Protein AF-A0A7J7DD28-F1 (afdb_monomer)

InterPro domains:
  IPR008928 Six-hairpin glycosidase superfamily [SSF48208] (3-275)
  IPR024705 Spermatogenesis-associated protein 20 [PTHR42899] (2-276)

Foldseek 3Di:
DLVLLVLLVVLLVVCLVPVPCVSVQSSQVSLLCQVPPQADPLLWGFPDFAQWFALAVPRPDTDGNSLQKDALVRLCVQLPPCSVLQCVQQVHDNQEDFDQPCVRCVPSRRGRIYGRHGDDDQVVSCVVVVHDSVVSLLSNQVSLASSVVVSVNGGGGPRPLQTHFLLSLLSNLLSLLSQLPSVVSHDPPPDDSHPSGDDRSVVSLVSSVSNLVCQCVFAADPVVRWGAGGDRVGTDPHTHDLSSLVSNLNSLVSSCVRVVDCVSVVNSVSSVVVSCVCVVVCVVCVVVVVVVVLVVVVVPDPKAKEKEKAADCPDPQSVLLVCLVVVDDDSRYDYHYDYPVPPVRLVVCVVQPVVSSVCNVVPYDHVFMWIWIDIPNDIDDIDGDSVVSNVVVPDDDDPPDDDDDDDDDDDSPDDPDD

Nearest PDB structures (foldseek):
  7tkv-assembly1_A  TM=5.537E-01  e=2.437E-12  Brucella abortus 2308
  4d4d-assembly2_B  TM=6.273E-01  e=6.305E-02  Niallia circulans
  4v1r-assembly1_A  TM=3.993E-01  e=1.984E-01  Bacteroides thetaiotaomicron VPI-5482
  5h29-assembly1_A  TM=4.882E-01  e=5.066E+00  Enterococcus faecalis V583
  6il7-assembly1_A  TM=5.327E-01  e=7.549E+00  Enterococcus faecalis V583

Sequence (418 aa):
MADQGQLADVFLDAFSITKDVSYSFVARDILDYLRRDMIGPEGEIFSAEDVDSAESPGAKRKKEGAFYVWTSKEIDDILGEHANIFKEHYYIKPTGNCDLSKMSDPHNEFRGKNVLIERNDSPALASKLGMPIEKYLEILGECRQKLFDVRLRRPRTHLDDKGVIVSWNGLVISSFARASKILKGEVEGTKFYFPVTGCDPKEYMGVAEKAASFIRRKLYHERLCRLQHSFRNGPSKAPGFLDDYAFLISGLLDLYEFGGRIFWLVWAIELQNTQAVFGTRLKDMAMAVPLMCCAADLLSVPHRKQVVSVGHKPSVEFENMLAAAHSTYDPNRTVIHIDPNDTEEMEFWEETNSNIAFMAKNNYSPDSVVALVCQNFTCSPPVVDPKSLETLLSQKPSSSAEAVLAQNITPICTTKTA

pLDDT: mean 82.26, std 14.32, range [29.94, 96.12]

Mean predicted aligned error: 14.18 Å

Structure (mmCIF, N/CA/C/O backbone):
data_AF-A0A7J7DD28-F1
#
_entry.id   AF-A0A7J7DD28-F1
#
loop_
_atom_site.group_PDB
_atom_site.id
_atom_site.type_symbol
_atom_site.label_atom_id
_atom_site.label_alt_id
_atom_site.label_comp_id
_atom_site.label_asym_id
_atom_site.label_entity_id
_atom_site.label_seq_id
_atom_site.pdbx_PDB_ins_code
_atom_site.Cartn_x
_atom_site.Cartn_y
_atom_site.Cartn_z
_atom_site.occupancy
_atom_site.B_iso_or_equiv
_atom_site.auth_seq_id
_atom_site.auth_comp_id
_atom_site.auth_asym_id
_atom_site.auth_atom_id
_atom_site.pdbx_PDB_model_num
ATOM 1 N N . MET A 1 1 ? -6.222 -0.689 -3.924 1.00 78.19 1 MET A N 1
ATOM 2 C CA . MET A 1 1 ? -5.411 -1.911 -3.703 1.00 78.19 1 MET A CA 1
ATOM 3 C C . MET A 1 1 ? -3.907 -1.653 -3.832 1.00 78.19 1 MET A C 1
ATOM 5 O O . MET A 1 1 ? -3.191 -2.010 -2.909 1.00 78.19 1 MET A O 1
ATOM 9 N N . ALA A 1 2 ? -3.411 -1.055 -4.926 1.00 78.19 2 ALA A N 1
ATOM 10 C CA . ALA A 1 2 ? -1.967 -0.856 -5.142 1.00 78.19 2 ALA A CA 1
ATOM 11 C C . ALA A 1 2 ? -1.273 -0.046 -4.031 1.00 78.19 2 ALA A C 1
ATOM 13 O O . ALA A 1 2 ? -0.187 -0.418 -3.591 1.00 78.19 2 ALA A O 1
ATOM 14 N N . ASP A 1 3 ? -1.921 1.011 -3.534 1.00 84.81 3 ASP A N 1
ATOM 15 C CA . ASP A 1 3 ? -1.391 1.809 -2.419 1.00 84.81 3 ASP A CA 1
ATOM 16 C C . ASP A 1 3 ? -1.289 0.988 -1.131 1.00 84.81 3 ASP A C 1
ATOM 18 O O . ASP A 1 3 ? -0.323 1.116 -0.393 1.00 84.81 3 ASP A O 1
ATOM 22 N N . GLN A 1 4 ? -2.250 0.087 -0.897 1.00 86.38 4 GLN A N 1
ATOM 23 C CA . GLN A 1 4 ? -2.266 -0.781 0.281 1.00 86.38 4 GLN A CA 1
ATOM 24 C C . GLN A 1 4 ? -1.086 -1.762 0.267 1.00 86.38 4 GLN A C 1
ATOM 26 O O . GLN A 1 4 ? -0.422 -1.923 1.284 1.00 86.38 4 GLN A O 1
ATOM 31 N N . GLY A 1 5 ? -0.776 -2.371 -0.885 1.00 86.62 5 GLY A N 1
ATOM 32 C CA . GLY A 1 5 ? 0.410 -3.229 -1.016 1.00 86.62 5 GLY A CA 1
ATOM 33 C C . GLY A 1 5 ? 1.711 -2.461 -0.761 1.00 86.62 5 GLY A C 1
ATOM 34 O O . GLY A 1 5 ? 2.509 -2.838 0.089 1.00 86.62 5 GLY A O 1
ATOM 35 N N . GLN A 1 6 ? 1.887 -1.316 -1.423 1.00 89.38 6 GLN A N 1
ATOM 36 C CA . GLN A 1 6 ? 3.102 -0.510 -1.264 1.00 89.38 6 GLN A CA 1
ATOM 37 C C . GLN A 1 6 ? 3.281 0.019 0.165 1.00 89.38 6 GLN A C 1
ATOM 39 O O . GLN A 1 6 ? 4.382 -0.041 0.708 1.00 89.38 6 GLN A O 1
ATOM 44 N N . LEU A 1 7 ? 2.209 0.505 0.800 1.00 92.88 7 LEU A N 1
ATOM 45 C CA . LEU A 1 7 ? 2.255 0.949 2.193 1.00 92.88 7 LEU A CA 1
ATOM 46 C C . LEU A 1 7 ? 2.592 -0.206 3.136 1.00 92.88 7 LEU A C 1
ATOM 48 O O . LEU A 1 7 ? 3.424 -0.029 4.024 1.00 92.88 7 LEU A O 1
ATOM 52 N N . ALA A 1 8 ? 1.991 -1.384 2.934 1.00 93.38 8 ALA A N 1
ATOM 53 C CA . ALA A 1 8 ? 2.307 -2.562 3.734 1.00 93.38 8 ALA A CA 1
ATOM 54 C C . ALA A 1 8 ? 3.804 -2.903 3.656 1.00 93.38 8 ALA A C 1
ATOM 56 O O . ALA A 1 8 ? 4.414 -3.116 4.700 1.00 93.38 8 ALA A O 1
ATOM 57 N N . ASP A 1 9 ? 4.416 -2.872 2.469 1.00 92.25 9 ASP A N 1
ATOM 58 C CA . ASP A 1 9 ? 5.856 -3.124 2.307 1.00 92.25 9 ASP A CA 1
ATOM 59 C C . ASP A 1 9 ? 6.717 -2.094 3.047 1.00 92.25 9 ASP A C 1
ATOM 61 O O . ASP A 1 9 ? 7.628 -2.475 3.783 1.00 92.25 9 ASP A O 1
ATOM 65 N N . VAL A 1 10 ? 6.385 -0.802 2.949 1.00 93.88 10 VAL A N 1
ATOM 66 C CA . VAL A 1 10 ? 7.102 0.260 3.679 1.00 93.88 10 VAL A CA 1
ATOM 67 C C . VAL A 1 10 ? 7.030 0.039 5.193 1.00 93.88 10 VAL A C 1
ATOM 69 O O . VAL A 1 10 ? 8.039 0.176 5.889 1.00 93.88 10 VAL A O 1
ATOM 72 N N . PHE A 1 11 ? 5.865 -0.341 5.720 1.00 93.62 11 PHE A N 1
ATOM 73 C CA . PHE A 1 11 ? 5.709 -0.641 7.144 1.00 93.62 11 PHE A CA 1
ATOM 74 C C . PHE A 1 11 ? 6.438 -1.923 7.564 1.00 93.62 11 PHE A C 1
ATOM 76 O O . PHE A 1 11 ? 7.018 -1.966 8.650 1.00 93.62 11 PHE A O 1
ATOM 83 N N . LEU A 1 12 ? 6.473 -2.950 6.712 1.00 92.31 12 LEU A N 1
ATOM 84 C CA . LEU A 1 12 ? 7.250 -4.169 6.954 1.00 92.31 12 LEU A CA 1
ATOM 85 C C . LEU A 1 12 ? 8.758 -3.889 6.986 1.00 92.31 12 LEU A C 1
ATOM 87 O O . LEU A 1 12 ? 9.467 -4.456 7.825 1.00 92.31 12 LEU A O 1
ATOM 91 N N . ASP A 1 13 ? 9.249 -3.004 6.122 1.00 92.06 13 ASP A N 1
ATOM 92 C CA . ASP A 1 13 ? 10.652 -2.589 6.094 1.00 92.06 13 ASP A CA 1
ATOM 93 C C . ASP A 1 13 ? 10.998 -1.748 7.327 1.00 92.06 13 ASP A C 1
ATOM 95 O O . ASP A 1 13 ? 11.979 -2.031 8.023 1.00 92.06 13 ASP A O 1
ATOM 99 N N . ALA A 1 14 ? 10.147 -0.777 7.670 1.00 91.75 14 ALA A N 1
ATOM 100 C CA . ALA A 1 14 ? 10.291 0.025 8.882 1.00 91.75 14 ALA A CA 1
ATOM 101 C C . ALA A 1 14 ? 10.307 -0.857 10.138 1.00 91.75 14 ALA A C 1
ATOM 103 O O . ALA A 1 14 ? 11.185 -0.697 10.989 1.00 91.75 14 ALA A O 1
ATOM 104 N N . PHE A 1 15 ? 9.408 -1.840 10.235 1.00 91.88 15 PHE A N 1
ATOM 105 C CA . PHE A 1 15 ? 9.419 -2.828 11.312 1.00 91.88 15 PHE A CA 1
ATOM 106 C C . PHE A 1 15 ? 10.695 -3.676 11.297 1.00 91.88 15 PHE A C 1
ATOM 108 O O . PHE A 1 15 ? 11.301 -3.908 12.341 1.00 91.88 15 PHE A O 1
ATOM 115 N N . SER A 1 16 ? 11.152 -4.119 10.127 1.00 89.94 16 SER A N 1
ATOM 116 C CA . SER A 1 16 ? 12.370 -4.924 10.009 1.00 89.94 16 SER A CA 1
ATOM 117 C C . SER A 1 16 ? 13.606 -4.194 10.536 1.00 89.94 16 SER A C 1
ATOM 119 O O . SER A 1 16 ? 14.428 -4.836 11.196 1.00 89.94 16 SER A O 1
ATOM 121 N N . ILE A 1 17 ? 13.694 -2.882 10.301 1.00 91.94 17 ILE A N 1
ATOM 122 C CA . ILE A 1 17 ? 14.796 -2.010 10.730 1.00 91.94 17 ILE A CA 1
ATOM 123 C C . ILE A 1 17 ? 14.673 -1.634 12.210 1.00 91.94 17 ILE A C 1
ATOM 125 O O . ILE A 1 17 ? 15.630 -1.771 12.967 1.00 91.94 17 ILE A O 1
ATOM 129 N N . THR A 1 18 ? 13.506 -1.138 12.622 1.00 90.81 18 THR A N 1
ATOM 130 C CA . THR A 1 18 ? 13.318 -0.512 13.944 1.00 90.81 18 THR A CA 1
ATOM 131 C C . THR A 1 18 ? 12.890 -1.493 15.027 1.00 90.81 18 THR A C 1
ATOM 133 O O . THR A 1 18 ? 13.114 -1.233 16.206 1.00 90.81 18 THR A O 1
ATOM 136 N N . LYS A 1 19 ? 12.264 -2.609 14.635 1.00 88.31 19 LYS A N 1
ATOM 137 C CA . LYS A 1 19 ? 11.552 -3.550 15.514 1.00 88.31 19 LYS A CA 1
ATOM 138 C C . LYS A 1 19 ? 10.418 -2.918 16.325 1.00 88.31 19 LYS A C 1
ATOM 140 O O . LYS A 1 19 ? 9.936 -3.536 17.272 1.00 88.31 19 LYS A O 1
ATOM 145 N N . ASP A 1 20 ? 9.954 -1.731 15.939 1.00 88.12 20 ASP A N 1
ATOM 146 C CA . ASP A 1 20 ? 8.796 -1.104 16.564 1.00 88.12 20 ASP A CA 1
ATOM 147 C C . ASP A 1 20 ? 7.503 -1.801 16.117 1.00 88.12 20 ASP A C 1
ATOM 149 O O . ASP A 1 20 ? 7.126 -1.790 14.942 1.00 88.12 20 ASP A O 1
ATOM 153 N N . VAL A 1 21 ? 6.815 -2.405 17.085 1.00 87.00 21 VAL A N 1
ATOM 154 C CA . VAL A 1 21 ? 5.562 -3.136 16.882 1.00 87.00 21 VAL A CA 1
ATOM 155 C C . VAL A 1 21 ? 4.451 -2.264 16.295 1.00 87.00 21 VAL A C 1
ATOM 157 O O . VAL A 1 21 ? 3.570 -2.806 15.629 1.00 87.00 21 VAL A O 1
ATOM 160 N N . SER A 1 22 ? 4.509 -0.937 16.452 1.00 86.00 22 SER A N 1
ATOM 161 C CA . SER A 1 22 ? 3.555 -0.006 15.835 1.00 86.00 22 SER A CA 1
ATOM 162 C C . SER A 1 22 ? 3.460 -0.204 14.317 1.00 86.00 22 SER A C 1
ATOM 164 O O . SER A 1 22 ? 2.363 -0.350 13.778 1.00 86.00 22 SER A O 1
ATOM 166 N N . TYR A 1 23 ? 4.597 -0.343 13.633 1.00 90.06 23 TYR A N 1
ATOM 167 C CA . TYR A 1 23 ? 4.643 -0.577 12.190 1.00 90.06 23 TYR A CA 1
ATOM 168 C C . TYR A 1 23 ? 4.113 -1.958 11.803 1.00 90.06 23 TYR A C 1
ATOM 170 O O . TYR A 1 23 ? 3.399 -2.093 10.809 1.00 90.06 23 TYR A O 1
ATOM 178 N N . SER A 1 24 ? 4.403 -2.979 12.614 1.00 90.31 24 SER A N 1
ATOM 179 C CA . SER A 1 24 ? 3.867 -4.327 12.392 1.00 90.31 24 SER A CA 1
ATOM 180 C C . SER A 1 24 ? 2.337 -4.362 12.499 1.00 90.31 24 SER A C 1
ATOM 182 O O . SER A 1 24 ? 1.677 -5.019 11.692 1.00 90.31 24 SER A O 1
ATOM 184 N N . PHE A 1 25 ? 1.759 -3.580 13.422 1.00 88.19 25 PHE A N 1
ATOM 185 C CA . PHE A 1 25 ? 0.310 -3.449 13.565 1.00 88.19 25 PHE A CA 1
ATOM 186 C C . PHE A 1 25 ? -0.324 -2.829 12.326 1.00 88.19 25 PHE A C 1
ATOM 188 O O . PHE A 1 25 ? -1.307 -3.371 11.825 1.00 88.19 25 PHE A O 1
ATOM 195 N N . VAL A 1 26 ? 0.252 -1.745 11.800 1.00 90.19 26 VAL A N 1
ATOM 196 C CA . VAL A 1 26 ? -0.280 -1.086 10.600 1.00 90.19 26 VAL A CA 1
ATOM 197 C C . VAL A 1 26 ? -0.182 -2.005 9.381 1.00 90.19 26 VAL A C 1
ATOM 199 O O . VAL A 1 26 ? -1.159 -2.155 8.648 1.00 90.19 26 VAL A O 1
ATOM 202 N N . ALA A 1 27 ? 0.950 -2.692 9.191 1.00 92.25 27 ALA A N 1
ATOM 203 C CA . ALA A 1 27 ? 1.105 -3.659 8.103 1.00 92.25 27 ALA A CA 1
ATOM 204 C C . ALA A 1 27 ? 0.059 -4.784 8.183 1.00 92.25 27 ALA A C 1
ATOM 206 O O . ALA A 1 27 ? -0.562 -5.131 7.177 1.00 92.25 27 ALA A O 1
ATOM 207 N N . ARG A 1 28 ? -0.177 -5.335 9.381 1.00 91.38 28 ARG A N 1
ATOM 208 C CA . ARG A 1 28 ? -1.213 -6.354 9.598 1.00 91.38 28 ARG A CA 1
ATOM 209 C C . ARG A 1 28 ? -2.604 -5.826 9.311 1.00 91.38 28 ARG A C 1
ATOM 211 O O . ARG A 1 28 ? -3.347 -6.496 8.610 1.00 91.38 28 ARG A O 1
ATOM 218 N N . ASP A 1 29 ? -2.941 -4.642 9.807 1.00 89.75 29 ASP A N 1
ATOM 219 C CA . ASP A 1 29 ? -4.273 -4.070 9.619 1.00 89.75 29 ASP A CA 1
ATOM 220 C C . ASP A 1 29 ? -4.607 -3.885 8.131 1.00 89.75 29 ASP A C 1
ATOM 222 O O . ASP A 1 29 ? -5.686 -4.269 7.674 1.00 89.75 29 ASP A O 1
ATOM 226 N N . ILE A 1 30 ? -3.632 -3.419 7.344 1.00 91.69 30 ILE A N 1
ATOM 227 C CA . ILE A 1 30 ? -3.750 -3.306 5.886 1.00 91.69 30 ILE A CA 1
ATOM 228 C C . ILE A 1 30 ? -3.973 -4.680 5.233 1.00 91.69 30 ILE A C 1
ATOM 230 O O . ILE A 1 30 ? -4.897 -4.855 4.432 1.00 91.69 30 ILE A O 1
ATOM 234 N N . LEU A 1 31 ? -3.138 -5.670 5.555 1.00 92.44 31 LEU A N 1
ATOM 235 C CA . LEU A 1 31 ? -3.193 -6.999 4.934 1.00 92.44 31 LEU A CA 1
ATOM 236 C C . LEU A 1 31 ? -4.436 -7.794 5.353 1.00 92.44 31 LEU A C 1
ATOM 238 O O . LEU A 1 31 ? -5.018 -8.511 4.534 1.00 92.44 31 LEU A O 1
ATOM 242 N N . ASP A 1 32 ? -4.878 -7.648 6.599 1.00 90.69 32 ASP A N 1
ATOM 243 C CA . ASP A 1 32 ? -6.106 -8.241 7.119 1.00 90.69 32 ASP A CA 1
ATOM 244 C C . ASP A 1 32 ? -7.349 -7.580 6.498 1.00 90.69 32 ASP A C 1
ATOM 246 O O . ASP A 1 32 ? -8.299 -8.287 6.149 1.00 90.69 32 ASP A O 1
ATOM 250 N N . TYR A 1 33 ? -7.337 -6.258 6.268 1.00 89.06 33 TYR A N 1
ATOM 251 C CA . TYR A 1 33 ? -8.362 -5.580 5.463 1.00 89.06 33 TYR A CA 1
ATOM 252 C C . TYR A 1 33 ? -8.425 -6.155 4.046 1.00 89.06 33 TYR A C 1
ATOM 254 O O . TYR A 1 33 ? -9.502 -6.570 3.607 1.00 89.06 33 TYR A O 1
ATOM 262 N N . LEU A 1 34 ? -7.281 -6.258 3.359 1.00 90.12 34 LEU A N 1
ATOM 263 C CA . LEU A 1 34 ? -7.230 -6.839 2.018 1.00 90.12 34 LEU A CA 1
ATOM 264 C C . LEU A 1 34 ? -7.785 -8.266 2.025 1.00 90.12 34 LEU A C 1
ATOM 266 O O . LEU A 1 34 ? -8.671 -8.568 1.229 1.00 90.12 34 LEU A O 1
ATOM 270 N N . ARG A 1 35 ? -7.340 -9.122 2.956 1.00 89.25 35 ARG A N 1
ATOM 271 C CA . ARG A 1 35 ? -7.802 -10.517 3.055 1.00 89.25 35 ARG A CA 1
ATOM 272 C C . ARG A 1 35 ? -9.308 -10.625 3.275 1.00 89.25 35 ARG A C 1
ATOM 274 O O . ARG A 1 35 ? -9.937 -11.521 2.719 1.00 89.25 35 ARG A O 1
ATOM 281 N N . ARG A 1 36 ? -9.868 -9.759 4.115 1.00 86.88 36 ARG A N 1
ATOM 282 C CA . ARG A 1 36 ? -11.270 -9.822 4.535 1.00 86.88 36 ARG A CA 1
ATOM 283 C C . ARG A 1 36 ? -12.228 -9.269 3.488 1.00 86.88 36 ARG A C 1
ATOM 285 O O . ARG A 1 36 ? -13.293 -9.846 3.286 1.00 86.88 36 ARG A O 1
ATOM 292 N N . ASP A 1 37 ? -11.877 -8.134 2.893 1.00 83.81 37 ASP A N 1
ATOM 293 C CA . ASP A 1 37 ? -12.818 -7.336 2.107 1.00 83.81 37 ASP A CA 1
ATOM 294 C C . ASP A 1 37 ? -12.513 -7.366 0.604 1.00 83.81 37 ASP A C 1
ATOM 296 O O . ASP A 1 37 ? -13.437 -7.254 -0.193 1.00 83.81 37 ASP A O 1
ATOM 300 N N . MET A 1 38 ? -11.255 -7.585 0.203 1.00 86.25 38 MET A N 1
ATOM 301 C CA . MET A 1 38 ? -10.811 -7.433 -1.191 1.00 86.25 38 MET A CA 1
ATOM 302 C C . MET A 1 38 ? -10.486 -8.751 -1.903 1.00 86.25 38 MET A C 1
ATOM 304 O O . MET A 1 38 ? -10.129 -8.719 -3.081 1.00 86.25 38 MET A O 1
ATOM 308 N N . ILE A 1 39 ? -10.593 -9.900 -1.228 1.00 87.81 39 ILE A N 1
ATOM 309 C CA . ILE A 1 39 ? -10.284 -11.213 -1.813 1.00 87.81 39 ILE A CA 1
ATOM 310 C C . ILE A 1 39 ? -11.557 -11.991 -2.137 1.00 87.81 39 ILE A C 1
ATOM 312 O O . ILE A 1 39 ? -12.407 -12.219 -1.277 1.00 87.81 39 ILE A O 1
ATOM 316 N N . GLY A 1 40 ? -11.667 -12.427 -3.390 1.00 85.44 40 GLY A N 1
ATOM 317 C CA . GLY A 1 40 ? -12.730 -13.295 -3.873 1.00 85.44 40 GLY A CA 1
ATOM 318 C C . GLY A 1 40 ? -12.484 -14.788 -3.602 1.00 85.44 40 GLY A C 1
ATOM 319 O O . GLY A 1 40 ? -11.404 -15.204 -3.172 1.00 85.44 40 GLY A O 1
ATOM 320 N N . PRO A 1 41 ? -13.500 -15.633 -3.840 1.00 83.56 41 PRO A N 1
ATOM 321 C CA . PRO A 1 41 ? -13.477 -17.048 -3.473 1.00 83.56 41 PRO A CA 1
ATOM 322 C C . PRO A 1 41 ? -12.444 -17.896 -4.235 1.00 83.56 41 PRO A C 1
ATOM 324 O O . PRO A 1 41 ? -12.003 -18.916 -3.699 1.00 83.56 41 PRO A O 1
ATOM 327 N N . GLU A 1 42 ? -12.036 -17.518 -5.453 1.00 83.81 42 GLU A N 1
ATOM 328 C CA . GLU A 1 42 ? -10.995 -18.228 -6.217 1.00 83.81 42 GLU A CA 1
ATOM 329 C C . GLU A 1 42 ? -9.567 -17.738 -5.891 1.00 83.81 42 GLU A C 1
ATOM 331 O O . GLU A 1 42 ? -8.598 -18.303 -6.418 1.00 83.81 42 GLU A O 1
ATOM 336 N N . GLY A 1 43 ? -9.424 -16.748 -5.000 1.00 84.06 43 GLY A N 1
ATOM 337 C CA . GLY A 1 43 ? -8.158 -16.107 -4.634 1.00 84.06 43 GLY A CA 1
ATOM 338 C C . GLY A 1 43 ? -7.849 -14.834 -5.424 1.00 84.06 43 GLY A C 1
ATOM 339 O O . GLY A 1 43 ? -6.736 -14.326 -5.340 1.00 84.06 43 GLY A O 1
ATOM 340 N N . GLU A 1 44 ? -8.801 -14.329 -6.202 1.00 87.25 44 GLU A N 1
ATOM 341 C CA . GLU A 1 44 ? -8.703 -13.051 -6.895 1.00 87.25 44 GLU A CA 1
ATOM 342 C C . GLU A 1 44 ? -8.643 -11.878 -5.914 1.00 87.25 44 GLU A C 1
ATOM 344 O O . GLU A 1 44 ? -9.437 -11.821 -4.980 1.00 87.25 44 GLU A O 1
ATOM 349 N N . ILE A 1 45 ? -7.735 -10.921 -6.130 1.00 88.81 45 ILE A N 1
ATOM 350 C CA . ILE A 1 45 ? -7.701 -9.682 -5.344 1.00 88.81 45 ILE A CA 1
ATOM 351 C C . ILE A 1 45 ? -8.244 -8.542 -6.205 1.00 88.81 45 ILE A C 1
ATOM 353 O O . ILE A 1 45 ? -7.705 -8.235 -7.278 1.00 88.81 45 ILE A O 1
ATOM 357 N N . PHE A 1 46 ? -9.341 -7.941 -5.745 1.00 87.38 46 PHE A N 1
ATOM 358 C CA . PHE A 1 46 ? -10.029 -6.858 -6.440 1.00 87.38 46 PHE A CA 1
ATOM 359 C C . PHE A 1 46 ? -9.210 -5.568 -6.413 1.00 87.38 46 PHE A C 1
ATOM 361 O O . PHE A 1 46 ? -8.501 -5.270 -5.453 1.00 87.38 46 PHE A O 1
ATOM 368 N N . SER A 1 47 ? -9.300 -4.786 -7.487 1.00 82.38 47 SER A N 1
ATOM 369 C CA . SER A 1 47 ? -8.423 -3.629 -7.684 1.00 82.38 47 SER A CA 1
ATOM 370 C C . SER A 1 47 ? -8.832 -2.405 -6.847 1.00 82.38 47 SER A C 1
ATOM 372 O O . SER A 1 47 ? -7.971 -1.641 -6.386 1.00 82.38 47 SER A O 1
ATOM 374 N N . ALA A 1 48 ? -10.132 -2.245 -6.590 1.00 77.88 48 ALA A N 1
ATOM 375 C CA . ALA A 1 48 ? -10.687 -1.146 -5.815 1.00 77.88 48 ALA A CA 1
ATOM 376 C C . ALA A 1 48 ? -11.981 -1.545 -5.089 1.00 7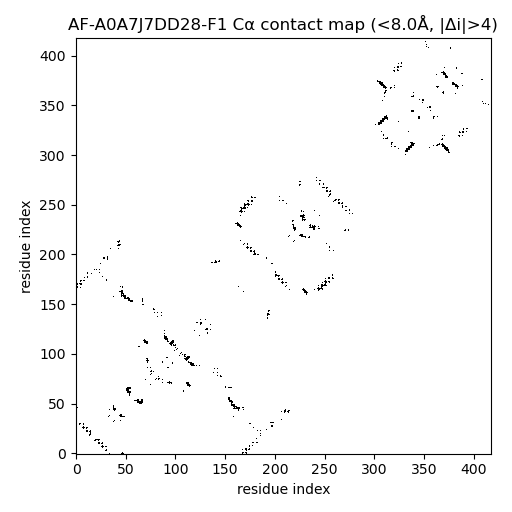7.88 48 ALA A C 1
ATOM 378 O O . ALA A 1 48 ? -12.696 -2.461 -5.492 1.00 77.88 48 ALA A O 1
ATOM 379 N N . GLU A 1 49 ? -12.272 -0.818 -4.017 1.00 68.31 49 GLU A N 1
ATOM 380 C CA . GLU A 1 49 ? -13.565 -0.802 -3.344 1.00 68.31 49 GLU A CA 1
ATOM 381 C C . GLU A 1 49 ? -14.156 0.594 -3.560 1.00 68.31 49 GLU A C 1
ATOM 383 O O . GLU A 1 49 ? -13.448 1.589 -3.390 1.00 68.31 49 GLU A O 1
ATOM 388 N N . ASP A 1 50 ? -15.414 0.673 -3.994 1.00 67.06 50 ASP A N 1
ATOM 389 C CA . ASP A 1 50 ? -16.112 1.949 -4.157 1.00 67.06 50 ASP A CA 1
ATOM 390 C C . ASP A 1 50 ? -16.310 2.603 -2.781 1.00 67.06 50 ASP A C 1
ATOM 392 O O . ASP A 1 50 ? -16.728 1.941 -1.832 1.00 67.06 50 ASP A O 1
ATOM 396 N N . VAL A 1 51 ? -16.021 3.898 -2.662 1.00 56.91 51 VAL A N 1
ATOM 397 C CA . VAL A 1 51 ? -16.261 4.657 -1.423 1.00 56.91 51 VAL A CA 1
ATOM 398 C C . VAL A 1 51 ? -17.760 4.947 -1.260 1.00 56.91 51 VAL A C 1
ATOM 400 O O . VAL A 1 51 ? -18.256 5.085 -0.134 1.00 56.91 51 VAL A O 1
ATOM 403 N N . ASP A 1 52 ? -18.512 4.964 -2.362 1.00 59.84 52 ASP A N 1
ATOM 404 C CA . ASP A 1 52 ? -19.944 5.221 -2.366 1.00 59.84 52 ASP A CA 1
ATOM 405 C C . ASP A 1 52 ? -20.744 3.998 -1.910 1.00 59.84 52 ASP A C 1
ATOM 407 O O . ASP A 1 52 ? -20.668 2.890 -2.454 1.00 59.84 52 ASP A O 1
ATOM 411 N N . SER A 1 53 ? -21.617 4.216 -0.931 1.00 63.41 53 SER A N 1
ATOM 412 C CA . SER A 1 53 ? -22.501 3.177 -0.395 1.00 63.41 53 SER A CA 1
ATOM 413 C C . SER A 1 53 ? -23.910 3.705 -0.166 1.00 63.41 53 SER A C 1
ATOM 415 O O . SER A 1 53 ? -24.149 4.901 0.005 1.00 63.41 53 SER A O 1
ATOM 417 N N . ALA A 1 54 ? -24.887 2.802 -0.221 1.00 59.03 54 ALA A N 1
ATOM 418 C CA . ALA A 1 54 ? -26.265 3.153 0.087 1.00 59.03 54 ALA A CA 1
ATOM 419 C C . ALA A 1 54 ? -26.403 3.403 1.597 1.00 59.03 54 ALA A C 1
ATOM 421 O O . ALA A 1 54 ? -26.014 2.569 2.409 1.00 59.03 54 ALA A O 1
ATOM 422 N N . GLU A 1 55 ? -27.004 4.530 1.976 1.00 61.06 55 GLU A N 1
ATOM 423 C CA . GLU A 1 55 ? -27.204 4.894 3.388 1.00 61.06 55 GLU A CA 1
ATOM 424 C C . GLU A 1 55 ? -28.144 3.918 4.125 1.00 61.06 55 GLU A C 1
ATOM 426 O O . GLU A 1 55 ? -28.057 3.750 5.338 1.00 61.06 55 GLU A O 1
ATOM 431 N N . SER A 1 56 ? -29.040 3.247 3.394 1.00 59.03 56 SER A N 1
ATOM 432 C CA . SER A 1 56 ? -29.932 2.210 3.920 1.00 59.03 56 SER A CA 1
ATOM 433 C C . SER A 1 56 ? -30.275 1.170 2.843 1.00 59.03 56 SER A C 1
ATOM 435 O O . SER A 1 56 ? -30.194 1.478 1.646 1.00 59.03 56 SER A O 1
ATOM 437 N N . PRO A 1 57 ? -30.646 -0.069 3.227 1.00 55.06 57 PRO A N 1
ATOM 438 C CA . PRO A 1 57 ? -31.067 -1.091 2.273 1.00 55.06 57 PRO A CA 1
ATOM 439 C C . PRO A 1 57 ? -32.228 -0.591 1.398 1.00 55.06 57 PRO A C 1
ATOM 441 O O . PRO A 1 57 ? -33.294 -0.253 1.906 1.00 55.06 57 PRO A O 1
ATOM 444 N N . GLY A 1 58 ? -32.016 -0.525 0.080 1.00 55.31 58 GLY A N 1
ATOM 445 C CA . GLY A 1 58 ? -33.014 -0.047 -0.888 1.00 55.31 58 GLY A CA 1
ATOM 446 C C . GLY A 1 58 ? -32.978 1.456 -1.201 1.00 55.31 58 GLY A C 1
ATOM 447 O O . GLY A 1 58 ? -33.809 1.927 -1.982 1.00 55.31 58 GLY A O 1
ATOM 448 N N . ALA A 1 59 ? -32.028 2.223 -0.653 1.00 60.69 59 ALA A N 1
ATOM 449 C CA . ALA A 1 59 ? -31.852 3.625 -1.029 1.00 60.69 59 ALA A CA 1
ATOM 450 C C . ALA A 1 59 ? -31.452 3.758 -2.513 1.00 60.69 59 ALA A C 1
ATOM 452 O O . ALA A 1 59 ? -30.501 3.134 -2.975 1.00 60.69 59 ALA A O 1
ATOM 453 N N . LYS A 1 60 ? -32.168 4.611 -3.262 1.00 56.00 60 LYS A N 1
ATOM 454 C CA . LYS A 1 60 ? -31.918 4.850 -4.700 1.00 56.00 60 LYS A CA 1
ATOM 455 C C . LYS A 1 60 ? -30.640 5.647 -4.984 1.00 56.00 60 LYS A C 1
ATOM 457 O O . LYS A 1 60 ? -30.186 5.664 -6.123 1.00 56.00 60 LYS A O 1
ATOM 462 N N . ARG A 1 61 ? -30.098 6.340 -3.980 1.00 60.84 61 ARG A N 1
ATOM 463 C CA . ARG A 1 61 ? -28.923 7.206 -4.104 1.00 60.84 61 ARG A CA 1
ATOM 464 C C . ARG A 1 61 ? -27.834 6.702 -3.163 1.00 60.84 61 ARG A C 1
ATOM 466 O O . ARG A 1 61 ? -28.095 6.525 -1.972 1.00 60.84 61 ARG A O 1
ATOM 473 N N . LYS A 1 62 ? -26.644 6.459 -3.711 1.00 68.12 62 LYS A N 1
ATOM 474 C CA . LYS A 1 62 ? -25.437 6.228 -2.919 1.00 68.12 62 LYS A CA 1
ATOM 475 C C . LYS A 1 62 ? -24.917 7.564 -2.385 1.00 68.12 62 LYS A C 1
ATOM 477 O O . LYS A 1 62 ? -25.158 8.595 -3.014 1.00 68.12 62 LYS A O 1
ATOM 482 N N . LYS A 1 63 ? -24.264 7.522 -1.230 1.00 64.94 63 LYS A N 1
ATOM 483 C CA . LYS A 1 63 ? -23.558 8.655 -0.635 1.00 64.94 63 LYS A CA 1
ATOM 484 C C . LYS A 1 63 ? -22.105 8.270 -0.389 1.00 64.94 63 LYS A C 1
ATOM 486 O O . LYS A 1 63 ? -21.828 7.115 -0.035 1.00 64.94 63 LYS A O 1
ATOM 491 N N . GLU A 1 64 ? -21.223 9.242 -0.521 1.00 65.19 64 GLU A N 1
ATOM 492 C CA . GLU A 1 64 ? -19.793 9.098 -0.311 1.00 65.19 64 GLU A CA 1
ATOM 493 C C . GLU A 1 64 ? -19.511 8.697 1.140 1.00 65.19 64 GLU A C 1
ATOM 495 O O . GLU A 1 64 ? -19.964 9.326 2.101 1.00 65.19 64 GLU A O 1
ATOM 500 N N . GLY A 1 65 ? -18.817 7.572 1.319 1.00 67.44 65 GLY A N 1
ATOM 501 C CA . GLY A 1 65 ? -18.347 7.116 2.623 1.00 67.44 65 GLY A CA 1
ATOM 502 C C . GLY A 1 65 ? -19.447 6.686 3.600 1.00 67.44 65 GLY A C 1
ATOM 503 O O . GLY A 1 65 ? -19.142 6.465 4.774 1.00 67.44 65 GLY A O 1
ATOM 504 N N . ALA A 1 66 ? -20.705 6.525 3.164 1.00 74.00 66 ALA A N 1
ATOM 505 C CA . ALA A 1 66 ? -21.844 6.216 4.043 1.00 74.00 66 ALA A CA 1
ATOM 506 C C . ALA A 1 66 ? -21.634 4.963 4.921 1.00 74.00 66 ALA A C 1
ATOM 508 O O . ALA A 1 66 ? -22.117 4.896 6.053 1.00 74.00 66 ALA A O 1
ATOM 509 N N . PHE A 1 67 ? -20.869 3.991 4.429 1.00 78.44 67 PHE A N 1
ATOM 510 C CA . PHE A 1 67 ? -20.473 2.786 5.149 1.00 78.44 67 PHE A CA 1
ATOM 511 C C . PHE A 1 67 ? -19.518 3.074 6.320 1.00 78.44 67 PHE A C 1
ATOM 513 O O . PHE A 1 67 ? -19.616 2.429 7.366 1.00 78.44 67 PHE A O 1
ATOM 520 N N . TYR A 1 68 ? -18.634 4.065 6.175 1.00 83.62 68 TYR A N 1
ATOM 521 C CA . TYR A 1 68 ? -17.522 4.352 7.087 1.00 83.62 68 TYR A CA 1
ATOM 522 C C . TYR A 1 68 ? -17.790 5.497 8.075 1.00 83.62 68 TYR A C 1
ATOM 524 O O . TYR A 1 68 ? -17.115 5.576 9.102 1.00 83.62 68 TYR A O 1
ATOM 532 N N . VAL A 1 69 ? -18.776 6.357 7.808 1.00 88.62 69 VAL A N 1
ATOM 533 C CA . VAL A 1 69 ? -19.084 7.516 8.659 1.00 88.62 69 VAL A CA 1
ATOM 534 C C . VAL A 1 69 ? -20.054 7.206 9.802 1.00 88.62 69 VAL A C 1
ATOM 536 O O . VAL A 1 69 ? -20.916 6.325 9.709 1.00 88.62 69 VAL A O 1
ATOM 539 N N . TRP A 1 70 ? -19.948 7.987 10.880 1.00 90.38 70 TRP A N 1
ATOM 540 C CA . TRP A 1 70 ? -20.763 7.839 12.091 1.00 90.38 70 TRP A CA 1
ATOM 541 C C . TRP A 1 70 ? -21.279 9.179 12.607 1.00 90.38 70 TRP A C 1
ATOM 543 O O . TRP A 1 70 ? -20.581 10.191 12.579 1.00 90.38 70 TRP A O 1
ATOM 553 N N . THR A 1 71 ? -22.495 9.212 13.136 1.00 91.75 71 THR A N 1
ATOM 554 C CA . THR A 1 71 ? -22.964 10.346 13.943 1.00 91.75 71 THR A CA 1
ATOM 555 C C . THR A 1 71 ? -22.520 10.179 15.395 1.00 91.75 71 THR A C 1
ATOM 557 O O . THR A 1 71 ? -22.388 9.062 15.890 1.00 91.75 71 THR A O 1
ATOM 560 N N . SER A 1 72 ? -22.331 11.288 16.120 1.00 92.12 72 SER A N 1
ATOM 561 C CA . SER A 1 72 ? -22.001 11.218 17.554 1.00 92.12 72 SER A CA 1
ATOM 562 C C . SER A 1 72 ? -23.048 10.433 18.350 1.00 92.12 72 SER A C 1
ATOM 564 O O . SER A 1 72 ? -22.685 9.749 19.299 1.00 92.12 72 SER A O 1
ATOM 566 N N . LYS A 1 73 ? -24.326 10.532 17.959 1.00 91.88 73 LYS A N 1
ATOM 567 C CA . LYS A 1 73 ? -25.432 9.844 18.626 1.00 91.88 73 LYS A CA 1
ATOM 568 C C . LYS A 1 73 ? -25.380 8.330 18.411 1.00 91.88 73 LYS A C 1
ATOM 570 O O . LYS A 1 73 ? -25.541 7.592 19.368 1.00 91.88 73 LYS A O 1
ATOM 575 N N . GLU A 1 74 ? -25.085 7.867 17.192 1.00 91.75 74 GLU A N 1
ATOM 576 C CA . GLU A 1 74 ? -24.886 6.430 16.938 1.00 91.75 74 GLU A CA 1
ATOM 577 C C . GLU A 1 74 ? -23.764 5.857 17.809 1.00 91.75 74 GLU A C 1
ATOM 579 O O . GLU A 1 74 ? -23.898 4.762 18.341 1.00 91.75 74 GLU A O 1
ATOM 584 N N . ILE A 1 75 ? -22.669 6.602 17.985 1.00 92.56 75 ILE A N 1
ATOM 585 C CA . ILE A 1 75 ? -21.561 6.173 18.844 1.00 92.56 75 ILE A CA 1
ATOM 586 C C . ILE A 1 75 ? -22.000 6.067 20.309 1.00 92.56 75 ILE A C 1
ATOM 588 O O . ILE A 1 75 ? -21.646 5.089 20.965 1.00 92.56 75 ILE A O 1
ATOM 592 N N . ASP A 1 76 ? -22.786 7.025 20.810 1.00 93.06 76 ASP A N 1
ATOM 593 C CA . ASP A 1 76 ? -23.349 6.962 22.167 1.00 93.06 76 ASP A CA 1
ATOM 594 C C . ASP A 1 76 ? -24.257 5.744 22.347 1.00 93.06 76 ASP A C 1
ATOM 596 O O . ASP A 1 76 ? -24.091 4.983 23.300 1.00 93.06 76 ASP A O 1
ATOM 600 N N . ASP A 1 77 ? -25.170 5.532 21.399 1.00 92.81 77 ASP A N 1
ATOM 601 C CA . ASP A 1 77 ? -26.157 4.454 21.449 1.00 92.81 77 ASP A CA 1
ATOM 602 C C . ASP A 1 77 ? -25.490 3.062 21.373 1.00 92.81 77 ASP A C 1
ATOM 604 O O . ASP A 1 77 ? -25.966 2.112 21.996 1.00 92.81 77 ASP A O 1
ATOM 608 N N . ILE A 1 78 ? -24.381 2.921 20.631 1.00 92.62 78 ILE A N 1
ATOM 609 C CA . ILE A 1 78 ? -23.679 1.637 20.437 1.00 92.62 78 ILE A CA 1
ATOM 610 C C . ILE A 1 78 ? -22.673 1.351 21.560 1.00 92.62 78 ILE A C 1
ATOM 612 O O . ILE A 1 78 ? -22.553 0.206 22.006 1.00 92.62 78 ILE A O 1
ATOM 616 N N . LEU A 1 79 ? -21.902 2.357 21.986 1.00 92.62 79 LEU A N 1
ATOM 617 C CA . LEU A 1 79 ? -20.776 2.161 22.906 1.00 92.62 79 LEU A CA 1
ATOM 618 C C . LEU A 1 79 ? -21.126 2.422 24.375 1.00 92.62 79 LEU A C 1
ATOM 620 O O . LEU A 1 79 ? -20.403 1.939 25.250 1.00 92.62 79 LEU A O 1
ATOM 624 N N . GLY A 1 80 ? -22.209 3.151 24.658 1.00 92.62 80 GLY A N 1
ATOM 625 C CA . GLY A 1 80 ? -22.652 3.456 26.018 1.00 92.62 80 GLY A CA 1
ATOM 626 C C . GLY A 1 80 ? -21.567 4.158 26.838 1.00 92.62 80 GLY A C 1
ATOM 627 O O . GLY A 1 80 ? -21.035 5.191 26.438 1.00 92.62 80 GLY A O 1
ATOM 628 N N . GLU A 1 81 ? -21.199 3.579 27.981 1.00 90.00 81 GLU A N 1
ATOM 629 C CA . GLU A 1 81 ? -20.226 4.156 28.923 1.00 90.00 81 GLU A CA 1
ATOM 630 C C . GLU A 1 81 ? -18.829 4.379 28.315 1.00 90.00 81 GLU A C 1
ATOM 632 O O . GLU A 1 81 ? -18.104 5.284 28.732 1.00 90.00 81 GLU A O 1
ATOM 637 N N . HIS A 1 82 ? -18.455 3.612 27.284 1.00 92.00 82 HIS A N 1
ATOM 638 C CA . HIS A 1 82 ? -17.166 3.759 26.600 1.00 92.00 82 HIS A CA 1
ATOM 639 C C . HIS A 1 82 ? -17.178 4.806 25.476 1.00 92.00 82 HIS A C 1
ATOM 641 O O . HIS A 1 82 ? -16.121 5.123 24.924 1.00 92.00 82 HIS A O 1
ATOM 647 N N . ALA A 1 83 ? -18.340 5.388 25.150 1.00 91.44 83 ALA A N 1
ATOM 648 C CA . ALA A 1 83 ? -18.472 6.352 24.060 1.00 91.44 83 ALA A CA 1
ATOM 649 C C . ALA A 1 83 ? -17.573 7.579 24.255 1.00 91.44 83 ALA A C 1
ATOM 651 O O . ALA A 1 83 ? -16.930 8.017 23.306 1.00 91.44 83 ALA A O 1
ATOM 652 N N . ASN A 1 84 ? -17.462 8.108 25.478 1.00 91.00 84 ASN A N 1
ATOM 653 C CA . ASN A 1 84 ? -16.630 9.287 25.749 1.00 91.00 84 ASN A CA 1
ATOM 654 C C . ASN A 1 84 ? -15.146 9.033 25.456 1.00 91.00 84 ASN A C 1
ATOM 656 O O . ASN A 1 84 ? -14.512 9.842 24.781 1.00 91.00 84 ASN A O 1
ATOM 660 N N . ILE A 1 85 ? -14.622 7.885 25.898 1.00 91.12 85 ILE A N 1
ATOM 661 C CA . ILE A 1 85 ? -13.234 7.474 25.647 1.00 91.12 85 ILE A CA 1
ATOM 662 C C . ILE A 1 85 ? -12.991 7.357 24.137 1.00 91.12 85 ILE A C 1
ATOM 664 O O . ILE A 1 85 ? -12.015 7.892 23.612 1.00 91.12 85 ILE A O 1
ATOM 668 N N . PHE A 1 86 ? -13.913 6.700 23.430 1.00 91.81 86 PHE A N 1
ATOM 669 C CA . PHE A 1 86 ? -13.818 6.492 21.988 1.00 91.81 86 PHE A CA 1
ATOM 670 C C . PHE A 1 86 ? -13.892 7.809 21.199 1.00 91.81 86 PHE A C 1
ATOM 672 O O . PHE A 1 86 ? -13.122 8.025 20.264 1.00 91.81 86 PHE A O 1
ATOM 679 N N . LYS A 1 87 ? -14.790 8.722 21.586 1.00 92.38 87 LYS A N 1
ATOM 680 C CA . LYS A 1 87 ? -14.942 10.030 20.937 1.00 92.38 87 LYS A CA 1
ATOM 681 C C . LYS A 1 87 ? -13.713 10.914 21.105 1.00 92.38 87 LYS A C 1
ATOM 683 O O . LYS A 1 87 ? -13.340 11.598 20.154 1.00 92.38 87 LYS A O 1
ATOM 688 N N . GLU A 1 88 ? -13.103 10.907 22.289 1.00 91.00 88 GLU A N 1
ATOM 689 C CA . GLU A 1 88 ? -11.873 11.659 22.545 1.00 91.00 88 GLU A CA 1
ATOM 690 C C . GLU A 1 88 ? -10.698 11.097 21.736 1.00 91.00 88 GLU A C 1
ATOM 692 O O . GLU A 1 88 ? -9.928 11.868 21.161 1.00 91.00 88 GLU A O 1
ATOM 697 N N . HIS A 1 89 ? -10.611 9.769 21.626 1.00 91.44 89 HIS A N 1
ATOM 698 C CA . HIS A 1 89 ? -9.575 9.096 20.848 1.00 91.44 89 HIS A CA 1
ATOM 699 C C . HIS A 1 89 ? -9.665 9.403 19.343 1.00 91.44 89 HIS A C 1
ATOM 701 O O . HIS A 1 89 ? -8.690 9.852 18.744 1.00 91.44 89 HIS A O 1
ATOM 707 N N . TYR A 1 90 ? -10.849 9.229 18.742 1.00 91.88 90 TYR A N 1
ATOM 708 C CA . TYR A 1 90 ? -11.062 9.360 17.291 1.00 91.88 90 TYR A CA 1
ATOM 709 C C . TYR A 1 90 ? -11.549 10.745 16.835 1.00 91.88 90 TYR A C 1
ATOM 711 O O . TYR A 1 90 ? -12.057 10.894 15.719 1.00 91.88 90 TYR A O 1
ATOM 719 N N . TYR A 1 91 ? -11.433 11.760 17.695 1.00 92.62 91 TYR A N 1
ATOM 720 C CA . TYR A 1 91 ? -11.810 13.144 17.394 1.00 92.62 91 TYR A CA 1
ATOM 721 C C . TYR A 1 91 ? -13.256 13.298 16.877 1.00 92.62 91 TYR A C 1
ATOM 723 O O . TYR A 1 91 ? -13.529 13.951 15.864 1.00 92.62 91 TYR A O 1
ATOM 731 N N . ILE A 1 92 ? -14.213 12.690 17.573 1.00 91.94 92 ILE A N 1
ATOM 732 C CA . ILE A 1 92 ? -15.629 12.718 17.189 1.00 91.94 92 ILE A CA 1
ATOM 733 C C . ILE A 1 92 ? -16.301 13.960 17.777 1.00 91.94 92 ILE A C 1
ATOM 735 O O . ILE A 1 92 ? -16.232 14.216 18.980 1.00 91.94 92 ILE A O 1
ATOM 739 N N . LYS A 1 93 ? -17.005 14.720 16.935 1.00 91.38 93 LYS A N 1
ATOM 740 C CA . LYS A 1 93 ? -17.740 15.927 17.322 1.00 91.38 93 LYS A CA 1
ATOM 741 C C . LYS A 1 93 ? -19.254 15.731 17.215 1.00 91.38 93 LYS A C 1
ATOM 743 O O . LYS A 1 93 ? -19.725 15.103 16.260 1.00 91.38 93 LYS A O 1
ATOM 748 N N . PRO A 1 94 ? -20.048 16.366 18.100 1.00 89.94 94 PRO A N 1
ATOM 749 C CA . PRO A 1 94 ? -21.507 16.386 17.979 1.00 89.94 94 PRO A CA 1
ATOM 750 C C . PRO A 1 94 ? -22.001 16.928 16.631 1.00 89.94 94 PRO A C 1
ATOM 752 O O . PRO A 1 94 ? -22.984 16.436 16.087 1.00 89.94 94 PRO A O 1
ATOM 755 N N . THR A 1 95 ? -21.298 17.913 16.066 1.00 89.38 95 THR A N 1
ATOM 756 C CA . THR A 1 95 ? -21.635 18.556 14.785 1.00 89.38 95 THR A CA 1
ATOM 757 C C . THR A 1 95 ? -21.033 17.865 13.558 1.00 89.38 95 THR A C 1
ATOM 759 O O . THR A 1 95 ? -21.286 18.308 12.439 1.00 89.38 95 THR A O 1
ATOM 762 N N . GLY A 1 96 ? -20.243 16.805 13.744 1.00 89.12 96 GLY A N 1
ATOM 763 C CA . GLY A 1 96 ? -19.387 16.230 12.706 1.00 89.12 96 GLY A CA 1
ATOM 764 C C . GLY A 1 96 ? -17.983 16.841 12.675 1.00 89.12 96 GLY A C 1
ATOM 765 O O . GLY A 1 96 ? -17.766 17.955 13.166 1.00 89.12 96 GLY A O 1
ATOM 766 N N . ASN A 1 97 ? -17.021 16.092 12.134 1.00 90.38 97 ASN A N 1
ATOM 767 C CA . ASN A 1 97 ? -15.601 16.465 12.098 1.00 90.38 97 ASN A CA 1
ATOM 768 C C . ASN A 1 97 ? -15.020 16.618 10.680 1.00 90.38 97 ASN A C 1
ATOM 770 O O . ASN A 1 97 ? -13.829 16.898 10.549 1.00 90.38 97 ASN A O 1
ATOM 774 N N . CYS A 1 98 ? -15.855 16.462 9.653 1.00 86.31 98 CYS A N 1
ATOM 775 C CA . CYS A 1 98 ? -15.493 16.634 8.249 1.00 86.31 98 CYS A CA 1
ATOM 776 C C . CYS A 1 98 ? -15.498 18.118 7.847 1.00 86.31 98 CYS A C 1
ATOM 778 O O . CYS A 1 98 ? -16.259 18.914 8.405 1.00 86.31 98 CYS A O 1
ATOM 780 N N . ASP A 1 99 ? -14.662 18.485 6.874 1.00 85.12 99 ASP A N 1
ATOM 781 C CA . ASP A 1 99 ? -14.708 19.808 6.248 1.00 85.12 99 ASP A CA 1
ATOM 782 C C . ASP A 1 99 ? -15.923 19.901 5.313 1.00 85.12 99 ASP A C 1
ATOM 784 O O . ASP A 1 99 ? -16.103 19.059 4.441 1.00 85.12 99 ASP A O 1
ATOM 788 N N . LEU A 1 100 ? -16.751 20.928 5.512 1.00 87.12 100 LEU A N 1
ATOM 789 C CA . LEU A 1 100 ? -17.983 21.169 4.750 1.00 87.12 100 LEU A CA 1
ATOM 790 C C . LEU A 1 100 ? -17.790 22.225 3.649 1.00 87.12 100 LEU A C 1
ATOM 792 O O . LEU A 1 100 ? -18.764 22.756 3.108 1.00 87.12 100 LEU A O 1
ATOM 796 N N . SER A 1 101 ? -16.543 22.607 3.358 1.00 86.25 101 SER A N 1
ATOM 797 C CA . SER A 1 101 ? -16.234 23.477 2.228 1.00 86.25 101 SER A CA 1
ATOM 798 C C . SER A 1 101 ? -16.657 22.815 0.913 1.00 86.25 101 SER A C 1
ATOM 800 O O . SER A 1 101 ? -16.606 21.598 0.768 1.00 86.25 101 SER A O 1
ATOM 802 N N . LYS A 1 102 ? -17.027 23.614 -0.096 1.00 84.44 102 LYS A N 1
ATOM 803 C CA . LYS A 1 102 ? -17.393 23.082 -1.425 1.00 84.44 102 LYS A CA 1
ATOM 804 C C . LYS A 1 102 ? -16.269 22.289 -2.103 1.00 84.44 102 LYS A C 1
ATOM 806 O O . LYS A 1 102 ? -16.549 21.571 -3.053 1.00 84.44 102 LYS A O 1
ATOM 811 N N . MET A 1 103 ? -15.023 22.476 -1.662 1.00 84.12 103 MET A N 1
ATOM 812 C CA . MET A 1 103 ? -13.874 21.730 -2.167 1.00 84.12 103 MET A CA 1
ATOM 813 C C . MET A 1 103 ? -13.854 20.300 -1.613 1.00 84.12 103 MET A C 1
ATOM 815 O O . MET A 1 103 ? -13.575 19.372 -2.362 1.00 84.12 103 MET A O 1
ATOM 819 N N . SER A 1 104 ? -14.170 20.133 -0.326 1.00 79.25 104 SER A N 1
ATOM 820 C CA . SER A 1 104 ? -14.078 18.851 0.385 1.00 79.25 104 SER A CA 1
ATOM 821 C C . SER A 1 104 ? -15.407 18.087 0.447 1.00 79.25 104 SER A C 1
ATOM 823 O O . SER A 1 104 ? -15.399 16.865 0.486 1.00 79.25 104 SER A O 1
ATOM 825 N N . ASP A 1 105 ? -16.546 18.787 0.440 1.00 83.81 105 ASP A N 1
ATOM 826 C CA . ASP A 1 105 ? -17.897 18.206 0.445 1.00 83.81 105 ASP A CA 1
ATOM 827 C C . ASP A 1 105 ? -18.763 18.836 -0.668 1.00 83.81 105 ASP A C 1
ATOM 829 O O . ASP A 1 105 ? -19.709 19.589 -0.401 1.00 83.81 105 ASP A O 1
ATOM 833 N N . PRO A 1 106 ? -18.450 18.575 -1.954 1.00 81.12 106 PRO A N 1
ATOM 834 C CA . PRO A 1 106 ? -19.186 19.153 -3.081 1.00 81.12 106 PRO A CA 1
ATOM 835 C C . PRO A 1 106 ? -20.661 18.716 -3.115 1.00 81.12 106 PRO A C 1
ATOM 837 O O . PRO A 1 106 ? -21.503 19.404 -3.705 1.00 81.12 106 PRO A O 1
ATOM 840 N N . HIS A 1 107 ? -20.992 17.591 -2.474 1.00 80.75 107 HIS A N 1
ATOM 841 C CA . HIS A 1 107 ? -22.323 16.986 -2.486 1.00 80.75 107 HIS A CA 1
ATOM 842 C C . HIS A 1 107 ? -23.137 17.215 -1.198 1.00 80.75 107 HIS A C 1
ATOM 844 O O . HIS A 1 107 ? -24.334 16.913 -1.189 1.00 80.75 107 HIS A O 1
ATOM 850 N N . ASN A 1 108 ? -22.560 17.862 -0.179 1.00 81.75 108 ASN A N 1
ATOM 851 C CA . ASN A 1 108 ? -23.158 18.133 1.138 1.00 81.75 108 ASN A CA 1
ATOM 852 C C . ASN A 1 108 ? -23.573 16.859 1.898 1.00 81.75 108 ASN A C 1
ATOM 854 O O . ASN A 1 108 ? -24.653 16.802 2.500 1.00 81.75 108 ASN A O 1
ATOM 858 N N . GLU A 1 109 ? -22.745 15.820 1.847 1.00 82.44 109 GLU A N 1
ATOM 859 C CA . GLU A 1 109 ? -23.053 14.486 2.373 1.00 82.44 109 GLU A CA 1
ATOM 860 C C . GLU A 1 109 ? -22.475 14.243 3.778 1.00 82.44 109 GLU A C 1
ATOM 862 O O . GLU A 1 109 ? -22.965 13.366 4.499 1.00 82.44 109 GLU A O 1
ATOM 867 N N . PHE A 1 110 ? -21.536 15.080 4.235 1.00 82.81 110 PHE A N 1
ATOM 868 C CA . PHE A 1 110 ? -20.813 14.884 5.499 1.00 82.81 110 PHE A CA 1
ATOM 869 C C . PHE A 1 110 ? -21.352 15.693 6.691 1.00 82.81 110 PHE A C 1
ATOM 871 O O . PHE A 1 110 ? -20.808 15.643 7.801 1.00 82.81 110 PHE A O 1
ATOM 878 N N . ARG A 1 111 ? -22.460 16.423 6.528 1.00 85.44 111 ARG A N 1
ATOM 879 C CA . ARG A 1 111 ? -23.040 17.233 7.613 1.00 85.44 111 ARG A CA 1
ATOM 880 C C . ARG A 1 111 ? -23.467 16.366 8.808 1.00 85.44 111 ARG A C 1
ATOM 882 O O . ARG A 1 111 ? -24.319 15.490 8.681 1.00 85.44 111 ARG A O 1
ATOM 889 N N . GLY A 1 112 ? -22.921 16.648 9.996 1.00 85.06 112 GLY A N 1
ATOM 890 C CA . GLY A 1 112 ? -23.212 15.879 11.217 1.00 85.06 112 GLY A CA 1
ATOM 891 C C . GLY A 1 112 ? -22.543 14.501 11.272 1.00 85.06 112 GLY A C 1
ATOM 892 O O . GLY A 1 112 ? -22.816 13.724 12.190 1.00 85.06 112 GLY A O 1
ATOM 893 N N . LYS A 1 113 ? -21.688 14.186 10.295 1.00 89.06 113 LYS A N 1
ATOM 894 C CA . LYS A 1 113 ? -20.973 12.917 10.184 1.00 89.06 113 LYS A CA 1
ATOM 895 C C . LYS A 1 113 ? -19.540 13.063 10.686 1.00 89.06 113 LYS A C 1
ATOM 897 O O . LYS A 1 113 ? -18.932 14.131 10.619 1.00 89.06 113 LYS A O 1
ATOM 902 N N . ASN A 1 114 ? -19.018 11.974 11.228 1.00 90.75 114 ASN A N 1
ATOM 903 C CA . ASN A 1 114 ? -17.662 11.872 11.728 1.00 90.75 114 ASN A CA 1
ATOM 904 C C . ASN A 1 114 ? -16.936 10.737 11.014 1.00 90.75 114 ASN A C 1
ATOM 906 O O . ASN A 1 114 ? -17.465 9.627 10.911 1.00 90.75 114 ASN A O 1
ATOM 910 N N . VAL A 1 115 ? -15.718 11.031 10.574 1.00 90.12 115 VAL A N 1
ATOM 911 C CA . VAL A 1 115 ? -14.709 10.049 10.171 1.00 90.12 115 VAL A CA 1
ATOM 912 C C . VAL A 1 115 ? -13.815 9.794 11.379 1.00 90.12 115 VAL A C 1
ATOM 914 O O . VAL A 1 115 ? -13.512 10.721 12.127 1.00 90.12 115 VAL A O 1
ATOM 917 N N . LEU A 1 116 ? -13.423 8.546 11.617 1.00 90.75 116 LEU A N 1
ATOM 918 C CA . LEU A 1 116 ? -12.558 8.215 12.747 1.00 90.75 116 LEU A CA 1
ATOM 919 C C . LEU A 1 116 ? -11.138 8.719 12.459 1.00 90.75 116 LEU A C 1
ATOM 921 O O . LEU 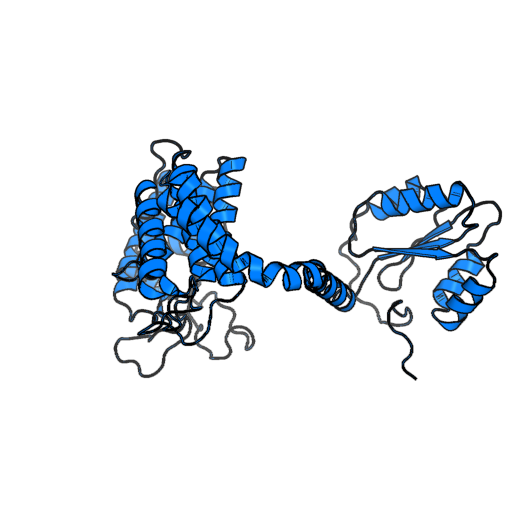A 1 116 ? -10.532 8.292 11.481 1.00 90.75 116 LEU A O 1
ATOM 925 N N . ILE A 1 117 ? -10.633 9.652 13.272 1.00 89.50 117 ILE A N 1
ATOM 926 C CA . ILE A 1 117 ? -9.311 10.268 13.082 1.00 89.50 117 ILE A CA 1
ATOM 927 C C . ILE A 1 117 ? -8.530 10.179 14.388 1.00 89.50 117 ILE A C 1
ATOM 929 O O . ILE A 1 117 ? -8.901 10.810 15.378 1.00 89.50 117 ILE A O 1
ATOM 933 N N . GLU A 1 118 ? -7.411 9.466 14.374 1.00 88.25 118 GLU A N 1
ATOM 934 C CA . GLU A 1 118 ? -6.468 9.456 15.491 1.00 88.25 118 GLU A CA 1
ATOM 935 C C . GLU A 1 118 ? -5.598 10.720 15.427 1.00 88.25 118 GLU A C 1
ATOM 937 O O . GLU A 1 118 ? -4.821 10.917 14.495 1.00 88.25 118 GLU A O 1
ATOM 942 N N . ARG A 1 119 ? -5.780 11.632 16.391 1.00 82.56 119 ARG A N 1
ATOM 943 C CA . ARG A 1 119 ? -5.012 12.896 16.476 1.00 82.56 119 ARG A CA 1
ATOM 944 C C . ARG A 1 119 ? -4.043 12.955 17.646 1.00 82.56 119 ARG A C 1
ATOM 946 O O . ARG A 1 119 ? -3.183 13.828 17.680 1.00 82.56 119 ARG A O 1
ATOM 953 N N . ASN A 1 120 ? -4.244 12.086 18.625 1.00 81.00 120 ASN A N 1
ATOM 954 C CA . ASN A 1 120 ? -3.544 12.114 19.894 1.00 81.00 120 ASN A CA 1
ATOM 955 C C . ASN A 1 120 ? -2.865 10.772 20.124 1.00 81.00 120 ASN A C 1
ATOM 957 O O . ASN A 1 120 ? -3.363 9.733 19.698 1.00 81.00 120 ASN A O 1
ATOM 961 N N . ASP A 1 121 ? -1.762 10.814 20.857 1.00 83.94 121 ASP A N 1
ATOM 962 C CA . ASP A 1 121 ? -1.028 9.620 21.233 1.00 83.94 121 ASP A CA 1
ATOM 963 C C . ASP A 1 121 ? -1.806 8.771 22.258 1.00 83.94 121 ASP A C 1
ATOM 965 O O . ASP A 1 121 ? -2.368 9.288 23.232 1.00 83.94 121 ASP A O 1
ATOM 969 N N . SER A 1 122 ? -1.834 7.454 22.036 1.00 84.44 122 SER A N 1
ATOM 970 C CA . SER A 1 122 ? -2.588 6.501 22.863 1.00 84.44 122 SER A CA 1
ATOM 971 C C . SER A 1 122 ? -2.095 6.471 24.323 1.00 84.44 122 SER A C 1
ATOM 973 O O . SER A 1 122 ? -2.925 6.636 25.224 1.00 84.44 122 SER A O 1
ATOM 975 N N . PRO A 1 123 ? -0.779 6.331 24.600 1.00 85.25 123 PRO A N 1
ATOM 976 C CA . PRO A 1 123 ? -0.206 6.496 25.938 1.00 85.25 123 PRO A CA 1
ATOM 977 C C . PRO A 1 123 ? -0.591 7.802 26.639 1.00 85.25 123 PRO A C 1
ATOM 979 O O . PRO A 1 123 ? -0.957 7.782 27.818 1.00 85.25 123 PRO A O 1
ATOM 982 N N . ALA A 1 124 ? -0.548 8.935 25.932 1.00 86.38 124 ALA A N 1
ATOM 983 C CA . ALA A 1 124 ? -0.882 10.233 26.516 1.00 86.38 124 ALA A CA 1
ATOM 984 C C . ALA A 1 124 ? -2.352 10.306 26.969 1.00 86.38 124 ALA A C 1
ATOM 986 O O . ALA A 1 124 ? -2.641 10.792 28.068 1.00 86.38 124 ALA A O 1
ATOM 987 N N . LEU A 1 125 ? -3.281 9.785 26.161 1.00 86.25 125 LEU A N 1
ATOM 988 C CA . LEU A 1 125 ? -4.703 9.729 26.512 1.00 86.25 125 LEU A CA 1
ATOM 989 C C . LEU A 1 125 ? -4.991 8.744 27.652 1.00 86.25 125 LEU A C 1
ATOM 991 O O . LEU A 1 125 ? -5.757 9.076 28.558 1.00 86.25 125 LEU A O 1
ATOM 995 N N . ALA A 1 126 ? -4.354 7.571 27.655 1.00 88.06 126 ALA A N 1
ATOM 996 C CA . ALA A 1 126 ? -4.490 6.604 28.744 1.00 88.06 126 ALA A CA 1
ATOM 997 C C . ALA A 1 126 ? -4.032 7.203 30.088 1.00 88.06 126 ALA A C 1
ATOM 999 O O . ALA A 1 126 ? -4.746 7.113 31.090 1.00 88.06 126 ALA A O 1
ATOM 1000 N N . SER A 1 127 ? -2.893 7.905 30.083 1.00 88.81 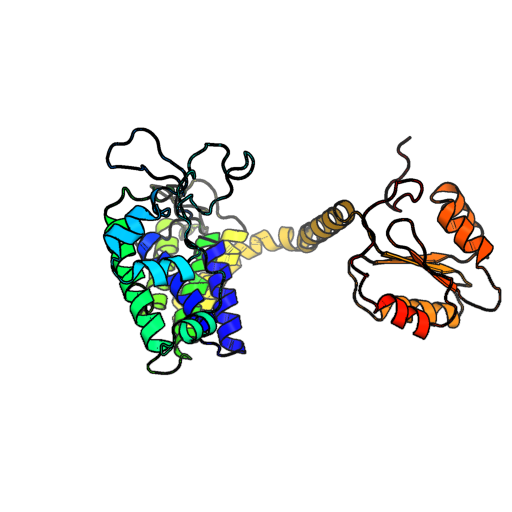127 SER A N 1
ATOM 1001 C CA . SER A 1 127 ? -2.360 8.613 31.254 1.00 88.81 127 SER A CA 1
ATOM 1002 C C . SER A 1 127 ? -3.297 9.726 31.736 1.00 88.81 127 SER A C 1
ATOM 1004 O O . SER A 1 127 ? -3.602 9.808 32.927 1.00 88.81 127 SER A O 1
ATOM 1006 N N . LYS A 1 128 ? -3.849 10.529 30.814 1.00 88.31 128 LYS A N 1
ATOM 1007 C CA . LYS A 1 128 ? -4.835 11.580 31.127 1.00 88.31 128 LYS A CA 1
ATOM 1008 C C . LYS A 1 128 ? -6.083 11.028 31.824 1.00 88.31 128 LYS A C 1
ATOM 1010 O O . LYS A 1 128 ? -6.646 11.693 32.689 1.00 88.31 128 LYS A O 1
ATOM 1015 N N . LEU A 1 129 ? -6.507 9.821 31.454 1.00 85.38 129 LEU A N 1
ATOM 1016 C CA . LEU A 1 129 ? -7.661 9.134 32.035 1.00 85.38 129 LEU A CA 1
ATOM 1017 C C . LEU A 1 129 ? -7.308 8.293 33.278 1.00 85.38 129 LEU A C 1
ATOM 1019 O O . LEU A 1 129 ? -8.187 7.633 33.832 1.00 85.38 129 LEU A O 1
ATOM 1023 N N . GLY A 1 130 ? -6.046 8.307 33.724 1.00 88.44 130 GLY A N 1
ATOM 1024 C CA . GLY A 1 130 ? -5.588 7.589 34.915 1.00 88.44 130 GLY A CA 1
ATOM 1025 C C . GLY A 1 130 ? -5.664 6.066 34.790 1.00 88.44 130 GLY A C 1
ATOM 1026 O O . GLY A 1 130 ? -5.875 5.384 35.794 1.00 88.44 130 GLY A O 1
ATOM 1027 N N . MET A 1 131 ? -5.535 5.522 33.577 1.00 90.12 131 MET A N 1
ATOM 1028 C CA . MET A 1 131 ? -5.670 4.088 33.313 1.00 90.12 131 MET A CA 1
ATOM 1029 C C . MET A 1 131 ? -4.415 3.479 32.674 1.00 90.12 131 MET A C 1
ATOM 1031 O O . MET A 1 131 ? -3.718 4.161 31.922 1.00 90.12 131 MET A O 1
ATOM 1035 N N . PRO A 1 132 ? -4.127 2.187 32.936 1.00 91.56 132 PRO A N 1
ATOM 1036 C CA . PRO A 1 132 ? -3.077 1.462 32.228 1.00 91.56 132 PRO A CA 1
ATOM 1037 C C . PRO A 1 132 ? -3.339 1.433 30.720 1.00 91.56 132 PRO A C 1
ATOM 1039 O O . PRO A 1 132 ? -4.490 1.292 30.290 1.00 91.56 132 PRO A O 1
ATOM 1042 N N . ILE A 1 133 ? -2.274 1.527 29.923 1.00 88.00 133 ILE A N 1
ATOM 1043 C CA . ILE A 1 133 ? -2.364 1.560 28.459 1.00 88.00 133 ILE A CA 1
ATOM 1044 C C . ILE A 1 133 ? -2.981 0.276 27.899 1.00 88.00 133 ILE A C 1
ATOM 1046 O O . ILE A 1 133 ? -3.792 0.336 26.981 1.00 88.00 133 ILE A O 1
ATOM 1050 N N . GLU A 1 134 ? -2.691 -0.877 28.495 1.00 87.94 134 GLU A N 1
ATOM 1051 C CA . GLU A 1 134 ? -3.239 -2.165 28.071 1.00 87.94 134 GLU A CA 1
ATOM 1052 C C . GLU A 1 134 ? -4.761 -2.172 28.212 1.00 87.94 134 GLU A C 1
ATOM 1054 O O . GLU A 1 134 ? -5.474 -2.480 27.263 1.00 87.94 134 GLU A O 1
ATOM 1059 N N . LYS A 1 135 ? -5.270 -1.729 29.368 1.00 89.56 135 LYS A N 1
ATOM 1060 C CA . LYS A 1 135 ? -6.713 -1.642 29.624 1.00 89.56 135 LYS A CA 1
ATOM 1061 C C . LYS A 1 135 ? -7.393 -0.630 28.699 1.00 89.56 135 LYS A C 1
ATOM 1063 O O . LYS A 1 135 ? -8.513 -0.860 28.250 1.00 89.56 135 LYS A O 1
ATOM 1068 N N . TYR A 1 136 ? -6.727 0.487 28.407 1.00 90.25 136 TYR A N 1
ATOM 1069 C CA . TYR A 1 136 ? -7.220 1.479 27.452 1.00 90.25 136 TYR A CA 1
ATOM 1070 C C . TYR A 1 136 ? -7.366 0.882 26.045 1.00 90.25 136 TYR A C 1
ATOM 1072 O O . TYR A 1 136 ? -8.416 1.026 25.415 1.00 90.25 136 TYR A O 1
ATOM 1080 N N . LEU A 1 137 ? -6.347 0.162 25.571 1.00 88.62 137 LEU A N 1
ATOM 1081 C CA . LEU A 1 137 ? -6.366 -0.491 24.265 1.00 88.62 137 LEU A CA 1
ATOM 1082 C C . LEU A 1 137 ? -7.394 -1.631 24.197 1.00 88.62 137 LEU A C 1
ATOM 1084 O O . LEU A 1 137 ? -8.055 -1.766 23.167 1.00 88.62 137 LEU A O 1
ATOM 1088 N N . GLU A 1 138 ? -7.593 -2.393 25.279 1.00 89.31 138 GLU A N 1
ATOM 1089 C CA . GLU A 1 138 ? -8.658 -3.407 25.389 1.00 89.31 138 GLU A CA 1
ATOM 1090 C C . GLU A 1 138 ? -10.045 -2.781 25.194 1.00 89.31 138 GLU A C 1
ATOM 1092 O O . GLU A 1 138 ? -10.802 -3.227 24.330 1.00 89.31 138 GLU A O 1
ATOM 1097 N N . ILE A 1 139 ? -10.341 -1.684 25.901 1.00 90.38 139 ILE A N 1
ATOM 1098 C CA . ILE A 1 139 ? -11.611 -0.952 25.759 1.00 90.38 139 ILE A CA 1
ATOM 1099 C C . ILE A 1 139 ? -11.797 -0.455 24.320 1.00 90.38 139 ILE A C 1
ATOM 1101 O O . ILE A 1 139 ? -12.877 -0.608 23.741 1.00 90.38 139 ILE A O 1
ATOM 1105 N N . LEU A 1 140 ? -10.756 0.125 23.712 1.00 90.31 140 LEU A N 1
ATOM 1106 C CA . LEU A 1 140 ? -10.821 0.568 22.317 1.00 90.31 140 LEU A CA 1
ATOM 1107 C C . LEU A 1 140 ? -11.072 -0.599 21.359 1.00 90.31 140 LEU A C 1
ATOM 1109 O O . LEU A 1 140 ? -11.814 -0.441 20.389 1.00 90.31 140 LEU A O 1
ATOM 1113 N N . GLY A 1 141 ? -10.494 -1.765 21.633 1.00 88.62 141 GLY A N 1
ATOM 1114 C CA . GLY A 1 141 ? -10.707 -2.974 20.853 1.00 88.62 141 GLY A CA 1
ATOM 1115 C C . GLY A 1 141 ? -12.134 -3.484 20.884 1.00 88.62 141 GLY A C 1
ATOM 1116 O O . GLY A 1 141 ? -12.718 -3.745 19.830 1.00 88.62 141 GLY A O 1
ATOM 1117 N N . GLU A 1 142 ? -12.726 -3.547 22.073 1.00 89.81 142 GLU A N 1
ATOM 1118 C CA . GLU A 1 142 ? -14.139 -3.887 22.237 1.00 89.81 142 GLU A CA 1
ATOM 1119 C C . GLU A 1 142 ? -15.048 -2.884 21.518 1.00 89.81 142 GLU A C 1
ATOM 1121 O O . GLU A 1 142 ? -16.009 -3.272 20.848 1.00 89.81 142 GLU A O 1
ATOM 1126 N N . CYS A 1 143 ? -14.729 -1.588 21.604 1.00 91.38 143 CYS A N 1
ATOM 1127 C CA . CYS A 1 143 ? -15.473 -0.549 20.898 1.00 91.38 143 CYS A CA 1
ATOM 1128 C C . CYS A 1 143 ? -15.384 -0.713 19.376 1.00 91.38 143 CYS A C 1
ATOM 1130 O O . CYS A 1 143 ? -16.410 -0.671 18.691 1.00 91.38 143 CYS A O 1
ATOM 1132 N N . ARG A 1 144 ? -14.176 -0.944 18.840 1.00 91.12 144 ARG A N 1
ATOM 1133 C CA . ARG A 1 144 ? -13.968 -1.206 17.409 1.00 91.12 144 ARG A CA 1
ATOM 1134 C C . ARG A 1 144 ? -14.745 -2.439 16.953 1.00 91.12 144 ARG A C 1
ATOM 1136 O O . ARG A 1 144 ? -15.368 -2.380 15.897 1.00 91.12 144 ARG A O 1
ATOM 1143 N N . GLN A 1 145 ? -14.774 -3.512 17.747 1.00 88.88 145 GLN A N 1
ATOM 1144 C CA . GLN A 1 145 ? -15.540 -4.718 17.421 1.00 88.88 145 GLN A CA 1
ATOM 1145 C C . GLN A 1 145 ? -17.047 -4.440 17.349 1.00 88.88 145 GLN A C 1
ATOM 1147 O O . GLN A 1 145 ? -17.682 -4.775 16.353 1.00 88.88 145 GLN A O 1
ATOM 1152 N N . LYS A 1 146 ? -17.620 -3.755 18.347 1.00 90.19 146 LYS A N 1
ATOM 1153 C CA . LYS A 1 146 ? -19.052 -3.400 18.345 1.00 90.19 146 LYS A CA 1
ATOM 1154 C C . LYS A 1 146 ? -19.432 -2.555 17.128 1.00 90.19 146 LYS A C 1
ATOM 1156 O O . LYS A 1 146 ? -20.443 -2.818 16.477 1.00 90.19 146 LYS A O 1
ATOM 1161 N N . LEU A 1 147 ? -18.616 -1.553 16.798 1.00 89.94 147 LEU A N 1
ATOM 1162 C CA . LEU A 1 147 ? -18.843 -0.720 15.614 1.00 89.94 147 LEU A CA 1
ATOM 1163 C C . LEU A 1 147 ? -18.674 -1.512 14.320 1.00 89.94 147 LEU A C 1
ATOM 1165 O O . LEU A 1 147 ? -19.445 -1.314 13.382 1.00 89.94 147 LEU A O 1
ATOM 1169 N N . PHE A 1 148 ? -17.713 -2.433 14.270 1.00 88.00 148 PHE A N 1
ATOM 1170 C CA . PHE A 1 148 ? -17.527 -3.333 13.141 1.00 88.00 148 PHE A CA 1
ATOM 1171 C C . PHE A 1 148 ? -18.767 -4.213 12.909 1.00 88.00 148 PHE A C 1
ATOM 1173 O O . PHE A 1 148 ? -19.267 -4.265 11.785 1.00 88.00 148 PHE A O 1
ATOM 1180 N N . ASP A 1 149 ? -19.330 -4.808 13.962 1.00 88.81 149 ASP A N 1
ATOM 1181 C CA . ASP A 1 149 ? -20.526 -5.660 13.885 1.00 88.81 149 ASP A CA 1
ATOM 1182 C C . ASP A 1 149 ? -21.768 -4.893 13.412 1.00 88.81 149 ASP A C 1
ATOM 1184 O O . ASP A 1 149 ? -22.575 -5.406 12.630 1.00 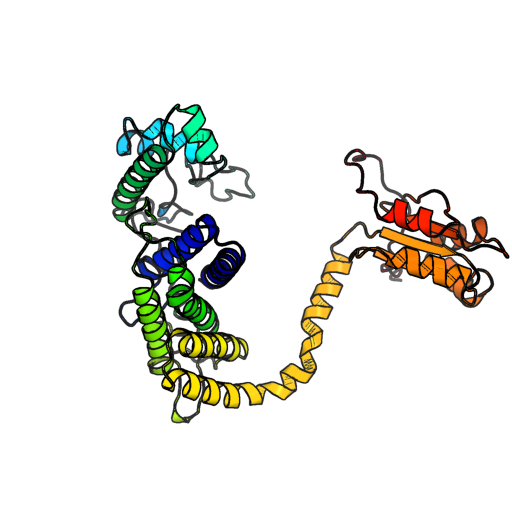88.81 149 ASP A O 1
ATOM 1188 N N . VAL A 1 150 ? -21.927 -3.643 13.858 1.00 89.06 150 VAL A N 1
ATOM 1189 C CA . VAL A 1 150 ? -22.994 -2.757 13.371 1.00 89.06 150 VAL A CA 1
ATOM 1190 C C . VAL A 1 150 ? -22.754 -2.382 11.911 1.00 89.06 150 VAL A C 1
ATOM 1192 O O . VAL A 1 150 ? -23.685 -2.413 11.103 1.00 89.06 150 VAL A O 1
ATOM 1195 N N . ARG A 1 151 ? -21.507 -2.072 11.548 1.00 87.50 151 ARG A N 1
ATOM 1196 C CA . ARG A 1 151 ? -21.128 -1.701 10.182 1.00 87.50 151 ARG A CA 1
ATOM 1197 C C . ARG A 1 151 ? -21.380 -2.834 9.190 1.00 87.50 151 ARG A C 1
ATOM 1199 O O . ARG A 1 151 ? -21.866 -2.561 8.099 1.00 87.50 151 ARG A O 1
ATOM 1206 N N . LEU A 1 152 ? -21.156 -4.092 9.571 1.00 84.69 152 LEU A N 1
ATOM 1207 C CA . LEU A 1 152 ? -21.454 -5.258 8.727 1.00 84.69 152 LEU A CA 1
ATOM 1208 C C . LEU A 1 152 ? -22.936 -5.386 8.336 1.00 84.69 152 LEU A C 1
ATOM 1210 O O . LEU A 1 152 ? -23.247 -6.044 7.346 1.00 84.69 152 LEU A O 1
ATOM 1214 N N . ARG A 1 153 ? -23.856 -4.762 9.083 1.00 84.81 153 ARG A N 1
ATOM 1215 C CA . ARG A 1 153 ? -25.294 -4.742 8.760 1.00 84.81 153 ARG A CA 1
ATOM 1216 C C . ARG A 1 153 ? -25.672 -3.637 7.772 1.00 84.81 153 ARG A C 1
ATOM 1218 O O . ARG A 1 153 ? -26.800 -3.627 7.280 1.00 84.81 153 ARG A O 1
ATOM 1225 N N . ARG A 1 154 ? -24.769 -2.688 7.502 1.00 82.38 154 ARG A N 1
ATOM 1226 C CA . ARG A 1 154 ? -24.988 -1.619 6.521 1.00 82.38 154 ARG A CA 1
ATOM 1227 C C . ARG A 1 154 ? -24.849 -2.182 5.102 1.00 82.38 154 ARG A C 1
ATOM 1229 O O . ARG A 1 154 ? -24.103 -3.143 4.904 1.00 82.38 154 ARG A O 1
ATOM 1236 N N . PRO A 1 155 ? -25.533 -1.598 4.101 1.00 73.88 155 PRO A N 1
ATOM 1237 C CA . PRO A 1 155 ? -25.282 -1.940 2.708 1.00 73.88 155 PRO A CA 1
ATOM 1238 C C . PRO A 1 155 ? -23.794 -1.780 2.397 1.00 73.88 155 PRO A C 1
ATOM 1240 O O . PRO A 1 155 ? -23.243 -0.687 2.539 1.00 73.88 155 PRO A O 1
ATOM 1243 N N . ARG A 1 156 ? -23.148 -2.884 2.012 1.00 67.44 156 ARG A N 1
ATOM 1244 C CA . ARG A 1 156 ? -21.735 -2.885 1.637 1.00 67.44 156 ARG A CA 1
ATOM 1245 C C . ARG A 1 156 ? -21.511 -1.919 0.474 1.00 67.44 156 ARG A C 1
ATOM 1247 O O . ARG A 1 156 ? -22.325 -1.825 -0.450 1.00 67.44 156 ARG A O 1
ATOM 1254 N N . THR A 1 157 ? -20.384 -1.234 0.541 1.00 62.44 157 THR A N 1
ATOM 1255 C CA . THR A 1 157 ? -19.700 -0.637 -0.603 1.00 62.44 157 THR A CA 1
ATOM 1256 C C . THR A 1 157 ? -19.612 -1.660 -1.733 1.00 62.44 157 THR A C 1
ATOM 1258 O O . THR A 1 157 ? -19.399 -2.855 -1.509 1.00 62.44 157 THR A O 1
ATOM 1261 N N . HIS A 1 158 ? -19.872 -1.216 -2.959 1.00 64.31 158 HIS A N 1
ATOM 1262 C CA . HIS A 1 158 ? -19.747 -2.100 -4.110 1.00 64.31 158 HIS A CA 1
ATOM 1263 C C . HIS A 1 158 ? -18.251 -2.363 -4.315 1.00 64.31 158 HIS A C 1
ATOM 1265 O O . HIS A 1 158 ? -17.492 -1.420 -4.522 1.00 64.31 158 HIS A O 1
ATOM 1271 N N . LEU A 1 159 ? -17.811 -3.623 -4.259 1.00 61.91 159 LEU A N 1
ATOM 1272 C CA . LEU A 1 159 ? -16.466 -3.972 -4.721 1.00 61.91 159 LEU A CA 1
ATOM 1273 C C . LEU A 1 159 ? -16.390 -3.585 -6.189 1.00 61.91 159 LEU A C 1
ATOM 1275 O O . LEU A 1 159 ? -17.196 -4.067 -6.986 1.00 61.91 159 LEU A O 1
ATOM 1279 N N . ASP A 1 160 ? -15.521 -2.636 -6.520 1.00 57.59 160 ASP A N 1
ATOM 1280 C CA . ASP A 1 160 ? -15.455 -2.088 -7.864 1.00 57.59 160 ASP A CA 1
ATOM 1281 C C . ASP A 1 160 ? -15.228 -3.252 -8.831 1.00 57.59 160 ASP A C 1
ATOM 1283 O O . ASP A 1 160 ? -14.319 -4.069 -8.675 1.00 57.59 160 ASP A O 1
ATOM 1287 N N . ASP A 1 161 ? -16.095 -3.359 -9.828 1.00 51.47 161 ASP A N 1
ATOM 1288 C CA . ASP A 1 161 ? -15.987 -4.385 -10.850 1.00 51.47 161 ASP A CA 1
ATOM 1289 C C . ASP A 1 161 ? -14.875 -4.051 -11.856 1.00 51.47 161 ASP A C 1
ATOM 1291 O O . ASP A 1 161 ? -14.696 -4.752 -12.854 1.00 51.47 161 ASP A O 1
ATOM 1295 N N . LYS A 1 162 ? -14.062 -3.018 -11.607 1.00 52.91 162 LYS A N 1
ATOM 1296 C CA . LYS A 1 162 ? -12.657 -3.001 -12.030 1.00 52.91 162 LYS A CA 1
ATOM 1297 C C . LYS A 1 162 ? -11.979 -4.247 -11.455 1.00 52.91 162 LYS A C 1
ATOM 1299 O O . LYS A 1 162 ? -11.458 -4.245 -10.345 1.00 52.91 162 LYS A O 1
ATOM 1304 N N . GLY A 1 163 ? -12.071 -5.344 -12.198 1.00 68.75 163 GLY A N 1
ATOM 1305 C CA . GLY A 1 163 ? -11.638 -6.656 -11.748 1.00 68.75 163 GLY A CA 1
ATOM 1306 C C . GLY A 1 163 ? -10.129 -6.761 -11.496 1.00 68.75 163 GLY A C 1
ATOM 1307 O O . GLY A 1 163 ? -9.434 -5.774 -11.283 1.00 68.75 163 GLY A O 1
ATOM 1308 N N . VAL A 1 164 ? -9.594 -7.974 -11.479 1.00 84.94 164 VAL A N 1
ATOM 1309 C CA . VAL A 1 164 ? -8.184 -8.226 -11.137 1.00 84.94 164 VAL A CA 1
ATOM 1310 C C . VAL A 1 164 ? -7.269 -7.518 -12.131 1.00 84.94 164 VAL A C 1
ATOM 1312 O O . VAL A 1 164 ? -7.422 -7.725 -13.330 1.00 84.94 164 VAL A O 1
ATOM 1315 N N . ILE A 1 165 ? -6.311 -6.723 -11.652 1.00 90.06 165 ILE A N 1
ATOM 1316 C CA . ILE A 1 165 ? -5.243 -6.114 -12.464 1.00 90.06 165 ILE A CA 1
ATOM 1317 C C . ILE A 1 165 ? -3.922 -6.777 -12.082 1.00 90.06 165 ILE A C 1
ATOM 1319 O O . ILE A 1 165 ? -3.586 -6.833 -10.894 1.00 90.06 165 ILE A O 1
ATOM 1323 N N . VAL A 1 166 ? -3.184 -7.288 -13.072 1.00 92.25 166 VAL A N 1
ATOM 1324 C CA . VAL A 1 166 ? -1.996 -8.122 -12.830 1.00 92.25 166 VAL A CA 1
ATOM 1325 C C . VAL A 1 166 ? -0.898 -7.362 -12.097 1.00 92.25 166 VAL A C 1
ATOM 1327 O O . VAL A 1 166 ? -0.428 -7.847 -11.070 1.00 92.25 166 VAL A O 1
ATOM 1330 N N . SER A 1 167 ? -0.528 -6.170 -12.568 1.00 91.88 167 SER A N 1
ATOM 1331 C CA . SER A 1 167 ? 0.507 -5.338 -11.937 1.00 91.88 167 SER A CA 1
ATOM 1332 C C . SER A 1 167 ? 0.237 -5.086 -10.448 1.00 91.88 167 SER A C 1
ATOM 1334 O O . SER A 1 167 ? 1.092 -5.343 -9.603 1.00 91.88 167 SER A O 1
ATOM 1336 N N . TRP A 1 168 ? -0.976 -4.655 -10.096 1.00 92.81 168 TRP A N 1
ATOM 1337 C CA . TRP A 1 168 ? -1.339 -4.357 -8.705 1.00 92.81 168 TRP A CA 1
ATOM 1338 C C . TRP A 1 168 ? -1.396 -5.611 -7.837 1.00 92.81 168 TRP A C 1
ATOM 1340 O O . TRP A 1 168 ? -0.991 -5.573 -6.676 1.00 92.81 168 TRP A O 1
ATOM 1350 N N . ASN A 1 169 ? -1.858 -6.730 -8.399 1.00 93.75 169 ASN A N 1
ATOM 1351 C CA . ASN A 1 169 ? -1.804 -8.014 -7.709 1.00 93.75 169 ASN A CA 1
ATOM 1352 C C . ASN A 1 169 ? -0.364 -8.460 -7.459 1.00 93.75 169 ASN A C 1
ATOM 1354 O O . ASN A 1 169 ? -0.104 -8.981 -6.383 1.00 93.75 169 ASN A O 1
ATOM 1358 N N . GLY A 1 170 ? 0.567 -8.212 -8.383 1.00 94.44 170 GLY A N 1
ATOM 1359 C CA . GLY A 1 170 ? 1.992 -8.468 -8.169 1.00 94.44 170 GLY A CA 1
ATOM 1360 C C . GLY A 1 170 ? 2.533 -7.782 -6.910 1.00 94.44 170 GLY A C 1
ATOM 1361 O O . GLY A 1 170 ? 3.144 -8.445 -6.073 1.00 94.44 170 GLY A O 1
ATOM 1362 N N . LEU A 1 171 ? 2.211 -6.495 -6.726 1.00 93.88 171 LEU A N 1
ATOM 1363 C CA . LEU A 1 171 ? 2.593 -5.725 -5.532 1.00 93.88 171 LEU A CA 1
ATOM 1364 C C . LEU A 1 171 ? 2.006 -6.326 -4.248 1.00 93.88 171 LEU A C 1
ATOM 1366 O O . LEU A 1 171 ? 2.720 -6.566 -3.286 1.00 93.88 171 LEU A O 1
ATOM 1370 N N . VAL A 1 172 ? 0.709 -6.630 -4.236 1.00 94.69 172 VAL A N 1
ATOM 1371 C CA . VAL A 1 172 ? 0.058 -7.183 -3.036 1.00 94.69 172 VAL A CA 1
ATOM 1372 C C . VAL A 1 172 ? 0.510 -8.619 -2.733 1.00 94.69 172 VAL A C 1
ATOM 1374 O O . VAL A 1 172 ? 0.621 -8.995 -1.567 1.00 94.69 172 VAL A O 1
ATOM 1377 N N . ILE A 1 173 ? 0.799 -9.425 -3.760 1.00 96.00 173 ILE A N 1
ATOM 1378 C CA . ILE A 1 173 ? 1.380 -10.767 -3.608 1.00 96.00 173 ILE A CA 1
ATOM 1379 C C . ILE A 1 173 ? 2.746 -10.677 -2.920 1.00 96.00 173 ILE A C 1
ATOM 1381 O O . ILE A 1 173 ? 2.980 -11.448 -1.987 1.00 96.00 173 ILE A O 1
ATOM 1385 N N . SER A 1 174 ? 3.599 -9.729 -3.334 1.00 95.44 174 SER A N 1
ATOM 1386 C CA . SER A 1 174 ? 4.861 -9.420 -2.644 1.00 95.44 174 SER A CA 1
ATOM 1387 C C . SER A 1 174 ? 4.607 -9.146 -1.161 1.00 95.44 174 SER A C 1
ATOM 1389 O O . SER A 1 174 ? 5.140 -9.857 -0.306 1.00 95.44 174 SER A O 1
ATOM 1391 N N . SER A 1 175 ? 3.705 -8.215 -0.839 1.00 95.56 175 SER A N 1
ATOM 1392 C CA . SER A 1 175 ? 3.446 -7.822 0.551 1.00 95.56 175 SER A CA 1
ATOM 1393 C C . SER A 1 175 ? 2.960 -8.968 1.426 1.00 95.56 175 SER A C 1
ATOM 1395 O O . SER A 1 175 ? 3.455 -9.155 2.540 1.00 95.56 175 SER A O 1
ATOM 1397 N N . PHE A 1 176 ? 2.043 -9.801 0.926 1.00 95.75 176 PHE A N 1
ATOM 1398 C CA . PHE A 1 176 ? 1.604 -10.992 1.653 1.00 95.75 176 PHE A CA 1
ATOM 1399 C C . PHE A 1 176 ? 2.739 -12.015 1.841 1.00 95.75 176 PHE A C 1
ATOM 1401 O O . PHE A 1 176 ? 2.870 -12.601 2.923 1.00 95.75 176 PHE A O 1
ATOM 1408 N N . ALA A 1 177 ? 3.578 -12.230 0.822 1.00 95.62 177 ALA A N 1
ATOM 1409 C CA . ALA A 1 177 ? 4.716 -13.142 0.911 1.00 95.62 177 ALA A CA 1
ATOM 1410 C C . ALA A 1 177 ? 5.736 -12.663 1.958 1.00 95.62 177 ALA A C 1
ATOM 1412 O O . ALA A 1 177 ? 6.085 -13.430 2.864 1.00 95.62 177 ALA A O 1
ATOM 1413 N N . ARG A 1 178 ? 6.132 -11.386 1.899 1.00 94.75 178 ARG A N 1
ATOM 1414 C CA . ARG A 1 178 ? 7.050 -10.725 2.844 1.00 94.75 178 ARG A CA 1
ATOM 1415 C C . ARG A 1 178 ? 6.520 -10.774 4.277 1.00 94.75 178 ARG A C 1
ATOM 1417 O O . ARG A 1 178 ? 7.207 -11.251 5.188 1.00 94.75 178 ARG A O 1
ATOM 1424 N N . ALA A 1 179 ? 5.264 -10.372 4.478 1.00 94.19 179 ALA A N 1
ATOM 1425 C CA . ALA A 1 179 ? 4.605 -10.359 5.785 1.00 94.19 179 ALA A CA 1
ATOM 1426 C C . ALA A 1 179 ? 4.615 -11.732 6.469 1.00 94.19 179 ALA A C 1
ATOM 1428 O O . ALA A 1 179 ? 4.797 -11.821 7.684 1.00 94.19 179 ALA A O 1
ATOM 1429 N N . SER A 1 180 ? 4.497 -12.817 5.695 1.00 94.06 180 SER A N 1
ATOM 1430 C CA . SER A 1 180 ? 4.461 -14.183 6.230 1.00 94.06 180 SER A CA 1
ATOM 1431 C C . SER A 1 180 ? 5.717 -14.602 7.006 1.00 94.06 180 SER A C 1
ATOM 1433 O O . SER A 1 180 ? 5.680 -15.551 7.803 1.00 94.06 180 SER A O 1
ATOM 1435 N N . LYS A 1 181 ? 6.842 -13.916 6.776 1.00 92.19 181 LYS A N 1
ATOM 1436 C CA . LYS A 1 181 ? 8.121 -14.172 7.445 1.00 92.19 181 LYS A CA 1
ATOM 1437 C C . LYS A 1 181 ? 8.561 -13.008 8.311 1.00 92.19 181 LYS A C 1
ATOM 1439 O O . LYS A 1 181 ? 8.977 -13.260 9.437 1.00 92.19 181 LYS A O 1
ATOM 1444 N N . ILE A 1 182 ? 8.433 -11.772 7.832 1.00 91.44 182 ILE A N 1
ATOM 1445 C CA . ILE A 1 182 ? 8.859 -10.578 8.573 1.00 91.44 182 ILE A CA 1
ATOM 1446 C C . ILE A 1 182 ? 8.092 -10.458 9.896 1.00 91.44 182 ILE A C 1
ATOM 1448 O O . ILE A 1 182 ? 8.708 -10.279 10.946 1.00 91.44 182 ILE A O 1
ATOM 1452 N N . LEU A 1 183 ? 6.771 -10.668 9.878 1.00 90.25 183 LEU A N 1
ATOM 1453 C CA . LEU A 1 183 ? 5.931 -10.557 11.077 1.00 90.25 183 LEU A CA 1
ATOM 1454 C C . LEU A 1 183 ? 6.168 -11.683 12.095 1.00 90.25 183 LEU A C 1
ATOM 1456 O O . LEU A 1 183 ? 5.724 -11.585 13.231 1.00 90.25 183 LEU A O 1
ATOM 1460 N N . LYS A 1 184 ? 6.917 -12.740 11.750 1.00 86.62 184 LYS A N 1
ATOM 1461 C CA . LYS A 1 184 ? 7.370 -13.722 12.754 1.00 86.62 184 LYS A CA 1
ATOM 1462 C C . LYS A 1 184 ? 8.433 -13.163 13.697 1.00 86.62 184 LYS A C 1
ATOM 1464 O O . LYS A 1 184 ? 8.724 -13.799 14.701 1.00 86.62 184 LYS A O 1
ATOM 1469 N N . GLY A 1 185 ? 9.036 -12.025 13.353 1.00 83.38 185 GLY A N 1
ATOM 1470 C CA . GLY A 1 185 ? 9.959 -11.304 14.223 1.00 83.38 185 GLY A CA 1
ATOM 1471 C C . GLY A 1 185 ? 9.270 -10.505 15.332 1.00 83.38 185 GLY A C 1
ATOM 1472 O O . GLY A 1 185 ? 9.965 -9.854 16.106 1.00 83.38 185 GLY A O 1
ATOM 1473 N N . GLU A 1 186 ? 7.937 -10.511 15.398 1.00 85.56 186 GLU A N 1
ATOM 1474 C CA . GLU A 1 186 ? 7.189 -9.927 16.511 1.00 85.56 186 GLU A CA 1
ATOM 1475 C C . GLU A 1 186 ? 7.468 -10.669 17.823 1.00 85.56 186 GLU A C 1
ATOM 1477 O O . GLU A 1 186 ? 7.763 -11.865 17.839 1.00 85.56 186 GLU A O 1
ATOM 1482 N N . VAL A 1 187 ? 7.363 -9.948 18.940 1.00 81.38 187 VAL A N 1
ATOM 1483 C CA . VAL A 1 187 ? 7.543 -10.528 20.273 1.00 81.38 187 VAL A CA 1
ATOM 1484 C C . VAL A 1 187 ? 6.429 -11.543 20.537 1.00 81.38 187 VAL A C 1
ATOM 1486 O O . VAL A 1 187 ? 5.248 -11.271 20.319 1.00 81.38 187 VAL A O 1
ATOM 1489 N N . GLU A 1 188 ? 6.798 -12.735 21.008 1.00 75.88 188 GLU A N 1
ATOM 1490 C CA . GLU A 1 188 ? 5.827 -13.777 21.334 1.00 75.88 188 GLU A CA 1
ATOM 1491 C C . GLU A 1 188 ? 4.859 -13.278 22.419 1.00 75.88 188 GLU A C 1
ATOM 1493 O O . GLU A 1 188 ? 5.275 -12.797 23.473 1.00 75.88 188 GLU A O 1
ATOM 1498 N N . GLY A 1 189 ? 3.555 -13.357 22.141 1.00 72.44 189 GLY A N 1
ATOM 1499 C CA . GLY A 1 189 ? 2.515 -12.821 23.021 1.00 72.44 189 GLY A CA 1
ATOM 1500 C C . GLY A 1 189 ? 2.097 -11.374 22.737 1.00 72.44 189 GLY A C 1
ATOM 1501 O O . GLY A 1 189 ? 1.320 -10.829 23.524 1.00 72.44 189 GLY A O 1
ATOM 1502 N N . THR A 1 190 ? 2.543 -10.755 21.632 1.00 76.38 190 THR A N 1
ATOM 1503 C CA . THR A 1 190 ? 1.983 -9.474 21.166 1.00 76.38 190 THR A CA 1
ATOM 1504 C C . THR A 1 190 ? 0.458 -9.577 21.075 1.00 76.38 190 THR A C 1
ATOM 1506 O O . THR A 1 190 ? -0.092 -10.374 20.313 1.00 76.38 190 THR A O 1
ATOM 1509 N N . LYS A 1 191 ? -0.234 -8.772 21.887 1.00 75.94 191 LYS A N 1
ATOM 1510 C CA . LYS A 1 191 ? -1.695 -8.700 21.902 1.00 75.94 191 LYS A CA 1
ATOM 1511 C C . LYS A 1 191 ? -2.181 -7.744 20.823 1.00 75.94 191 LYS A C 1
ATOM 1513 O O . LYS A 1 191 ? -1.819 -6.570 20.815 1.00 75.94 191 LYS A O 1
ATOM 1518 N N . PHE A 1 192 ? -3.072 -8.238 19.974 1.00 76.44 192 PHE A N 1
ATOM 1519 C CA . PHE A 1 192 ? -3.812 -7.419 19.025 1.00 76.44 192 PHE A CA 1
ATOM 1520 C C . PHE A 1 192 ? -5.161 -7.061 19.638 1.00 76.44 192 PHE A C 1
ATOM 1522 O O . PHE A 1 192 ? -5.990 -7.924 19.917 1.00 76.44 192 PHE A O 1
ATOM 1529 N N . TYR A 1 193 ? -5.385 -5.769 19.856 1.00 75.69 193 TYR A N 1
ATOM 1530 C CA . TYR A 1 193 ? -6.614 -5.258 20.457 1.00 75.69 193 TYR A CA 1
ATOM 1531 C C . TYR A 1 193 ? -7.706 -5.008 19.407 1.00 75.69 193 TYR A C 1
ATOM 1533 O O . TYR A 1 193 ? -8.489 -4.075 19.541 1.00 75.69 193 TYR A O 1
ATOM 1541 N N . PHE A 1 194 ? -7.746 -5.767 18.313 1.00 73.88 194 PHE A N 1
ATOM 1542 C CA . PHE A 1 194 ? -8.858 -5.739 17.363 1.00 73.88 194 PHE A CA 1
ATOM 1543 C C . PHE A 1 194 ? -9.030 -7.138 16.754 1.00 73.88 194 PHE A C 1
ATOM 1545 O O . PHE A 1 194 ? -8.093 -7.619 16.127 1.00 73.88 194 PHE A O 1
ATOM 1552 N N . PRO A 1 195 ? -10.179 -7.821 16.931 1.00 59.72 195 PRO A N 1
ATOM 1553 C CA . PRO A 1 195 ? -10.297 -9.258 16.637 1.00 59.72 195 PRO A CA 1
ATOM 1554 C C . PRO A 1 195 ? -10.139 -9.637 15.165 1.00 59.72 195 PRO A C 1
ATOM 1556 O O . PRO A 1 195 ? -9.848 -10.786 14.848 1.00 59.72 195 PRO A O 1
ATOM 1559 N N . VAL A 1 196 ? -10.371 -8.684 14.261 1.00 61.59 196 VAL A N 1
ATOM 1560 C CA . VAL A 1 196 ? -10.220 -8.886 12.814 1.00 61.59 196 VAL A CA 1
ATOM 1561 C C . VAL A 1 196 ? -8.794 -8.623 12.323 1.00 61.59 196 VAL A C 1
ATOM 1563 O O . VAL A 1 196 ? -8.559 -8.755 11.124 1.00 61.59 196 VAL A O 1
ATOM 1566 N N . THR A 1 197 ? -7.874 -8.283 13.230 1.00 67.19 197 THR A N 1
ATOM 1567 C CA . THR A 1 197 ? -6.462 -8.008 12.954 1.00 67.19 197 THR A CA 1
ATOM 1568 C C . THR A 1 197 ? -5.588 -8.986 13.743 1.00 67.19 197 THR A C 1
ATOM 1570 O O . THR A 1 197 ? -5.820 -9.220 14.929 1.00 67.19 197 THR A O 1
ATOM 1573 N N . GLY A 1 198 ? -4.564 -9.552 13.107 1.00 70.31 198 GLY A N 1
ATOM 1574 C CA . GLY A 1 198 ? -3.604 -10.447 13.759 1.00 70.31 198 GLY A CA 1
ATOM 1575 C C . GLY A 1 198 ? -3.757 -11.928 13.408 1.00 70.31 198 GLY A C 1
ATOM 1576 O O . GLY A 1 198 ? -3.564 -12.776 14.278 1.00 70.31 198 GLY A O 1
ATOM 1577 N N . CYS A 1 199 ? -4.072 -12.271 12.152 1.00 80.50 199 CYS A N 1
ATOM 1578 C CA . CYS A 1 199 ? -4.016 -13.675 11.717 1.00 80.50 199 CYS A CA 1
ATOM 1579 C C . CYS A 1 199 ? -2.603 -14.272 11.867 1.00 80.50 199 CYS A C 1
ATOM 1581 O O . CYS A 1 199 ? -1.609 -13.537 11.960 1.00 80.50 199 CYS A O 1
ATOM 1583 N N . ASP A 1 200 ? -2.482 -15.606 11.839 1.00 84.31 200 ASP A N 1
ATOM 1584 C CA . ASP A 1 200 ? -1.155 -16.235 11.798 1.00 84.31 200 ASP A CA 1
ATOM 1585 C C . ASP A 1 200 ? -0.437 -15.756 10.519 1.00 84.31 200 ASP A C 1
ATOM 1587 O O . ASP A 1 200 ? -1.002 -15.887 9.428 1.00 84.31 200 ASP A O 1
ATOM 1591 N N . PRO A 1 201 ? 0.800 -15.220 10.599 1.00 84.56 201 PRO A N 1
ATOM 1592 C CA . PRO A 1 201 ? 1.578 -14.841 9.421 1.00 84.56 201 PRO A CA 1
ATOM 1593 C C . PRO A 1 201 ? 1.648 -15.924 8.336 1.00 84.56 201 PRO A C 1
ATOM 1595 O O . PRO A 1 201 ? 1.750 -15.616 7.150 1.00 84.56 201 PRO A O 1
ATOM 1598 N N . LYS A 1 202 ? 1.562 -17.209 8.699 1.00 87.44 202 LYS A N 1
ATOM 1599 C CA . LYS A 1 202 ? 1.512 -18.314 7.727 1.00 87.44 202 LYS A CA 1
ATOM 1600 C C . LYS A 1 202 ? 0.302 -18.236 6.793 1.00 87.44 202 LYS A C 1
ATOM 1602 O O . LYS A 1 202 ? 0.407 -18.687 5.653 1.00 87.44 202 LYS A O 1
ATOM 1607 N N . GLU A 1 203 ? -0.821 -17.679 7.239 1.00 90.50 203 GLU A N 1
ATOM 1608 C CA . GLU A 1 203 ? -2.016 -17.514 6.407 1.00 90.50 203 GLU A CA 1
ATOM 1609 C C . GLU A 1 203 ? -1.765 -16.548 5.245 1.00 90.50 203 GLU A C 1
ATOM 1611 O O . GLU A 1 203 ? -2.248 -16.799 4.140 1.00 90.50 203 GLU A O 1
ATOM 1616 N N . TYR A 1 204 ? -0.945 -15.508 5.447 1.00 93.56 204 TYR A N 1
ATOM 1617 C CA . TYR A 1 204 ? -0.586 -14.560 4.389 1.00 93.56 204 TYR A CA 1
ATOM 1618 C C . TYR A 1 204 ? 0.127 -15.234 3.217 1.00 93.56 204 TYR A C 1
ATOM 1620 O O . TYR A 1 204 ? -0.190 -14.952 2.063 1.00 93.56 204 TYR A O 1
ATOM 1628 N N . MET A 1 205 ? 1.001 -16.208 3.485 1.00 94.62 205 MET A N 1
ATOM 1629 C CA . MET A 1 205 ? 1.620 -16.998 2.415 1.00 94.62 205 MET A CA 1
ATOM 1630 C C . MET A 1 205 ? 0.563 -17.761 1.603 1.00 94.62 205 MET A C 1
ATOM 1632 O O . MET A 1 205 ? 0.589 -17.751 0.375 1.00 94.62 205 MET A O 1
ATOM 1636 N N . GLY A 1 206 ? -0.412 -18.382 2.273 1.00 93.44 206 GLY A N 1
ATOM 1637 C CA . GLY A 1 206 ? -1.500 -19.091 1.593 1.00 93.44 206 GLY A CA 1
ATOM 1638 C C . GLY A 1 206 ? -2.362 -18.172 0.722 1.00 93.44 206 GLY A C 1
ATOM 1639 O O . GLY A 1 206 ? -2.824 -18.588 -0.341 1.00 93.44 206 GLY A O 1
ATOM 1640 N N . VAL A 1 207 ? -2.556 -16.921 1.143 1.00 94.00 207 VAL A N 1
ATOM 1641 C CA . VAL A 1 207 ? -3.242 -15.892 0.351 1.00 94.00 207 VAL A CA 1
ATOM 1642 C C . VAL A 1 207 ? -2.433 -15.526 -0.897 1.00 94.00 207 VAL A C 1
ATOM 1644 O O . VAL A 1 207 ? -2.974 -15.580 -2.003 1.00 94.00 207 VAL A O 1
ATOM 1647 N N . ALA A 1 208 ? -1.140 -15.234 -0.739 1.00 95.31 208 ALA A N 1
ATOM 1648 C CA . ALA A 1 208 ? -0.247 -14.885 -1.844 1.00 95.31 208 ALA A CA 1
ATOM 1649 C C . ALA A 1 208 ? -0.186 -15.996 -2.909 1.00 95.31 208 ALA A C 1
ATOM 1651 O O . ALA A 1 208 ? -0.324 -15.737 -4.106 1.00 95.31 208 ALA A O 1
ATOM 1652 N N . GLU A 1 209 ? -0.057 -17.255 -2.479 1.00 95.44 209 GLU A N 1
ATOM 1653 C CA . GLU A 1 209 ? -0.015 -18.413 -3.378 1.00 95.44 209 GLU A CA 1
ATOM 1654 C C . GLU A 1 209 ? -1.321 -18.609 -4.155 1.00 95.44 209 GLU A C 1
ATOM 1656 O O . GLU A 1 209 ? -1.293 -18.959 -5.341 1.00 95.44 209 GLU A O 1
ATOM 1661 N N . LYS A 1 210 ? -2.473 -18.390 -3.510 1.00 95.25 210 LYS A N 1
ATOM 1662 C CA . LYS A 1 210 ? -3.784 -18.475 -4.170 1.00 95.25 210 LYS A CA 1
ATOM 1663 C C . LYS A 1 210 ? -3.943 -17.382 -5.222 1.00 95.25 210 LYS A C 1
ATOM 1665 O O . LYS A 1 210 ? -4.344 -17.699 -6.341 1.00 95.25 210 LYS A O 1
ATOM 1670 N N . ALA A 1 211 ? -3.563 -16.146 -4.903 1.00 95.00 211 ALA A N 1
ATOM 1671 C CA . ALA A 1 211 ? -3.621 -15.025 -5.837 1.00 95.00 211 ALA A CA 1
ATOM 1672 C C . ALA A 1 211 ? -2.707 -15.237 -7.055 1.00 95.00 211 ALA A C 1
ATOM 1674 O O . ALA A 1 211 ? -3.158 -15.134 -8.199 1.00 95.00 211 ALA A O 1
ATOM 1675 N N . ALA A 1 212 ? -1.458 -15.661 -6.843 1.00 95.81 212 ALA A N 1
ATOM 1676 C CA . ALA A 1 212 ? -0.548 -15.999 -7.939 1.00 95.81 212 ALA A CA 1
ATOM 1677 C C . ALA A 1 212 ? -1.079 -17.168 -8.794 1.00 95.81 212 ALA A C 1
ATOM 1679 O O . ALA A 1 212 ? -1.034 -17.124 -10.028 1.00 95.81 212 ALA A O 1
ATOM 1680 N N . SER A 1 213 ? -1.658 -18.193 -8.158 1.00 95.25 213 SER A N 1
ATOM 1681 C CA . SER A 1 213 ? -2.291 -19.323 -8.855 1.00 95.25 213 SER A CA 1
ATOM 1682 C C . SER A 1 213 ? -3.513 -18.898 -9.672 1.00 95.25 213 SER A C 1
ATOM 1684 O O . SER A 1 213 ? -3.767 -19.451 -10.744 1.00 95.25 213 SER A O 1
ATOM 1686 N N . PHE A 1 214 ? -4.294 -17.932 -9.190 1.00 94.69 214 PHE A N 1
ATOM 1687 C CA . PHE A 1 214 ? -5.417 -17.370 -9.932 1.00 94.69 214 PHE A CA 1
ATOM 1688 C C . PHE A 1 214 ? -4.936 -16.691 -11.219 1.00 94.69 214 PHE A C 1
ATOM 1690 O O . PHE A 1 214 ? -5.416 -17.038 -12.303 1.00 94.69 214 PHE A O 1
ATOM 1697 N N . ILE A 1 215 ? -3.932 -15.811 -11.123 1.00 94.56 215 ILE A N 1
ATOM 1698 C CA . ILE A 1 215 ? -3.352 -15.113 -12.282 1.00 94.56 215 ILE A CA 1
ATOM 1699 C C . ILE A 1 215 ? -2.812 -16.120 -13.294 1.00 94.56 215 ILE A C 1
ATOM 1701 O O . ILE A 1 215 ? -3.147 -16.043 -14.476 1.00 94.56 215 ILE A O 1
ATOM 1705 N N . ARG A 1 216 ? -2.052 -17.123 -12.841 1.00 94.44 216 ARG A N 1
ATOM 1706 C CA . ARG A 1 216 ? -1.517 -18.157 -13.735 1.00 94.44 216 ARG A CA 1
ATOM 1707 C C . ARG A 1 216 ? -2.614 -18.922 -14.475 1.00 94.44 216 ARG A C 1
ATOM 1709 O O . ARG A 1 216 ? -2.467 -19.220 -15.651 1.00 94.44 216 ARG A O 1
ATOM 1716 N N . ARG A 1 217 ? -3.718 -19.257 -13.805 1.00 94.00 217 ARG A N 1
ATOM 1717 C CA . ARG A 1 217 ? -4.798 -20.048 -14.418 1.00 94.00 217 ARG A CA 1
ATOM 1718 C C . ARG A 1 217 ? -5.683 -19.239 -15.360 1.00 94.00 217 ARG A C 1
ATOM 1720 O O . ARG A 1 217 ? -6.196 -19.801 -16.322 1.00 94.00 217 ARG A O 1
ATOM 1727 N N . LYS A 1 218 ? -5.942 -17.966 -15.048 1.00 92.56 218 LYS A N 1
ATOM 1728 C CA . LYS A 1 218 ? -6.980 -17.168 -15.728 1.00 92.56 218 LYS A CA 1
ATOM 1729 C C . LYS A 1 218 ? -6.429 -16.087 -16.654 1.00 92.56 218 LYS A C 1
ATOM 1731 O O . LYS A 1 218 ? -7.148 -15.672 -17.556 1.00 92.56 218 LYS A O 1
ATOM 1736 N N . LEU A 1 219 ? -5.205 -15.615 -16.413 1.00 92.12 219 LEU A N 1
ATOM 1737 C CA . LEU A 1 219 ? -4.612 -14.445 -17.077 1.00 92.12 219 LEU A CA 1
ATOM 1738 C C . LEU A 1 219 ? -3.297 -14.746 -17.801 1.00 92.12 219 LEU A C 1
ATOM 1740 O O . LEU A 1 219 ? -2.761 -13.865 -18.473 1.00 92.12 219 LEU A O 1
ATOM 1744 N N . TYR A 1 220 ? -2.784 -15.972 -17.700 1.00 93.50 220 TYR A N 1
ATOM 1745 C CA . TYR A 1 220 ? -1.580 -16.402 -18.398 1.00 93.50 220 TYR A CA 1
ATOM 1746 C C . TYR A 1 220 ? -1.904 -17.379 -19.530 1.00 93.50 220 TYR A C 1
ATOM 1748 O O . TYR A 1 220 ? -2.538 -18.414 -19.332 1.00 93.50 220 TYR A O 1
ATOM 1756 N N . HIS A 1 221 ? -1.438 -17.059 -20.735 1.00 90.81 221 HIS A N 1
ATOM 1757 C CA . HIS A 1 221 ? -1.549 -17.922 -21.903 1.00 90.81 221 HIS A CA 1
ATOM 1758 C C . HIS A 1 221 ? -0.299 -18.789 -22.053 1.00 90.81 221 HIS A C 1
ATOM 1760 O O . HIS A 1 221 ? 0.682 -18.344 -22.646 1.00 90.81 221 HIS A O 1
ATOM 1766 N N . GLU A 1 222 ? -0.361 -20.047 -21.607 1.00 87.62 222 GLU A N 1
ATOM 1767 C CA . GLU A 1 222 ? 0.790 -20.970 -21.613 1.00 87.62 222 GLU A CA 1
ATOM 1768 C C . GLU A 1 222 ? 1.406 -21.180 -23.006 1.00 87.62 222 GLU A C 1
ATOM 1770 O O . GLU A 1 222 ? 2.619 -21.215 -23.148 1.00 87.62 222 GLU A O 1
ATOM 1775 N N . ARG A 1 223 ? 0.591 -21.265 -24.067 1.00 86.00 223 ARG A N 1
ATOM 1776 C CA . ARG A 1 223 ? 1.106 -21.485 -25.436 1.00 86.00 223 ARG A CA 1
ATOM 1777 C C . ARG A 1 223 ? 1.854 -20.289 -26.015 1.00 86.00 223 ARG A C 1
ATOM 1779 O O . ARG A 1 223 ? 2.712 -20.467 -26.869 1.00 86.00 223 ARG A O 1
ATOM 1786 N N . LEU A 1 224 ? 1.450 -19.081 -25.630 1.00 85.75 224 LEU A N 1
ATOM 1787 C CA . LEU A 1 224 ? 2.019 -17.838 -26.153 1.00 85.75 224 LEU A CA 1
ATOM 1788 C C . LEU A 1 224 ? 3.027 -17.218 -25.183 1.00 85.75 224 LEU A C 1
ATOM 1790 O O . LEU A 1 224 ? 3.615 -16.197 -25.525 1.00 85.75 224 LEU A O 1
ATOM 1794 N N . CYS A 1 225 ? 3.171 -17.798 -23.989 1.00 87.56 225 CYS A N 1
ATOM 1795 C CA . CYS A 1 225 ? 3.897 -17.255 -22.849 1.00 87.56 225 CYS A CA 1
ATOM 1796 C C . CYS A 1 225 ? 3.566 -15.778 -22.572 1.00 87.56 225 CYS A C 1
ATOM 1798 O O . CYS A 1 225 ? 4.452 -14.953 -22.381 1.00 87.56 225 CYS A O 1
ATOM 1800 N N . ARG A 1 226 ? 2.279 -15.403 -22.609 1.00 89.38 226 ARG A N 1
ATOM 1801 C CA . ARG A 1 226 ? 1.840 -13.998 -22.487 1.00 89.38 226 ARG A CA 1
ATOM 1802 C C . ARG A 1 226 ? 0.815 -13.799 -21.386 1.00 89.38 226 ARG A C 1
ATOM 1804 O O . ARG A 1 226 ? -0.125 -14.582 -21.254 1.00 89.38 226 ARG A O 1
ATOM 1811 N N . LEU A 1 227 ? 0.965 -12.698 -20.656 1.00 92.62 227 LEU A N 1
ATOM 1812 C CA . LEU A 1 227 ? -0.025 -12.210 -19.702 1.00 92.62 227 LEU A CA 1
ATOM 1813 C C . LEU A 1 227 ? -1.099 -11.373 -20.398 1.00 92.62 227 LEU A C 1
ATOM 1815 O O . LEU A 1 227 ? -0.850 -10.721 -21.416 1.00 92.62 227 LEU A O 1
ATOM 1819 N N . GLN A 1 228 ? -2.285 -11.370 -19.807 1.00 92.44 228 GLN A N 1
ATOM 1820 C CA . GLN A 1 228 ? -3.331 -10.382 -20.042 1.00 92.44 228 GLN A CA 1
ATOM 1821 C C . GLN A 1 228 ? -3.369 -9.394 -18.889 1.00 92.44 228 GLN A C 1
ATOM 1823 O O . GLN A 1 228 ? -3.124 -9.767 -17.747 1.00 92.44 228 GLN A O 1
ATOM 1828 N N . HIS A 1 229 ? -3.702 -8.145 -19.194 1.00 90.75 229 HIS A N 1
ATOM 1829 C CA . HIS A 1 229 ? -3.619 -7.060 -18.222 1.00 90.75 229 HIS A CA 1
ATOM 1830 C C . HIS A 1 229 ? -4.599 -7.218 -17.046 1.00 90.75 229 HIS A C 1
ATOM 1832 O O . HIS A 1 229 ? -4.267 -6.914 -15.899 1.00 90.75 229 HIS A O 1
ATOM 1838 N N . SER A 1 230 ? -5.822 -7.685 -17.321 1.00 90.44 230 SER A N 1
ATOM 1839 C CA . SER A 1 230 ? -6.893 -7.669 -16.321 1.00 90.44 230 SER A CA 1
ATOM 1840 C C . SER A 1 230 ? -7.964 -8.742 -16.510 1.00 90.44 230 SER A C 1
ATOM 1842 O O . SER A 1 230 ? -8.151 -9.257 -17.611 1.00 90.44 230 SER A O 1
ATOM 1844 N N . PHE A 1 231 ? -8.689 -9.075 -15.439 1.00 87.06 231 PHE A N 1
ATOM 1845 C CA . PHE A 1 231 ? -9.793 -10.040 -15.428 1.00 87.06 231 PHE A CA 1
ATOM 1846 C C . PHE A 1 231 ? -11.057 -9.413 -14.837 1.00 87.06 231 PHE A C 1
ATOM 1848 O O . PHE A 1 231 ? -11.084 -9.101 -13.652 1.00 87.06 231 PHE A O 1
ATOM 1855 N N . ARG A 1 232 ? -12.130 -9.299 -15.624 1.00 84.81 232 ARG A N 1
ATOM 1856 C CA . ARG A 1 232 ? -13.473 -8.891 -15.173 1.00 84.81 232 ARG A CA 1
ATOM 1857 C C . ARG A 1 232 ? -14.500 -9.746 -15.901 1.00 84.81 232 ARG A C 1
ATOM 1859 O O . ARG A 1 232 ? -14.679 -9.585 -17.105 1.00 84.81 232 ARG A O 1
ATOM 1866 N N . ASN A 1 233 ? -15.167 -10.653 -15.186 1.00 80.44 233 ASN A N 1
ATOM 1867 C CA . ASN A 1 233 ? -16.086 -11.642 -15.776 1.00 80.44 233 ASN A CA 1
ATOM 1868 C C . ASN A 1 233 ? -15.450 -12.455 -16.928 1.00 80.44 233 ASN A C 1
ATOM 1870 O O . ASN A 1 233 ? -16.139 -12.902 -17.842 1.00 80.44 233 ASN A O 1
ATOM 1874 N N . GLY A 1 234 ? -14.124 -12.614 -16.896 1.00 84.19 234 GLY A N 1
ATOM 1875 C CA . GLY A 1 234 ? -13.315 -13.160 -17.980 1.00 84.19 234 GLY A CA 1
ATOM 1876 C C . GLY A 1 234 ? -12.031 -12.351 -18.206 1.00 84.19 234 GLY A C 1
ATOM 1877 O O . GLY A 1 234 ? -11.933 -11.201 -17.766 1.00 84.19 234 GLY A O 1
ATOM 1878 N N . PRO A 1 235 ? -11.025 -12.940 -18.869 1.00 85.81 235 PRO A N 1
ATOM 1879 C CA . PRO A 1 235 ? -9.792 -12.235 -19.179 1.00 85.81 235 PRO A CA 1
ATOM 1880 C C . PRO A 1 235 ? -10.008 -11.120 -20.210 1.00 85.81 235 PRO A C 1
ATOM 1882 O O . PRO A 1 235 ? -10.767 -11.274 -21.172 1.00 85.81 235 PRO A O 1
ATOM 1885 N N . SER A 1 236 ? -9.311 -9.999 -20.042 1.00 86.75 236 SER A N 1
ATOM 1886 C CA . SER A 1 236 ? -9.419 -8.856 -20.943 1.00 86.75 236 SER A CA 1
ATOM 1887 C C . SER A 1 236 ? -8.716 -9.097 -22.283 1.00 86.75 236 SER A C 1
ATOM 1889 O O . SER A 1 236 ? -7.795 -9.901 -22.416 1.00 86.75 236 SER A O 1
ATOM 1891 N N . LYS A 1 237 ? -9.150 -8.371 -23.320 1.00 85.50 237 LYS A N 1
ATOM 1892 C CA . LYS A 1 237 ? -8.503 -8.408 -24.646 1.00 85.50 237 LYS A CA 1
ATOM 1893 C C . LYS A 1 237 ? -7.159 -7.669 -24.672 1.00 85.50 237 LYS A C 1
ATOM 1895 O O . LYS A 1 237 ? -6.425 -7.799 -25.648 1.00 85.50 237 LYS A O 1
ATOM 1900 N N . ALA A 1 238 ? -6.859 -6.878 -23.641 1.00 85.94 238 ALA A N 1
ATOM 1901 C CA . ALA A 1 238 ? -5.625 -6.115 -23.558 1.00 85.94 238 ALA A CA 1
ATOM 1902 C C . ALA A 1 238 ? -4.450 -7.048 -23.204 1.00 85.94 238 ALA A C 1
ATOM 1904 O O . ALA A 1 238 ? -4.537 -7.787 -22.214 1.00 85.94 238 ALA A O 1
ATOM 1905 N N . PRO A 1 239 ? -3.355 -7.037 -23.987 1.00 88.19 239 PRO A N 1
ATOM 1906 C CA . PRO A 1 239 ? -2.142 -7.746 -23.603 1.00 88.19 239 PRO A CA 1
ATOM 1907 C C . PRO A 1 239 ? -1.559 -7.130 -22.326 1.00 88.19 239 PRO A C 1
ATOM 1909 O O . PRO A 1 239 ? -1.784 -5.954 -22.049 1.00 88.19 239 PRO A O 1
ATOM 1912 N N . GLY A 1 240 ? -0.804 -7.920 -21.564 1.00 87.81 240 GLY A N 1
ATOM 1913 C CA . GLY A 1 240 ? -0.076 -7.427 -20.398 1.00 87.81 240 GLY A CA 1
ATOM 1914 C C . GLY A 1 240 ? 0.925 -6.341 -20.789 1.00 87.81 240 GLY A C 1
ATOM 1915 O O . GLY A 1 240 ? 1.644 -6.474 -21.788 1.00 87.81 240 GLY A O 1
ATOM 1916 N N . PHE A 1 241 ? 0.957 -5.275 -20.002 1.00 88.56 241 PHE A N 1
ATOM 1917 C CA . PHE A 1 241 ? 1.919 -4.189 -20.130 1.00 88.56 241 PHE A CA 1
ATOM 1918 C C . PHE A 1 241 ? 3.208 -4.523 -19.387 1.00 88.56 241 PHE A C 1
ATOM 1920 O O . PHE A 1 241 ? 3.260 -5.470 -18.606 1.00 88.56 241 PHE A O 1
ATOM 1927 N N . LEU A 1 242 ? 4.256 -3.733 -19.618 1.00 87.38 242 LEU A N 1
ATOM 1928 C CA . LEU A 1 242 ? 5.548 -3.932 -18.967 1.00 87.38 242 LEU A CA 1
ATOM 1929 C C . LEU A 1 242 ? 5.421 -4.017 -17.437 1.00 87.38 242 LEU A C 1
ATOM 1931 O O . LEU A 1 242 ? 6.048 -4.876 -16.818 1.00 87.38 242 LEU A O 1
ATOM 1935 N N . ASP A 1 243 ? 4.584 -3.162 -16.865 1.00 87.62 243 ASP A N 1
ATOM 1936 C CA . ASP A 1 243 ? 4.338 -3.032 -15.431 1.00 87.62 243 ASP A CA 1
ATOM 1937 C C . ASP A 1 243 ? 3.690 -4.305 -14.862 1.00 87.62 243 ASP A C 1
ATOM 1939 O O . ASP A 1 243 ? 4.024 -4.738 -13.760 1.00 87.62 243 ASP A O 1
ATOM 1943 N N . ASP A 1 244 ? 2.814 -4.957 -15.643 1.00 92.19 244 ASP A N 1
ATOM 1944 C CA . ASP A 1 244 ? 2.197 -6.236 -15.274 1.00 92.19 244 ASP A CA 1
ATOM 1945 C C . ASP A 1 244 ? 3.255 -7.329 -15.130 1.00 92.19 244 ASP A C 1
ATOM 1947 O O . ASP A 1 244 ? 3.214 -8.099 -14.174 1.00 92.19 244 ASP A O 1
ATOM 1951 N N . TYR A 1 245 ? 4.231 -7.373 -16.043 1.00 92.19 245 TYR A N 1
ATOM 1952 C CA . TYR A 1 245 ? 5.357 -8.297 -15.919 1.00 92.19 245 TYR A CA 1
ATOM 1953 C C . TYR A 1 245 ? 6.266 -7.900 -14.756 1.00 92.19 245 TYR A C 1
ATOM 1955 O O . TYR A 1 245 ? 6.590 -8.755 -13.943 1.00 92.19 245 TYR A O 1
ATOM 1963 N N . ALA A 1 246 ? 6.659 -6.629 -14.646 1.00 90.88 246 ALA A N 1
ATOM 1964 C CA . ALA A 1 246 ? 7.625 -6.174 -13.646 1.00 90.88 246 ALA A CA 1
ATOM 1965 C C . ALA A 1 246 ? 7.160 -6.472 -12.215 1.00 90.88 246 ALA A C 1
ATOM 1967 O O . ALA A 1 246 ? 7.878 -7.109 -11.445 1.00 90.88 246 ALA A O 1
ATOM 1968 N N . PHE A 1 247 ? 5.941 -6.055 -11.873 1.00 93.94 247 PHE A N 1
ATOM 1969 C CA . PHE A 1 247 ? 5.432 -6.203 -10.512 1.00 93.94 247 PH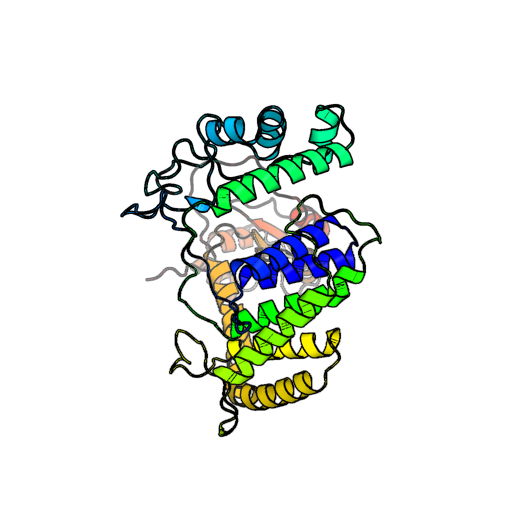E A CA 1
ATOM 1970 C C . PHE A 1 247 ? 5.034 -7.643 -10.199 1.00 93.94 247 PHE A C 1
ATOM 1972 O O . PHE A 1 247 ? 5.248 -8.097 -9.077 1.00 93.94 247 PHE A O 1
ATOM 1979 N N . LEU A 1 248 ? 4.514 -8.396 -11.177 1.00 95.88 248 LEU A N 1
ATOM 1980 C CA . LEU A 1 248 ? 4.246 -9.818 -10.967 1.00 95.88 248 LEU A CA 1
ATOM 1981 C C . LEU A 1 248 ? 5.544 -10.610 -10.786 1.00 95.88 248 LEU A C 1
ATOM 1983 O O . LEU A 1 248 ? 5.609 -11.431 -9.880 1.00 95.88 248 LEU A O 1
ATOM 1987 N N . ILE A 1 249 ? 6.576 -10.360 -11.600 1.00 94.50 249 ILE A N 1
ATOM 1988 C CA . ILE A 1 249 ? 7.890 -11.005 -11.447 1.00 94.50 249 ILE A CA 1
ATOM 1989 C C . ILE A 1 249 ? 8.446 -10.723 -10.051 1.00 94.50 249 ILE A C 1
ATOM 1991 O O . ILE A 1 249 ? 8.841 -11.673 -9.383 1.00 94.50 249 ILE A O 1
ATOM 1995 N N . SER A 1 250 ? 8.406 -9.469 -9.582 1.00 94.31 250 SER A N 1
ATOM 1996 C CA . SER A 1 250 ? 8.824 -9.128 -8.215 1.00 94.31 250 SER A CA 1
ATOM 1997 C C . SER A 1 250 ? 8.064 -9.953 -7.174 1.00 94.31 250 SER A C 1
ATOM 1999 O O . SER A 1 250 ? 8.684 -10.689 -6.414 1.00 94.31 250 SER A O 1
ATOM 2001 N N . GLY A 1 251 ? 6.726 -9.949 -7.214 1.00 95.19 251 GLY A N 1
ATOM 2002 C CA . GLY A 1 251 ? 5.918 -10.725 -6.269 1.00 95.19 251 GLY A CA 1
ATOM 2003 C C . GLY A 1 251 ? 6.158 -12.239 -6.333 1.00 95.19 251 GLY A C 1
ATOM 2004 O O . GLY A 1 251 ? 6.076 -12.922 -5.313 1.00 95.19 251 GLY A O 1
ATOM 2005 N N . LEU A 1 252 ? 6.491 -12.790 -7.505 1.00 96.00 252 LEU A N 1
ATOM 2006 C CA . LEU A 1 252 ? 6.867 -14.200 -7.656 1.00 96.00 252 LEU A CA 1
ATOM 2007 C C . LEU A 1 252 ? 8.249 -14.513 -7.073 1.00 96.00 252 LEU A C 1
ATOM 2009 O O . LEU A 1 252 ? 8.445 -15.608 -6.536 1.00 96.00 252 LEU A O 1
ATOM 2013 N N . LEU A 1 253 ? 9.195 -13.579 -7.174 1.00 94.06 253 LEU A N 1
ATOM 2014 C CA . LEU A 1 253 ? 10.503 -13.695 -6.534 1.00 94.06 253 LEU A CA 1
ATOM 2015 C C . LEU A 1 253 ? 10.358 -13.645 -5.012 1.00 94.06 253 LEU A C 1
ATOM 2017 O O . LEU A 1 253 ? 10.890 -14.534 -4.352 1.00 94.06 253 LEU A O 1
ATOM 2021 N N . ASP A 1 254 ? 9.557 -12.725 -4.467 1.00 94.50 254 ASP A N 1
ATOM 2022 C CA . ASP A 1 254 ? 9.243 -12.680 -3.031 1.00 94.50 254 ASP A CA 1
ATOM 2023 C C . ASP A 1 254 ? 8.523 -13.967 -2.571 1.00 94.50 254 ASP A C 1
ATOM 2025 O O . ASP A 1 254 ? 8.856 -14.555 -1.540 1.00 94.50 254 ASP A O 1
ATOM 2029 N N . LEU A 1 255 ? 7.580 -14.495 -3.362 1.00 95.12 255 LEU A N 1
ATOM 2030 C CA . LEU A 1 255 ? 6.952 -15.798 -3.094 1.00 95.12 255 LEU A CA 1
ATOM 2031 C C . LEU A 1 255 ? 7.968 -16.944 -3.027 1.00 95.12 255 LEU A C 1
ATOM 2033 O O . LEU A 1 255 ? 7.806 -17.870 -2.229 1.00 95.12 255 LEU A O 1
ATOM 2037 N N . TYR A 1 256 ? 9.003 -16.916 -3.863 1.00 96.12 256 TYR A N 1
ATOM 2038 C CA . TYR A 1 256 ? 10.085 -17.891 -3.796 1.00 96.12 256 TYR A CA 1
ATOM 2039 C C . TYR A 1 256 ? 10.996 -17.648 -2.587 1.00 96.12 256 TYR A C 1
ATOM 2041 O O . TYR A 1 256 ? 11.278 -18.593 -1.855 1.00 96.12 256 TYR A O 1
ATOM 2049 N N . GLU A 1 257 ? 11.417 -16.411 -2.344 1.00 93.06 257 GLU A N 1
ATOM 2050 C CA . GLU A 1 257 ? 12.329 -16.047 -1.259 1.00 93.06 257 GLU A CA 1
ATOM 2051 C C . GLU A 1 257 ? 11.735 -16.377 0.116 1.00 93.06 257 GLU A C 1
ATOM 2053 O O . GLU A 1 257 ? 12.374 -17.028 0.947 1.00 93.06 257 GLU A O 1
ATOM 2058 N N . PHE A 1 258 ? 10.468 -16.021 0.333 1.00 92.75 258 PHE A N 1
ATOM 2059 C CA . PHE A 1 258 ? 9.784 -16.245 1.603 1.00 92.75 258 PHE A CA 1
ATOM 2060 C C . PHE A 1 258 ? 9.023 -17.584 1.649 1.00 92.75 258 PHE A C 1
ATOM 2062 O O . PHE A 1 258 ? 8.802 -18.125 2.734 1.00 92.75 258 PHE A O 1
ATOM 2069 N N . GLY A 1 259 ? 8.628 -18.171 0.517 1.00 90.38 259 GLY A N 1
ATOM 2070 C CA . GLY A 1 259 ? 7.867 -19.432 0.468 1.00 90.38 259 GLY A CA 1
ATOM 2071 C C . GLY A 1 259 ? 8.695 -20.684 0.153 1.00 90.38 259 GLY A C 1
ATOM 2072 O O . GLY A 1 259 ? 8.329 -21.785 0.568 1.00 90.38 259 GLY A O 1
ATOM 2073 N N . GLY A 1 260 ? 9.814 -20.543 -0.560 1.00 89.62 260 GLY A N 1
ATOM 2074 C CA . GLY A 1 260 ? 10.751 -21.617 -0.916 1.00 89.62 260 GLY A CA 1
ATOM 2075 C C . GLY A 1 260 ? 10.311 -22.539 -2.062 1.00 89.62 260 GLY A C 1
ATOM 2076 O O . GLY A 1 260 ? 11.002 -23.511 -2.371 1.00 89.62 260 GLY A O 1
ATOM 2077 N N . ARG A 1 261 ? 9.166 -22.287 -2.713 1.00 91.38 261 ARG A N 1
ATOM 2078 C CA . ARG A 1 261 ? 8.669 -23.145 -3.805 1.00 91.38 261 ARG A CA 1
ATOM 2079 C C . ARG A 1 261 ? 9.283 -22.751 -5.148 1.00 91.38 261 ARG A C 1
ATOM 2081 O O . ARG A 1 261 ? 8.929 -21.725 -5.721 1.00 91.38 261 ARG A O 1
ATOM 2088 N N . ILE A 1 262 ? 10.123 -23.631 -5.700 1.00 93.81 262 ILE A N 1
ATOM 2089 C CA . ILE A 1 262 ? 10.829 -23.435 -6.986 1.00 93.81 262 ILE A CA 1
ATOM 2090 C C . ILE A 1 262 ? 9.869 -23.152 -8.153 1.00 93.81 262 ILE A C 1
ATOM 2092 O O . ILE A 1 262 ? 10.218 -22.435 -9.083 1.00 93.81 262 ILE A O 1
ATOM 2096 N N . PHE A 1 263 ? 8.641 -23.669 -8.093 1.00 94.06 263 PHE A N 1
ATOM 2097 C CA . PHE A 1 263 ? 7.601 -23.412 -9.091 1.00 94.06 263 PHE A CA 1
ATOM 2098 C C . PHE A 1 263 ? 7.392 -21.916 -9.389 1.00 94.06 263 PHE A C 1
ATOM 2100 O O . PHE A 1 263 ? 7.218 -21.551 -10.553 1.00 94.06 263 PHE A O 1
ATOM 2107 N N . TRP A 1 264 ? 7.445 -21.057 -8.365 1.00 93.75 264 TRP A N 1
ATOM 2108 C CA . TRP A 1 264 ? 7.288 -19.610 -8.530 1.00 93.75 264 TRP A CA 1
ATOM 2109 C C . TRP A 1 264 ? 8.499 -18.974 -9.206 1.00 93.75 264 TRP A C 1
ATOM 2111 O O . TRP A 1 264 ? 8.329 -18.171 -10.118 1.00 93.75 264 TRP A O 1
ATOM 2121 N N . LEU A 1 265 ? 9.706 -19.413 -8.843 1.00 92.38 265 LEU A N 1
ATOM 2122 C CA . LEU A 1 265 ? 10.945 -18.961 -9.471 1.00 92.38 265 LEU A CA 1
ATOM 2123 C C . LEU A 1 265 ? 11.004 -19.340 -10.957 1.00 92.38 265 LEU A C 1
ATOM 2125 O O . LEU A 1 265 ? 11.365 -18.516 -11.792 1.00 92.38 265 LEU A O 1
ATOM 2129 N N . VAL A 1 266 ? 10.608 -20.568 -11.304 1.00 94.44 266 VAL A N 1
ATOM 2130 C CA . VAL A 1 266 ? 10.548 -21.020 -12.705 1.00 94.44 266 VAL A CA 1
ATOM 2131 C C . VAL A 1 266 ? 9.593 -20.145 -13.513 1.00 94.44 266 VAL A C 1
ATOM 2133 O O . VAL A 1 266 ? 9.933 -19.723 -14.617 1.00 94.44 266 VAL A O 1
ATOM 2136 N N . TRP A 1 267 ? 8.422 -19.830 -12.955 1.00 94.88 267 TRP A N 1
ATOM 2137 C CA . TRP A 1 267 ? 7.462 -18.968 -13.638 1.00 94.88 267 TRP A CA 1
ATOM 2138 C C . TRP A 1 267 ? 7.955 -17.517 -13.747 1.00 94.88 267 TRP A C 1
ATOM 2140 O O . TRP A 1 267 ? 7.791 -16.899 -14.795 1.00 94.88 267 TRP A O 1
ATOM 2150 N N . ALA A 1 268 ? 8.637 -16.994 -12.723 1.00 93.75 268 ALA A N 1
ATOM 2151 C CA . ALA A 1 268 ? 9.276 -15.680 -12.780 1.00 93.75 268 ALA A CA 1
ATOM 2152 C C . ALA A 1 268 ? 10.311 -15.599 -13.916 1.00 93.75 268 ALA A C 1
ATOM 2154 O O . ALA A 1 268 ? 10.312 -14.628 -14.668 1.00 93.75 268 ALA A O 1
ATOM 2155 N N . ILE A 1 269 ? 11.134 -16.638 -14.105 1.00 91.50 269 ILE A N 1
ATOM 2156 C CA . ILE A 1 269 ? 12.108 -16.719 -15.209 1.00 91.50 269 ILE A CA 1
ATOM 2157 C C . ILE A 1 269 ? 11.402 -16.727 -16.576 1.00 91.50 269 ILE A C 1
ATOM 2159 O O . ILE A 1 269 ? 11.824 -16.033 -17.502 1.00 91.50 269 ILE A O 1
ATOM 2163 N N . GLU A 1 270 ? 10.314 -17.485 -16.715 1.00 92.31 270 GLU A N 1
ATOM 2164 C CA . GLU A 1 270 ? 9.521 -17.535 -17.950 1.00 92.31 270 GLU A CA 1
ATOM 2165 C C . GLU A 1 270 ? 8.936 -16.157 -18.309 1.00 92.31 270 GLU A C 1
ATOM 2167 O O . GLU A 1 270 ? 9.049 -15.689 -19.449 1.00 92.31 270 GLU A O 1
ATOM 2172 N N . LEU A 1 271 ? 8.380 -15.461 -17.316 1.00 92.31 271 LEU A N 1
ATOM 2173 C CA . LEU A 1 271 ? 7.874 -14.101 -17.481 1.00 92.31 271 LEU A CA 1
ATOM 2174 C C . LEU A 1 271 ? 9.000 -13.098 -17.757 1.00 92.31 271 LEU A C 1
ATOM 2176 O O . LEU A 1 271 ? 8.818 -12.212 -18.590 1.00 92.31 271 LEU A O 1
ATOM 2180 N N . GLN A 1 272 ? 10.172 -13.258 -17.138 1.00 90.62 272 GLN A N 1
ATOM 2181 C CA . GLN A 1 272 ? 11.343 -12.406 -17.361 1.00 90.62 272 GLN A CA 1
ATOM 2182 C C . GLN A 1 272 ? 11.847 -12.489 -18.806 1.00 90.62 272 GLN A C 1
ATOM 2184 O O . GLN A 1 272 ? 12.176 -11.460 -19.401 1.00 90.62 272 GLN A O 1
ATOM 2189 N N . ASN A 1 273 ? 11.858 -13.686 -19.399 1.00 89.38 273 ASN A N 1
ATOM 2190 C CA . ASN A 1 273 ? 12.205 -13.873 -20.812 1.00 89.38 273 ASN A CA 1
ATOM 2191 C C . ASN A 1 273 ? 11.231 -13.129 -21.734 1.00 89.38 273 ASN A C 1
ATOM 2193 O O . ASN A 1 273 ? 11.640 -12.524 -22.724 1.00 89.38 273 ASN A O 1
ATOM 2197 N N . THR A 1 274 ? 9.946 -13.124 -21.381 1.00 88.12 274 THR A N 1
ATOM 2198 C CA . THR A 1 274 ? 8.921 -12.371 -22.116 1.00 88.12 274 THR A CA 1
ATOM 2199 C C . THR A 1 274 ? 9.096 -10.865 -21.919 1.00 88.12 274 THR A C 1
ATOM 2201 O O . THR A 1 274 ? 9.037 -10.101 -22.883 1.00 88.12 274 THR A O 1
ATOM 2204 N N . GLN A 1 275 ? 9.385 -10.427 -20.692 1.00 85.44 275 GLN A N 1
ATOM 2205 C CA . GLN A 1 275 ? 9.644 -9.026 -20.368 1.00 85.44 275 GLN A CA 1
ATOM 2206 C C . GLN A 1 275 ? 10.865 -8.478 -21.123 1.00 85.44 275 GLN A C 1
ATOM 2208 O O . GLN A 1 275 ? 10.856 -7.328 -21.560 1.00 85.44 275 GLN A O 1
ATOM 2213 N N . ALA A 1 276 ? 11.896 -9.300 -21.340 1.00 84.50 276 ALA A N 1
ATOM 2214 C CA . ALA A 1 276 ? 13.113 -8.911 -22.052 1.00 84.50 276 ALA A CA 1
ATOM 2215 C C . ALA A 1 276 ? 12.858 -8.452 -23.500 1.00 84.50 276 ALA A C 1
ATOM 2217 O O . ALA A 1 276 ? 13.641 -7.667 -24.034 1.00 84.50 276 ALA A O 1
ATOM 2218 N N . VAL A 1 277 ? 11.736 -8.849 -24.117 1.00 81.56 277 VAL A N 1
ATOM 2219 C CA . VAL A 1 277 ? 11.303 -8.340 -25.433 1.00 81.56 277 VAL A CA 1
ATOM 2220 C C . VAL A 1 277 ? 11.035 -6.828 -25.395 1.00 81.56 277 VAL A C 1
ATOM 2222 O O . VAL A 1 277 ? 11.255 -6.134 -26.386 1.00 81.56 277 VAL A O 1
ATOM 2225 N N . PHE A 1 278 ? 10.630 -6.283 -24.245 1.00 71.50 278 PHE A N 1
ATOM 2226 C CA . PHE A 1 278 ? 10.492 -4.838 -24.028 1.00 71.50 278 PHE A CA 1
ATOM 2227 C C . PHE A 1 278 ? 11.830 -4.145 -23.707 1.00 71.50 278 PHE A C 1
ATOM 2229 O O . PHE A 1 278 ? 11.872 -2.921 -23.576 1.00 71.50 278 PHE A O 1
ATOM 2236 N N . GLY A 1 279 ? 12.927 -4.902 -23.596 1.00 69.75 279 GLY A N 1
ATOM 2237 C CA . GLY A 1 279 ? 14.229 -4.430 -23.126 1.00 69.75 279 GLY A CA 1
ATOM 2238 C C . GLY A 1 279 ? 14.831 -3.303 -23.964 1.00 69.75 279 GLY A C 1
ATOM 2239 O O . GLY A 1 279 ? 15.446 -2.404 -23.399 1.00 69.75 279 GLY A O 1
ATOM 2240 N N . THR A 1 280 ? 14.624 -3.295 -25.283 1.00 70.06 280 THR A N 1
ATOM 2241 C CA . THR A 1 280 ? 15.098 -2.201 -26.151 1.00 70.06 280 THR A CA 1
ATOM 2242 C C . THR A 1 280 ? 14.395 -0.890 -25.800 1.00 70.06 280 THR A C 1
ATOM 2244 O O . THR A 1 280 ? 15.049 0.095 -25.488 1.00 70.06 280 THR A O 1
ATOM 2247 N N . ARG A 1 281 ? 13.059 -0.911 -25.694 1.00 66.75 281 ARG A N 1
ATOM 2248 C CA . ARG A 1 281 ? 12.257 0.269 -25.334 1.00 66.75 281 ARG A CA 1
ATOM 2249 C C . ARG A 1 281 ? 12.591 0.794 -23.938 1.00 66.75 281 ARG A C 1
ATOM 2251 O O . ARG A 1 281 ? 12.593 2.000 -23.723 1.00 66.75 281 ARG A O 1
ATOM 2258 N N . LEU A 1 282 ? 12.882 -0.108 -23.001 1.00 64.88 282 LEU A N 1
ATOM 2259 C CA . LEU A 1 282 ? 13.319 0.253 -21.656 1.00 64.88 282 LEU A CA 1
ATOM 2260 C C . LEU A 1 282 ? 14.688 0.926 -21.647 1.00 64.88 282 LEU A C 1
ATOM 2262 O O . LEU A 1 282 ? 14.845 1.952 -20.995 1.00 64.88 282 LEU A O 1
ATOM 2266 N N . LYS A 1 283 ? 15.662 0.386 -22.385 1.00 68.25 283 LYS A N 1
ATOM 2267 C CA . LYS A 1 283 ? 16.992 0.999 -22.518 1.00 68.25 283 LYS A CA 1
ATOM 2268 C C . LYS A 1 283 ? 16.910 2.388 -23.147 1.00 68.25 283 LYS A C 1
ATOM 2270 O O . LYS A 1 283 ? 17.601 3.292 -22.692 1.00 68.25 283 LYS A O 1
ATOM 2275 N N . ASP A 1 284 ? 16.021 2.559 -24.118 1.00 65.25 284 ASP A N 1
ATOM 2276 C CA . ASP A 1 284 ? 15.864 3.822 -24.840 1.00 65.25 284 ASP A CA 1
ATOM 2277 C C . ASP A 1 284 ? 15.099 4.888 -24.028 1.00 65.25 284 ASP A C 1
ATOM 2279 O O . ASP A 1 284 ? 15.263 6.081 -24.273 1.00 65.25 284 ASP A O 1
ATOM 2283 N N . MET A 1 285 ? 14.266 4.488 -23.053 1.00 63.38 285 MET A N 1
ATOM 2284 C CA . MET A 1 285 ? 13.375 5.396 -22.304 1.00 63.38 285 MET A CA 1
ATOM 2285 C C . MET A 1 285 ? 13.615 5.450 -20.784 1.00 63.38 285 MET A C 1
ATOM 2287 O O . MET A 1 285 ? 12.918 6.205 -20.105 1.00 63.38 285 MET A O 1
ATOM 2291 N N . ALA A 1 286 ? 14.591 4.720 -20.230 1.00 60.25 286 ALA A N 1
ATOM 2292 C CA . ALA A 1 286 ? 14.829 4.633 -18.779 1.00 60.25 286 ALA A CA 1
ATOM 2293 C C . ALA A 1 286 ? 15.025 5.998 -18.093 1.00 60.25 286 ALA A C 1
ATOM 2295 O O . ALA A 1 286 ? 14.600 6.192 -16.958 1.00 60.25 286 ALA A O 1
ATOM 2296 N N . MET A 1 287 ? 15.631 6.957 -18.797 1.00 64.00 287 MET A N 1
ATOM 2297 C CA . MET A 1 287 ? 15.897 8.298 -18.269 1.00 64.00 287 MET A CA 1
ATOM 2298 C C . MET A 1 287 ? 14.784 9.304 -18.563 1.00 64.00 287 MET A C 1
ATOM 2300 O O . MET A 1 287 ? 14.695 10.324 -17.887 1.00 64.00 287 MET A O 1
ATOM 2304 N N . ALA A 1 288 ? 13.926 9.040 -19.551 1.00 65.44 288 ALA A N 1
ATOM 2305 C CA . ALA A 1 288 ? 12.978 10.036 -20.039 1.00 65.44 288 ALA A CA 1
ATOM 2306 C C . ALA A 1 288 ? 11.952 10.422 -18.965 1.00 65.44 288 ALA A C 1
ATOM 2308 O O . ALA A 1 288 ? 11.717 11.603 -18.740 1.00 65.44 288 ALA A O 1
ATOM 2309 N N . VAL A 1 289 ? 11.368 9.441 -18.269 1.00 69.06 289 VAL A N 1
ATOM 2310 C CA . VAL A 1 289 ? 10.323 9.699 -17.263 1.00 69.06 289 VAL A CA 1
ATOM 2311 C C . VAL A 1 289 ? 10.869 10.424 -16.025 1.00 69.06 289 VAL A C 1
ATOM 2313 O O . VAL A 1 289 ? 10.318 11.477 -15.700 1.00 69.06 289 VAL A O 1
ATOM 2316 N N . PRO A 1 290 ? 11.969 9.978 -15.380 1.00 74.25 290 PRO A N 1
ATOM 2317 C CA . PRO A 1 290 ? 12.571 10.735 -14.281 1.00 74.25 290 PRO A CA 1
ATOM 2318 C C . PRO A 1 290 ? 12.965 12.165 -14.679 1.00 74.25 290 PRO A C 1
ATOM 2320 O O . PRO A 1 290 ? 12.686 13.102 -13.936 1.00 74.25 290 PRO A O 1
ATOM 2323 N N . LEU A 1 291 ? 13.540 12.361 -15.874 1.00 74.19 291 LEU A N 1
ATOM 2324 C CA . LEU A 1 291 ? 13.928 13.693 -16.354 1.00 74.19 291 LEU A CA 1
ATOM 2325 C C . LEU A 1 291 ? 12.718 14.595 -16.639 1.00 74.19 291 LEU A C 1
ATOM 2327 O O . LEU A 1 291 ? 12.772 15.787 -16.343 1.00 74.19 291 LEU A O 1
ATOM 2331 N N . MET A 1 292 ? 11.613 14.047 -17.154 1.00 72.50 292 MET A N 1
ATOM 2332 C CA . MET A 1 292 ? 10.358 14.792 -17.311 1.00 72.50 292 MET A CA 1
ATOM 2333 C C . MET A 1 292 ? 9.783 15.226 -15.956 1.00 72.50 292 MET A C 1
ATOM 2335 O O . MET A 1 292 ? 9.312 16.355 -15.835 1.00 72.50 292 MET A O 1
ATOM 2339 N N . CYS A 1 293 ? 9.866 14.380 -14.924 1.00 71.81 293 CYS A N 1
ATOM 2340 C CA . CYS A 1 293 ? 9.476 14.754 -13.563 1.00 71.81 293 CYS A CA 1
ATOM 2341 C C . CYS A 1 293 ? 10.373 15.865 -12.995 1.00 71.81 293 CYS A C 1
ATOM 2343 O O . CYS A 1 293 ? 9.850 16.826 -12.437 1.00 71.81 293 CYS A O 1
ATOM 2345 N N . CYS A 1 294 ? 11.696 15.797 -13.195 1.00 72.06 294 CYS A N 1
ATOM 2346 C CA . CYS A 1 294 ? 12.611 16.881 -12.818 1.00 72.06 294 CYS A CA 1
ATOM 2347 C C . CYS A 1 294 ? 12.289 18.196 -13.551 1.00 72.06 294 CYS A C 1
ATOM 2349 O O . CYS A 1 294 ? 12.334 19.266 -12.948 1.00 72.06 294 CYS A O 1
ATOM 2351 N N . ALA A 1 295 ? 11.924 18.135 -14.835 1.00 73.94 295 ALA A N 1
ATOM 2352 C CA . ALA A 1 295 ? 11.513 19.308 -15.607 1.00 73.94 295 ALA A CA 1
ATOM 2353 C C . ALA A 1 295 ? 10.179 19.903 -15.115 1.00 73.94 295 ALA A C 1
ATOM 2355 O O . ALA A 1 295 ? 10.037 21.123 -15.034 1.00 73.94 295 ALA A O 1
ATOM 2356 N N . ALA A 1 296 ? 9.210 19.063 -14.744 1.00 75.56 296 ALA A N 1
ATOM 2357 C CA . ALA A 1 296 ? 7.951 19.515 -14.152 1.00 75.56 296 ALA A CA 1
ATOM 2358 C C . ALA A 1 296 ? 8.155 20.153 -12.763 1.00 75.56 296 ALA A C 1
ATOM 2360 O O . ALA A 1 296 ? 7.535 21.174 -12.458 1.00 75.56 296 ALA A O 1
ATOM 2361 N N . ASP A 1 297 ? 9.054 19.599 -11.945 1.00 73.75 297 ASP A N 1
ATOM 2362 C CA . ASP A 1 297 ? 9.461 20.171 -10.654 1.00 73.75 297 ASP A CA 1
ATOM 2363 C C . ASP A 1 297 ? 10.138 21.545 -10.823 1.00 73.75 297 ASP A C 1
ATOM 2365 O O . ASP A 1 297 ? 9.823 22.500 -10.110 1.00 73.75 297 ASP A O 1
ATOM 2369 N N . LEU A 1 298 ? 10.993 21.699 -11.841 1.00 67.00 298 LEU A N 1
ATOM 2370 C CA . LEU A 1 298 ? 11.594 22.986 -12.216 1.00 67.00 298 LEU A CA 1
ATOM 2371 C C . LEU A 1 298 ? 10.554 24.073 -12.525 1.00 67.00 298 LEU A C 1
ATOM 2373 O O . LEU A 1 298 ? 10.785 25.230 -12.178 1.00 67.00 298 LEU A O 1
ATOM 2377 N N . LEU A 1 299 ? 9.416 23.711 -13.123 1.00 67.94 299 LEU A N 1
ATOM 2378 C CA . LEU A 1 299 ? 8.322 24.642 -13.433 1.00 67.94 299 LEU A CA 1
ATOM 2379 C C . LEU A 1 299 ? 7.406 24.932 -12.237 1.00 67.94 299 LEU A C 1
ATOM 2381 O O . LEU A 1 299 ? 6.799 26.000 -12.177 1.00 67.94 299 LEU A O 1
ATOM 2385 N N . SER A 1 300 ? 7.280 23.987 -11.305 1.00 67.38 300 SER A N 1
ATOM 2386 C CA . SER A 1 300 ? 6.269 24.038 -10.241 1.00 67.38 300 SER A CA 1
ATOM 2387 C C . SER A 1 300 ? 6.762 24.700 -8.953 1.00 67.38 300 SER A C 1
ATOM 2389 O O . SER A 1 300 ? 5.937 25.119 -8.144 1.00 67.38 300 SER A O 1
ATOM 2391 N N . VAL A 1 301 ? 8.080 24.807 -8.743 1.00 66.31 301 VAL A N 1
ATOM 2392 C CA . VAL A 1 301 ? 8.671 25.429 -7.546 1.00 66.31 301 VAL A CA 1
ATOM 2393 C C . VAL A 1 301 ? 8.912 26.929 -7.796 1.00 66.31 301 VAL A C 1
ATOM 2395 O O . VAL A 1 301 ? 9.875 27.284 -8.478 1.00 66.31 301 VAL A O 1
ATOM 2398 N N . PRO A 1 302 ? 8.098 27.842 -7.225 1.00 57.75 302 PRO A N 1
ATOM 2399 C CA . PRO A 1 302 ? 8.141 29.269 -7.563 1.00 57.75 302 PRO A CA 1
ATOM 2400 C C . PRO A 1 302 ? 9.388 30.015 -7.049 1.00 57.75 302 PRO A C 1
ATOM 2402 O O . PRO A 1 302 ? 9.631 31.153 -7.451 1.00 57.75 302 PRO A O 1
ATOM 2405 N N . HIS A 1 303 ? 10.185 29.409 -6.159 1.00 65.75 303 HIS A N 1
ATOM 2406 C CA . HIS A 1 303 ? 11.180 30.123 -5.348 1.00 65.75 303 HIS A CA 1
ATOM 2407 C C . HIS A 1 303 ? 12.501 29.354 -5.169 1.00 65.75 303 HIS A C 1
ATOM 2409 O O . HIS A 1 303 ? 12.879 28.985 -4.053 1.00 65.75 303 HIS A O 1
ATOM 2415 N N . ARG A 1 304 ? 13.222 29.118 -6.272 1.00 71.94 304 ARG A N 1
ATOM 2416 C CA . ARG A 1 304 ? 14.569 28.522 -6.234 1.00 71.94 304 ARG A CA 1
ATOM 2417 C C . ARG A 1 304 ? 15.599 29.491 -5.653 1.00 71.94 304 ARG A C 1
ATOM 2419 O O . ARG A 1 304 ? 15.572 30.688 -5.939 1.00 71.94 304 ARG A O 1
ATOM 2426 N N . LYS A 1 305 ? 16.513 28.959 -4.844 1.00 84.00 305 LYS A N 1
ATOM 2427 C CA . LYS A 1 305 ? 17.642 29.709 -4.282 1.00 84.00 305 LYS A CA 1
ATOM 2428 C C . LYS A 1 305 ? 18.723 29.830 -5.356 1.00 84.00 305 LYS A C 1
ATOM 2430 O O . LYS A 1 305 ? 19.121 28.829 -5.944 1.00 84.00 305 LYS A O 1
ATOM 2435 N N . GLN A 1 306 ? 19.197 31.034 -5.628 1.00 86.38 306 GLN A N 1
ATOM 2436 C CA . GLN A 1 306 ? 20.241 31.303 -6.614 1.00 86.38 306 GLN A CA 1
ATOM 2437 C C . GLN A 1 306 ? 21.522 31.701 -5.885 1.00 86.38 306 GLN A C 1
ATOM 2439 O O . GLN A 1 306 ? 21.488 32.594 -5.047 1.00 86.38 306 GLN A O 1
ATOM 2444 N N . VAL A 1 307 ? 22.639 31.046 -6.181 1.00 88.69 307 VAL A N 1
ATOM 2445 C CA . VAL A 1 307 ? 23.966 31.449 -5.697 1.00 88.69 307 VAL A CA 1
ATOM 2446 C C . VAL A 1 307 ? 24.717 32.036 -6.878 1.00 88.69 307 VAL A C 1
ATOM 2448 O O . VAL A 1 307 ? 25.070 31.302 -7.794 1.00 88.69 307 VAL A O 1
ATOM 2451 N N . VAL A 1 308 ? 24.904 33.351 -6.887 1.00 89.19 308 VAL A N 1
ATOM 2452 C CA . VAL A 1 308 ? 25.626 34.068 -7.942 1.00 89.19 308 VAL A CA 1
ATOM 2453 C C . VAL A 1 308 ? 27.074 34.216 -7.506 1.00 89.19 308 VAL A C 1
ATOM 2455 O O . VAL A 1 308 ? 27.345 34.997 -6.599 1.00 89.19 308 VAL A O 1
ATOM 2458 N N . SER A 1 309 ? 27.980 33.474 -8.134 1.00 90.06 309 SER A N 1
ATOM 2459 C CA . SER A 1 309 ? 29.424 33.544 -7.903 1.00 90.06 309 SER A CA 1
ATOM 2460 C C . SER A 1 309 ? 30.075 34.397 -8.988 1.00 90.06 309 SER A C 1
ATOM 2462 O O . SER A 1 309 ? 30.071 34.028 -10.164 1.00 90.06 309 SER A O 1
ATOM 2464 N N . VAL A 1 310 ? 30.624 35.539 -8.583 1.00 89.81 310 VAL A N 1
ATOM 2465 C CA . VAL A 1 310 ? 31.249 36.545 -9.445 1.00 89.81 310 VAL A CA 1
ATOM 2466 C C . VAL A 1 310 ? 32.756 36.525 -9.223 1.00 89.81 310 VAL A C 1
ATOM 2468 O O . VAL A 1 310 ? 33.214 36.739 -8.101 1.00 89.81 310 VAL A O 1
ATOM 2471 N N . GLY A 1 311 ? 33.532 36.300 -10.278 1.00 88.62 311 GLY A N 1
ATOM 2472 C CA . GLY A 1 311 ? 34.992 36.338 -10.209 1.00 88.62 311 GLY A CA 1
ATOM 2473 C C . GLY A 1 311 ? 35.659 35.601 -11.364 1.00 88.62 311 GLY A C 1
ATOM 2474 O O . GLY A 1 311 ? 34.986 35.037 -12.220 1.00 88.62 311 GLY A O 1
ATOM 2475 N N . HIS A 1 312 ? 36.991 35.599 -11.379 1.00 88.62 312 HIS A N 1
ATOM 2476 C CA . HIS A 1 312 ? 37.762 34.965 -12.446 1.00 88.62 312 HIS A CA 1
ATOM 2477 C C . HIS A 1 312 ? 37.634 33.432 -12.381 1.00 88.62 312 HIS A C 1
ATOM 2479 O O . HIS A 1 312 ? 38.156 32.808 -11.451 1.00 88.62 312 HIS A O 1
ATOM 2485 N N . LYS A 1 313 ? 36.957 32.813 -13.356 1.00 87.19 313 LYS A N 1
ATOM 2486 C CA . LYS A 1 313 ? 36.611 31.373 -13.343 1.00 87.19 313 LYS A CA 1
ATOM 2487 C C . LYS A 1 313 ? 37.818 30.435 -13.212 1.00 87.19 313 LYS A C 1
ATOM 2489 O O . LYS A 1 313 ? 37.723 29.478 -12.452 1.00 87.19 313 LYS A O 1
ATOM 2494 N N . PRO A 1 314 ? 38.961 30.681 -13.885 1.00 87.75 314 PRO A N 1
ATOM 2495 C CA . PRO A 1 314 ? 40.145 29.830 -13.753 1.00 87.75 314 PRO A CA 1
ATOM 2496 C C . PRO A 1 314 ? 40.873 29.922 -12.399 1.00 87.75 314 PRO A C 1
ATOM 2498 O O . PRO A 1 314 ? 41.895 29.258 -12.226 1.00 87.75 314 PRO A O 1
ATOM 2501 N N . SER A 1 315 ? 40.434 30.782 -11.473 1.00 88.69 315 SER A N 1
ATOM 2502 C CA . SER A 1 315 ? 41.097 30.966 -10.175 1.00 88.69 315 SER A CA 1
ATOM 2503 C C . SER A 1 315 ? 40.765 29.849 -9.177 1.00 88.69 315 SER A C 1
ATOM 2505 O O . SER A 1 315 ? 39.668 29.288 -9.170 1.00 88.69 315 SER A O 1
ATOM 2507 N N . VAL A 1 316 ? 41.713 29.544 -8.286 1.00 88.44 316 VAL A N 1
ATOM 2508 C CA . VAL A 1 316 ? 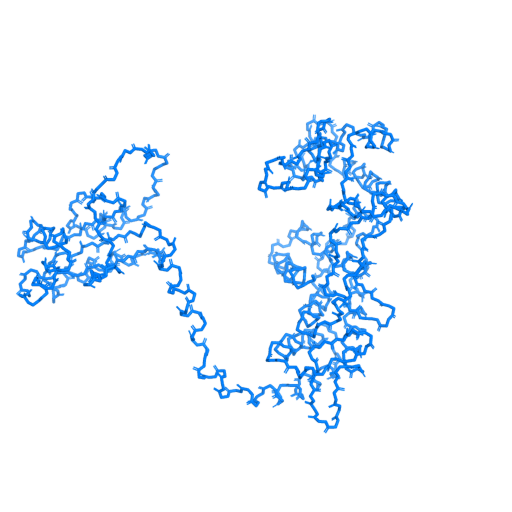41.525 28.547 -7.214 1.00 88.44 316 VAL A CA 1
ATOM 2509 C C . VAL A 1 316 ? 40.476 29.033 -6.209 1.00 88.44 316 VAL A C 1
ATOM 2511 O O . VAL A 1 316 ? 39.721 28.249 -5.638 1.00 88.44 316 VAL A O 1
ATOM 2514 N N . GLU A 1 317 ? 40.398 30.344 -6.017 1.00 88.50 317 GLU A N 1
ATOM 2515 C CA . GLU A 1 317 ? 39.418 31.029 -5.186 1.00 88.50 317 GLU A CA 1
ATOM 2516 C C . GLU A 1 317 ? 37.988 30.798 -5.698 1.00 88.50 317 GLU A C 1
ATOM 2518 O O . GLU A 1 317 ? 37.076 30.599 -4.891 1.00 88.50 317 GLU A O 1
ATOM 2523 N N . PHE A 1 318 ? 37.794 30.748 -7.021 1.00 89.75 318 PHE A N 1
ATOM 2524 C CA . PHE A 1 318 ? 36.493 30.482 -7.638 1.00 89.75 318 PHE A CA 1
ATOM 2525 C C . PHE A 1 318 ? 36.051 29.036 -7.431 1.00 89.75 318 PHE A C 1
ATOM 2527 O O . PHE A 1 318 ? 34.918 28.794 -7.015 1.00 89.75 318 PHE A O 1
ATOM 2534 N N . GLU A 1 319 ? 36.964 28.085 -7.621 1.00 90.56 319 GLU A N 1
ATOM 2535 C CA . GLU A 1 319 ? 36.718 26.666 -7.341 1.00 90.56 319 GLU A CA 1
ATOM 2536 C C . GLU A 1 319 ? 36.394 26.419 -5.860 1.00 90.56 319 GLU A C 1
ATOM 2538 O O . GLU A 1 319 ? 35.455 25.690 -5.537 1.00 90.56 319 GLU A O 1
ATOM 2543 N N . ASN A 1 320 ? 37.095 27.086 -4.938 1.00 90.94 320 ASN A N 1
ATOM 2544 C CA . ASN A 1 320 ? 36.797 27.000 -3.505 1.00 90.94 320 ASN A CA 1
ATOM 2545 C C . ASN A 1 320 ? 35.406 27.560 -3.168 1.00 90.94 320 ASN A C 1
ATOM 2547 O O . ASN A 1 320 ? 34.683 26.980 -2.353 1.00 90.94 320 ASN A O 1
ATOM 2551 N N . MET A 1 321 ? 35.010 28.670 -3.799 1.00 90.25 321 MET A N 1
ATOM 2552 C CA . MET A 1 321 ? 33.673 29.243 -3.632 1.00 90.25 321 MET A CA 1
ATOM 2553 C C . MET A 1 321 ? 32.588 28.322 -4.207 1.00 90.25 321 MET A C 1
ATOM 2555 O O . MET A 1 321 ? 31.522 28.161 -3.609 1.00 90.25 321 MET A O 1
ATOM 2559 N N . LEU A 1 322 ? 32.867 27.666 -5.335 1.00 90.94 322 LEU A N 1
ATOM 2560 C CA . LEU A 1 322 ? 31.966 26.701 -5.955 1.00 90.94 322 LEU A CA 1
ATOM 2561 C C . LEU A 1 322 ? 31.798 25.439 -5.100 1.00 90.94 322 LEU A C 1
ATOM 2563 O O . LEU A 1 322 ? 30.675 24.979 -4.883 1.00 90.94 322 LEU A O 1
ATOM 2567 N N . ALA A 1 323 ? 32.893 24.915 -4.548 1.00 91.06 323 ALA A N 1
ATOM 2568 C CA . ALA A 1 323 ? 32.859 23.795 -3.615 1.00 91.06 323 ALA A CA 1
ATOM 2569 C C . ALA A 1 323 ? 31.995 24.120 -2.384 1.00 91.06 323 ALA A C 1
ATOM 2571 O O . ALA A 1 323 ? 31.124 23.328 -2.018 1.00 91.06 323 ALA A O 1
ATOM 2572 N N . ALA A 1 324 ? 32.150 25.317 -1.808 1.00 90.19 324 ALA A N 1
ATOM 2573 C CA . ALA A 1 324 ? 31.304 25.792 -0.713 1.00 90.19 324 ALA A CA 1
ATOM 2574 C C . ALA A 1 324 ? 29.829 25.926 -1.121 1.00 90.19 324 ALA A C 1
ATOM 2576 O O . ALA A 1 324 ? 28.941 25.522 -0.363 1.00 90.19 324 ALA A O 1
ATOM 2577 N N . ALA A 1 325 ? 29.545 26.415 -2.332 1.00 89.06 325 ALA A N 1
ATOM 2578 C CA . ALA A 1 325 ? 28.186 26.487 -2.864 1.00 89.06 325 ALA A CA 1
ATOM 2579 C C . ALA A 1 325 ? 27.534 25.101 -3.014 1.00 89.06 325 ALA A C 1
ATOM 2581 O O . ALA A 1 325 ? 26.313 25.004 -2.910 1.00 89.06 325 ALA A O 1
ATOM 2582 N N . HIS A 1 326 ? 28.316 24.034 -3.214 1.00 89.19 326 HIS A N 1
ATOM 2583 C CA . HIS A 1 326 ? 27.846 22.647 -3.332 1.00 89.19 326 HIS A CA 1
ATOM 2584 C C . H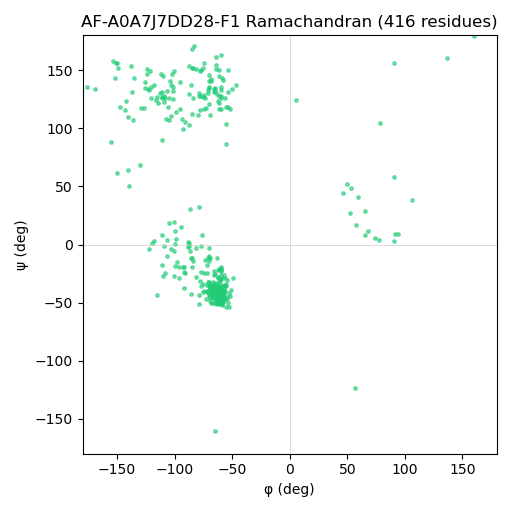IS A 1 326 ? 27.987 21.800 -2.055 1.00 89.19 326 HIS A C 1
ATOM 2586 O O . HIS A 1 326 ? 27.569 20.643 -2.054 1.00 89.19 326 HIS A O 1
ATOM 2592 N N . SER A 1 327 ? 28.495 22.368 -0.959 1.00 87.88 327 SER A N 1
ATOM 2593 C CA . SER A 1 327 ? 28.746 21.669 0.317 1.00 87.88 327 SER A CA 1
ATOM 2594 C C . SER A 1 327 ? 27.502 21.026 0.950 1.00 87.88 327 SER A C 1
ATOM 2596 O O . SER A 1 327 ? 27.597 20.023 1.656 1.00 87.88 327 SER A O 1
ATOM 2598 N N . THR A 1 328 ? 26.319 21.588 0.692 1.00 83.00 328 THR A N 1
ATOM 2599 C CA . THR A 1 328 ? 25.026 21.128 1.216 1.00 83.00 328 THR A CA 1
ATOM 2600 C C . THR A 1 328 ? 24.111 20.695 0.079 1.00 83.00 328 THR A C 1
ATOM 2602 O O . THR A 1 328 ? 24.025 21.383 -0.934 1.00 83.00 328 THR A O 1
ATOM 2605 N N . TYR A 1 329 ? 23.392 19.580 0.223 1.00 79.75 329 TYR A N 1
ATOM 2606 C CA . TYR A 1 329 ? 22.426 19.152 -0.792 1.00 79.75 329 TYR A CA 1
ATOM 2607 C C . TYR A 1 329 ? 21.129 19.972 -0.693 1.00 79.75 329 TYR A C 1
ATOM 2609 O O . TYR A 1 329 ? 20.413 19.888 0.302 1.00 79.75 329 TYR A O 1
ATOM 2617 N N . ASP A 1 330 ? 20.826 20.747 -1.737 1.00 79.25 330 ASP A N 1
ATOM 2618 C CA . ASP A 1 330 ? 19.568 21.483 -1.907 1.00 79.25 330 ASP A CA 1
ATOM 2619 C C . ASP A 1 330 ? 19.096 21.308 -3.367 1.00 79.25 330 ASP A C 1
ATOM 2621 O O . ASP A 1 330 ? 19.711 21.880 -4.274 1.00 79.25 330 ASP A O 1
ATOM 2625 N N . PRO A 1 331 ? 18.041 20.510 -3.632 1.00 72.75 331 PRO A N 1
ATOM 2626 C CA . PRO A 1 331 ? 17.575 20.223 -4.994 1.00 72.75 331 PRO A CA 1
ATOM 2627 C C . PRO A 1 331 ? 16.940 21.441 -5.690 1.00 72.75 331 PRO A C 1
ATOM 2629 O O . PRO A 1 331 ? 16.735 21.431 -6.907 1.00 72.75 331 PRO A O 1
ATOM 2632 N N . ASN A 1 332 ? 16.657 22.512 -4.940 1.00 78.44 332 ASN A N 1
ATOM 2633 C CA . ASN A 1 332 ? 16.038 23.743 -5.430 1.00 78.44 332 ASN A CA 1
ATOM 2634 C C . ASN A 1 332 ? 17.030 24.904 -5.555 1.00 78.44 332 ASN A C 1
ATOM 2636 O O . ASN A 1 332 ? 16.617 26.065 -5.642 1.00 78.44 332 ASN A O 1
ATOM 2640 N N . ARG A 1 333 ? 18.334 24.605 -5.588 1.00 85.81 333 ARG A N 1
ATOM 2641 C CA . ARG A 1 333 ? 19.393 25.600 -5.742 1.00 85.81 333 ARG A CA 1
ATOM 2642 C C . ARG A 1 333 ? 19.963 25.620 -7.158 1.00 85.81 333 ARG A C 1
ATOM 2644 O O . ARG A 1 333 ? 20.256 24.581 -7.740 1.00 85.81 333 ARG A O 1
ATOM 2651 N N . THR A 1 334 ? 20.181 26.819 -7.680 1.00 86.12 334 THR A N 1
ATOM 2652 C CA . THR A 1 334 ? 20.915 27.065 -8.925 1.00 86.12 334 THR A CA 1
ATOM 2653 C C . THR A 1 334 ? 22.178 27.845 -8.592 1.00 86.12 334 THR A C 1
ATOM 2655 O O . THR A 1 334 ? 22.097 28.880 -7.935 1.00 86.12 334 THR A O 1
ATOM 2658 N N . VAL A 1 335 ? 23.338 27.357 -9.026 1.00 88.44 335 VAL A N 1
ATOM 2659 C CA . VAL A 1 335 ? 24.611 28.077 -8.896 1.00 88.44 335 VAL A CA 1
ATOM 2660 C C . VAL A 1 335 ? 24.929 28.705 -10.249 1.00 88.44 335 VAL A C 1
ATOM 2662 O O . VAL A 1 335 ? 24.881 28.030 -11.274 1.00 88.44 335 VAL A O 1
ATOM 2665 N N . ILE A 1 336 ? 25.156 30.013 -10.255 1.00 88.75 336 ILE A N 1
ATOM 2666 C CA . ILE A 1 336 ? 25.364 30.840 -11.441 1.00 88.75 336 ILE A CA 1
ATOM 2667 C C . ILE A 1 336 ? 26.796 31.340 -11.375 1.00 88.75 336 ILE A C 1
ATOM 2669 O O . ILE A 1 336 ? 27.187 31.967 -10.393 1.00 88.75 336 ILE A O 1
ATOM 2673 N N . HIS A 1 337 ? 27.577 31.035 -12.402 1.00 90.69 337 HIS A N 1
ATOM 2674 C CA . HIS A 1 337 ? 28.968 31.460 -12.510 1.00 90.69 337 HIS A CA 1
ATOM 2675 C C . HIS A 1 337 ? 29.022 32.645 -13.451 1.00 90.69 337 HIS A C 1
ATOM 2677 O O . HIS A 1 337 ? 28.364 32.599 -14.486 1.00 90.69 337 HIS A O 1
ATOM 2683 N N . ILE A 1 338 ? 29.774 33.681 -13.092 1.00 88.50 338 ILE A N 1
ATOM 2684 C CA . ILE A 1 338 ? 29.952 34.856 -13.944 1.00 88.50 338 ILE A CA 1
ATOM 2685 C C . ILE A 1 338 ? 31.384 35.339 -13.805 1.00 88.50 338 ILE A C 1
ATOM 2687 O O . ILE A 1 338 ? 31.822 35.652 -12.694 1.00 88.50 338 ILE A O 1
ATOM 2691 N N . ASP A 1 339 ? 32.085 35.428 -14.929 1.00 88.81 339 ASP A N 1
ATOM 2692 C CA . ASP A 1 339 ? 33.386 36.073 -15.028 1.00 88.81 339 ASP A CA 1
ATOM 2693 C C . ASP A 1 339 ? 33.228 37.430 -15.721 1.00 88.81 339 ASP A C 1
ATOM 2695 O O . ASP A 1 339 ? 33.009 37.485 -16.929 1.00 88.81 339 ASP A O 1
ATOM 2699 N N . PRO A 1 340 ? 33.342 38.554 -14.996 1.00 86.94 340 PRO A N 1
ATOM 2700 C CA . PRO A 1 340 ? 33.230 39.878 -15.603 1.00 86.94 340 PRO A CA 1
ATOM 2701 C C . PRO A 1 340 ? 34.316 40.203 -16.639 1.00 86.94 340 PRO A C 1
ATOM 2703 O O . PRO A 1 340 ? 34.180 41.202 -17.345 1.00 86.94 340 PRO A O 1
ATOM 2706 N N . ASN A 1 341 ? 35.385 39.401 -16.736 1.00 85.75 341 ASN A N 1
ATOM 2707 C CA . ASN A 1 341 ? 36.393 39.536 -17.793 1.00 85.75 341 ASN A CA 1
ATOM 2708 C C . ASN A 1 341 ? 35.988 38.829 -19.094 1.00 85.75 341 ASN A C 1
ATOM 2710 O O . ASN A 1 341 ? 36.609 39.074 -20.130 1.00 85.75 341 ASN A O 1
ATOM 2714 N N . ASP A 1 342 ? 34.975 37.962 -19.051 1.00 87.81 342 ASP A N 1
ATOM 2715 C CA . ASP A 1 342 ? 34.409 37.312 -20.226 1.00 87.81 342 ASP A CA 1
ATOM 2716 C C . ASP A 1 342 ? 33.309 38.199 -20.825 1.00 87.81 342 ASP A C 1
ATOM 2718 O O . ASP A 1 342 ? 32.188 38.313 -20.321 1.00 87.81 342 ASP A O 1
ATOM 2722 N N . THR A 1 343 ? 33.659 38.880 -21.916 1.00 85.75 343 THR A N 1
ATOM 2723 C CA . THR A 1 343 ? 32.763 39.812 -22.606 1.00 85.75 343 THR A CA 1
ATOM 2724 C C . THR A 1 343 ? 31.532 39.131 -23.195 1.00 85.75 343 THR A C 1
ATOM 2726 O O . THR A 1 343 ? 30.466 39.738 -23.199 1.00 85.75 343 THR A O 1
ATOM 2729 N N . GLU A 1 344 ? 31.650 37.881 -23.651 1.00 87.75 344 GLU A N 1
ATOM 2730 C CA . GLU A 1 344 ? 30.529 37.149 -24.255 1.00 87.75 344 GLU A CA 1
ATOM 2731 C C . GLU A 1 344 ? 29.503 36.760 -23.180 1.00 87.75 344 GLU A C 1
ATOM 2733 O O . GLU A 1 344 ? 28.291 36.898 -23.363 1.00 87.75 344 GLU A O 1
ATOM 2738 N N . GLU A 1 345 ? 29.988 36.355 -22.005 1.00 84.62 345 GLU A N 1
ATOM 2739 C CA . GLU A 1 345 ? 29.139 36.051 -20.857 1.00 84.62 345 GLU A CA 1
ATOM 2740 C C . GLU A 1 345 ? 28.419 37.294 -20.317 1.00 84.62 345 GLU A C 1
ATOM 2742 O O . GLU A 1 345 ? 27.225 37.240 -20.002 1.00 84.62 345 GLU A O 1
ATOM 2747 N N . MET A 1 346 ? 29.122 38.423 -20.224 1.00 85.75 346 MET A N 1
ATOM 2748 C CA . MET A 1 346 ? 28.522 39.678 -19.775 1.00 85.75 346 MET A CA 1
ATOM 2749 C C . MET A 1 346 ? 27.446 40.183 -20.743 1.00 85.75 346 MET A C 1
ATOM 2751 O O . MET A 1 346 ? 26.379 40.587 -20.280 1.00 85.75 346 MET A O 1
ATOM 2755 N N . GLU A 1 347 ? 27.665 40.096 -22.059 1.00 87.56 347 GLU A N 1
ATOM 2756 C CA . GLU A 1 347 ? 26.648 40.431 -23.069 1.00 87.56 347 GLU A CA 1
ATOM 2757 C C . GLU A 1 347 ? 25.402 39.539 -22.935 1.00 87.56 347 GLU A C 1
ATOM 2759 O O . GLU A 1 347 ? 24.281 40.049 -22.855 1.00 87.56 347 GLU A O 1
ATOM 2764 N N . PHE A 1 348 ? 25.581 38.220 -22.791 1.00 88.81 348 PHE A N 1
ATOM 2765 C CA . PHE A 1 348 ? 24.469 37.285 -22.585 1.00 88.81 348 PHE A CA 1
ATOM 2766 C C . PHE A 1 348 ? 23.617 37.643 -21.357 1.00 88.81 348 PHE A C 1
ATOM 2768 O O . PHE A 1 348 ? 22.379 37.660 -21.427 1.00 88.81 348 PHE A O 1
ATOM 2775 N N . TRP A 1 349 ? 24.256 37.929 -20.218 1.00 85.88 349 TRP A N 1
ATOM 2776 C CA . TRP A 1 349 ? 23.537 38.279 -18.994 1.00 85.88 349 TRP A CA 1
ATOM 2777 C C . TRP A 1 349 ? 22.892 39.660 -19.075 1.00 85.88 349 TRP A C 1
ATOM 2779 O O . TRP A 1 349 ? 21.813 39.842 -18.519 1.00 85.88 349 TRP A O 1
ATOM 2789 N N . GLU A 1 350 ? 23.478 40.623 -19.781 1.00 87.62 350 GLU A N 1
ATOM 2790 C CA . GLU A 1 350 ? 22.860 41.936 -19.997 1.00 87.62 350 GLU A CA 1
ATOM 2791 C C . GLU A 1 350 ? 21.570 41.845 -20.819 1.00 87.62 350 GLU A C 1
ATOM 2793 O O . GLU A 1 350 ? 20.579 42.498 -20.476 1.00 87.62 350 GLU A O 1
ATOM 2798 N N . GLU A 1 351 ? 21.546 40.992 -21.844 1.00 85.75 351 GLU A N 1
ATOM 2799 C CA . GLU A 1 351 ? 20.359 40.761 -22.674 1.00 85.75 351 GLU A CA 1
ATOM 2800 C C . GLU A 1 351 ? 19.291 39.917 -21.960 1.00 85.75 351 GLU A C 1
ATOM 2802 O O . GLU A 1 351 ? 18.089 40.200 -22.053 1.00 85.75 351 GLU A O 1
ATOM 2807 N N . THR A 1 352 ? 19.721 38.888 -21.226 1.00 81.25 352 THR A N 1
ATOM 2808 C CA . THR A 1 352 ? 18.827 37.865 -20.661 1.00 81.25 352 THR A CA 1
ATOM 2809 C C . THR A 1 352 ? 18.362 38.204 -19.243 1.00 81.25 352 THR A C 1
ATOM 2811 O O . THR A 1 352 ? 17.209 37.945 -18.888 1.00 81.25 352 THR A O 1
ATOM 2814 N N . ASN A 1 353 ? 19.229 38.791 -18.409 1.00 80.81 353 ASN A N 1
ATOM 2815 C CA . ASN A 1 353 ? 18.928 39.140 -17.019 1.00 80.81 353 ASN A CA 1
ATOM 2816 C C . ASN A 1 353 ? 19.806 40.293 -16.486 1.00 80.81 353 ASN A C 1
ATOM 2818 O O . ASN A 1 353 ? 20.823 40.089 -15.815 1.00 80.81 353 ASN A O 1
ATOM 2822 N N . SER A 1 354 ? 19.344 41.526 -16.700 1.00 83.12 354 SER A N 1
ATOM 2823 C CA . SER A 1 354 ? 20.059 42.750 -16.318 1.00 83.12 354 SER A CA 1
ATOM 2824 C C . SER A 1 354 ? 20.414 42.848 -14.828 1.00 83.12 354 SER A C 1
ATOM 2826 O O . SER A 1 354 ? 21.389 43.511 -14.481 1.00 83.12 354 SER A O 1
ATOM 2828 N N . ASN A 1 355 ? 19.660 42.195 -13.934 1.00 81.06 355 ASN A N 1
ATOM 2829 C CA . ASN A 1 355 ? 19.961 42.189 -12.497 1.00 81.06 355 ASN A CA 1
ATOM 2830 C C . ASN A 1 355 ? 21.211 41.361 -12.194 1.00 81.06 355 ASN A C 1
ATOM 2832 O O . ASN A 1 355 ? 22.031 41.761 -11.372 1.00 81.06 355 ASN A O 1
ATOM 2836 N N . ILE A 1 356 ? 21.367 40.222 -12.869 1.00 82.31 356 ILE A N 1
ATOM 2837 C CA . ILE A 1 356 ? 22.537 39.355 -12.729 1.00 82.31 356 ILE A CA 1
ATOM 2838 C C . ILE A 1 356 ? 23.788 40.063 -13.261 1.00 82.31 356 ILE A C 1
ATOM 2840 O O . ILE A 1 356 ? 24.792 40.139 -12.553 1.00 82.31 356 ILE A O 1
ATOM 2844 N N . ALA A 1 357 ? 23.693 40.685 -14.439 1.00 83.69 357 ALA A N 1
ATOM 2845 C CA . ALA A 1 357 ? 24.773 41.510 -14.980 1.00 83.69 357 ALA A CA 1
ATOM 2846 C C . ALA A 1 357 ? 25.133 42.685 -14.050 1.00 83.69 357 ALA A C 1
ATOM 2848 O O . ALA A 1 357 ? 26.308 42.981 -13.831 1.00 83.69 357 ALA A O 1
ATOM 2849 N N . PHE A 1 358 ? 24.136 43.341 -13.448 1.00 84.50 358 PHE A N 1
ATOM 2850 C CA . PHE A 1 358 ? 24.357 44.417 -12.479 1.00 84.50 358 PHE A CA 1
ATOM 2851 C C . PHE A 1 358 ? 25.048 43.924 -11.198 1.00 84.50 358 PHE A C 1
ATOM 2853 O O . PHE A 1 358 ? 25.956 44.588 -10.695 1.00 84.50 358 PHE A O 1
ATOM 2860 N N . MET A 1 359 ? 24.659 42.756 -10.676 1.00 83.50 359 MET A N 1
ATOM 2861 C CA . MET A 1 359 ? 25.327 42.133 -9.528 1.00 83.50 359 MET A CA 1
ATOM 2862 C C . MET A 1 359 ? 26.785 41.801 -9.844 1.00 83.50 359 MET A C 1
ATOM 2864 O O . MET A 1 359 ? 27.652 42.097 -9.022 1.00 83.50 359 MET A O 1
ATOM 2868 N N . ALA A 1 360 ? 27.059 41.267 -11.035 1.00 84.38 360 ALA A N 1
ATOM 2869 C CA . ALA A 1 360 ? 28.412 40.972 -11.487 1.00 84.38 360 ALA A CA 1
ATOM 2870 C C . ALA A 1 360 ? 29.279 42.237 -11.573 1.00 84.38 360 ALA A C 1
ATOM 2872 O O . ALA A 1 360 ? 30.364 42.277 -11.000 1.00 84.38 360 ALA A O 1
ATOM 2873 N N . LYS A 1 361 ? 28.773 43.314 -12.188 1.00 85.62 361 LYS A N 1
ATOM 2874 C CA . LYS A 1 361 ? 29.512 44.583 -12.332 1.00 85.62 361 LYS A CA 1
ATOM 2875 C C . LYS A 1 361 ? 29.845 45.252 -10.997 1.00 85.62 361 LYS A C 1
ATOM 2877 O O . LYS A 1 361 ? 30.936 45.787 -10.844 1.00 85.62 361 LYS A O 1
ATOM 2882 N N . ASN A 1 362 ? 28.920 45.236 -10.035 1.00 86.19 362 ASN A N 1
ATOM 2883 C CA . ASN A 1 362 ? 29.100 45.959 -8.769 1.00 86.19 362 ASN A CA 1
ATOM 2884 C C . ASN A 1 362 ? 29.875 45.188 -7.702 1.00 86.19 362 ASN A C 1
ATOM 2886 O O . ASN A 1 362 ? 30.359 45.800 -6.754 1.00 86.19 362 ASN A O 1
ATOM 2890 N N . ASN A 1 363 ? 29.961 43.865 -7.827 1.00 84.50 363 ASN A N 1
ATOM 2891 C CA . ASN A 1 363 ? 30.636 43.011 -6.851 1.00 84.50 363 ASN A CA 1
ATOM 2892 C C . ASN A 1 363 ? 31.923 42.396 -7.406 1.00 84.50 363 ASN A C 1
ATOM 2894 O O . ASN A 1 363 ? 32.518 41.544 -6.756 1.00 84.50 363 ASN A O 1
ATOM 2898 N N . TYR A 1 364 ? 32.362 42.814 -8.595 1.00 85.06 364 TYR A N 1
ATOM 2899 C CA . TYR A 1 364 ? 33.615 42.346 -9.160 1.00 85.06 364 TYR A CA 1
ATOM 2900 C C . TYR A 1 364 ? 34.816 42.920 -8.409 1.00 85.06 364 TYR A C 1
ATOM 2902 O O . TYR A 1 364 ? 34.921 44.127 -8.178 1.00 85.06 364 TYR A O 1
ATOM 2910 N N . SER A 1 365 ? 35.757 42.042 -8.087 1.00 82.00 365 SER A N 1
ATOM 2911 C CA . SER A 1 365 ? 37.059 42.388 -7.546 1.00 82.00 365 SER A CA 1
ATOM 2912 C C . SER A 1 365 ? 38.115 41.529 -8.250 1.00 82.00 365 SER A C 1
ATOM 2914 O O . SER A 1 365 ? 37.925 40.318 -8.334 1.00 82.00 365 SER A O 1
ATOM 2916 N N . PRO A 1 366 ? 39.224 42.109 -8.748 1.00 74.69 366 PRO A N 1
ATOM 2917 C CA . PRO A 1 366 ? 40.260 41.344 -9.449 1.00 74.69 366 PRO A CA 1
ATOM 2918 C C . PRO A 1 366 ? 40.908 40.248 -8.590 1.00 74.69 366 PRO A C 1
ATOM 2920 O O . PRO A 1 366 ? 41.332 39.226 -9.118 1.00 74.69 366 PRO A O 1
ATOM 2923 N N . ASP A 1 367 ? 40.955 40.464 -7.272 1.00 79.06 367 ASP A N 1
ATOM 2924 C CA . ASP A 1 367 ? 41.682 39.620 -6.319 1.00 79.06 367 ASP A CA 1
ATOM 2925 C C . ASP A 1 367 ? 40.753 38.753 -5.451 1.00 79.06 367 ASP A C 1
ATOM 2927 O O . ASP A 1 367 ? 41.215 38.094 -4.518 1.00 79.06 367 ASP A O 1
ATOM 2931 N N . SER A 1 368 ? 39.434 38.773 -5.687 1.00 84.31 368 SER A N 1
ATOM 2932 C CA . SER A 1 368 ? 38.495 37.992 -4.875 1.00 84.31 368 SER A CA 1
ATOM 2933 C C . SER A 1 368 ? 37.265 37.525 -5.640 1.00 84.31 368 SER A C 1
ATOM 2935 O O . SER A 1 368 ? 36.808 38.154 -6.592 1.00 84.31 368 SER A O 1
ATOM 2937 N N . VAL A 1 369 ? 36.717 36.399 -5.186 1.00 89.19 369 VAL A N 1
ATOM 2938 C CA . VAL A 1 369 ? 35.458 35.851 -5.685 1.00 89.19 369 VAL A CA 1
ATOM 2939 C C . VAL A 1 369 ? 34.362 36.184 -4.697 1.00 89.19 369 VAL A C 1
ATOM 2941 O O . VAL A 1 369 ? 34.511 35.975 -3.492 1.00 89.19 369 VAL A O 1
ATOM 2944 N N . VAL A 1 370 ? 33.256 36.697 -5.215 1.00 91.19 370 VAL A N 1
ATOM 2945 C CA . VAL A 1 370 ? 32.132 37.154 -4.411 1.00 91.19 370 VAL A CA 1
ATOM 2946 C C . VAL A 1 370 ? 30.915 36.303 -4.721 1.00 91.19 370 VAL A C 1
ATOM 2948 O O . VAL A 1 370 ? 30.502 36.210 -5.873 1.00 91.19 370 VAL A O 1
ATOM 2951 N N . ALA A 1 371 ? 30.318 35.698 -3.699 1.00 89.94 371 ALA A N 1
ATOM 2952 C CA . ALA A 1 371 ? 29.053 34.992 -3.823 1.00 89.94 371 ALA A CA 1
ATOM 2953 C C . ALA A 1 371 ? 27.898 35.815 -3.237 1.00 89.94 371 ALA A C 1
ATOM 2955 O O . ALA A 1 371 ? 28.023 36.451 -2.189 1.00 89.94 371 ALA A O 1
ATOM 2956 N N . LEU A 1 372 ? 26.748 35.784 -3.904 1.00 88.62 372 LEU A N 1
ATOM 2957 C CA . LEU A 1 372 ? 25.487 36.339 -3.414 1.00 88.62 372 LEU A CA 1
ATOM 2958 C C . LEU A 1 372 ? 24.431 35.238 -3.401 1.00 88.62 372 LEU A C 1
ATOM 2960 O O . LEU A 1 372 ? 24.281 34.513 -4.383 1.00 88.62 372 LEU A O 1
ATOM 2964 N N . VAL A 1 373 ? 23.677 35.118 -2.309 1.00 88.12 373 VAL A N 1
ATOM 2965 C CA . VAL A 1 373 ? 22.577 34.153 -2.200 1.00 88.12 373 VAL A CA 1
ATOM 2966 C C . VAL A 1 373 ? 21.260 34.895 -2.361 1.00 88.12 373 VAL A C 1
ATOM 2968 O O . VAL A 1 373 ? 20.861 35.662 -1.488 1.00 88.12 373 VAL A O 1
ATOM 2971 N N . CYS A 1 374 ? 20.579 34.666 -3.476 1.00 84.50 374 CYS A N 1
ATOM 2972 C CA . CYS A 1 374 ? 19.315 35.297 -3.820 1.00 84.50 374 CYS A CA 1
ATOM 2973 C C . CYS A 1 374 ? 18.147 34.317 -3.688 1.00 84.50 374 CYS A C 1
ATOM 2975 O O . CYS A 1 374 ? 18.187 33.193 -4.187 1.00 84.50 374 CYS A O 1
ATOM 2977 N N . GLN A 1 375 ? 17.078 34.746 -3.030 1.00 81.00 375 GLN A N 1
ATOM 2978 C CA . GLN A 1 375 ? 15.826 34.007 -2.914 1.00 81.00 375 GLN A CA 1
ATOM 2979 C C . GLN A 1 375 ? 14.677 35.004 -2.748 1.00 81.00 375 GLN A C 1
ATOM 2981 O O . GLN A 1 375 ? 14.841 36.030 -2.095 1.00 81.00 375 GLN A O 1
ATOM 2986 N N . ASN A 1 376 ? 13.507 34.725 -3.332 1.00 75.94 376 ASN A N 1
ATOM 2987 C CA . ASN A 1 376 ? 12.324 35.593 -3.223 1.00 75.94 376 ASN A CA 1
ATOM 2988 C C . ASN A 1 376 ? 12.626 37.062 -3.533 1.00 75.94 376 ASN A C 1
ATOM 2990 O O . ASN A 1 376 ? 12.317 37.951 -2.742 1.00 75.94 376 ASN A O 1
ATOM 2994 N N . PHE A 1 377 ? 13.252 37.320 -4.680 1.00 71.88 377 PHE A N 1
ATOM 2995 C CA . PHE A 1 377 ? 13.533 38.685 -5.128 1.00 71.88 377 PHE A CA 1
ATOM 2996 C C . PHE A 1 377 ? 14.520 39.469 -4.238 1.00 71.88 377 PHE A C 1
ATOM 2998 O O . PHE A 1 377 ? 14.722 40.661 -4.447 1.00 71.88 377 PHE A O 1
ATOM 3005 N N . THR A 1 378 ? 15.151 38.807 -3.264 1.00 78.75 378 THR A N 1
ATOM 3006 C CA . THR A 1 378 ? 16.048 39.414 -2.275 1.00 78.75 378 THR A CA 1
ATOM 3007 C C . THR A 1 378 ? 17.387 38.692 -2.284 1.00 78.75 378 THR A C 1
ATOM 3009 O O . THR A 1 378 ? 17.421 37.464 -2.276 1.00 78.75 378 THR A O 1
ATOM 3012 N N . CYS A 1 379 ? 18.489 39.438 -2.280 1.00 84.12 379 CYS A N 1
ATOM 3013 C CA . CYS A 1 379 ? 19.836 38.877 -2.217 1.00 84.12 379 CYS A CA 1
ATOM 3014 C C . CYS A 1 379 ? 20.492 39.170 -0.868 1.00 84.12 379 CYS A C 1
ATOM 3016 O O . CYS A 1 379 ? 20.278 40.229 -0.275 1.00 84.12 379 CYS A O 1
ATOM 3018 N N . SER A 1 380 ? 21.296 38.225 -0.389 1.00 85.75 380 SER A N 1
ATOM 3019 C CA . SER A 1 380 ? 22.160 38.422 0.768 1.00 85.75 380 SER A CA 1
ATOM 3020 C C . SER A 1 380 ? 23.215 39.498 0.490 1.00 85.75 380 SER A C 1
ATOM 3022 O O . SER A 1 380 ? 23.537 39.767 -0.672 1.00 85.75 380 SER A O 1
ATOM 3024 N N . PRO A 1 381 ? 23.832 40.061 1.542 1.00 86.69 381 PRO A N 1
ATOM 3025 C CA . PRO A 1 381 ? 25.084 40.782 1.387 1.00 86.69 381 PRO A CA 1
ATOM 3026 C C . PRO A 1 381 ? 26.135 39.915 0.666 1.00 86.69 381 PRO A C 1
ATOM 3028 O O . PRO A 1 381 ? 26.094 38.684 0.804 1.00 86.69 381 PRO A O 1
ATOM 3031 N N . PRO A 1 382 ? 27.067 40.531 -0.081 1.00 88.75 382 PRO A N 1
ATOM 3032 C CA . PRO A 1 382 ? 28.100 39.796 -0.796 1.00 88.75 382 PRO A CA 1
ATOM 3033 C C . PRO A 1 382 ? 29.054 39.108 0.187 1.00 88.75 382 PRO A C 1
ATOM 3035 O O . PRO A 1 382 ? 29.535 39.737 1.133 1.00 88.75 382 PRO A O 1
ATOM 3038 N N . VAL A 1 383 ? 29.324 37.820 -0.025 1.00 90.62 383 VAL A N 1
ATOM 3039 C CA . VAL A 1 383 ? 30.260 37.033 0.789 1.00 90.62 383 VAL A CA 1
ATOM 3040 C C . VAL A 1 383 ? 31.499 36.682 -0.023 1.00 90.62 383 VAL A C 1
ATOM 3042 O O . VAL A 1 383 ? 31.406 36.210 -1.149 1.00 90.62 383 VAL A O 1
ATOM 3045 N N . VAL A 1 384 ? 32.669 36.920 0.564 1.00 90.62 384 VAL A N 1
ATOM 3046 C CA . VAL A 1 384 ? 33.977 36.693 -0.079 1.00 90.62 384 VAL A CA 1
ATOM 3047 C C . VAL A 1 384 ? 34.707 35.468 0.472 1.00 90.62 384 VAL A C 1
ATOM 3049 O O . VAL A 1 384 ? 35.717 35.039 -0.072 1.00 90.62 384 VAL A O 1
ATOM 3052 N N . ASP A 1 385 ? 34.194 34.898 1.564 1.00 90.31 385 ASP A N 1
ATOM 3053 C CA . ASP A 1 385 ? 34.775 33.752 2.257 1.00 90.31 385 ASP A CA 1
ATOM 3054 C C . ASP A 1 385 ? 33.888 32.500 2.080 1.00 90.31 385 ASP A C 1
ATOM 3056 O O . ASP A 1 385 ? 32.699 32.543 2.423 1.00 90.31 385 ASP A O 1
ATOM 3060 N N . PRO A 1 386 ? 34.444 31.371 1.597 1.00 89.50 386 PRO A N 1
ATOM 3061 C CA . PRO A 1 386 ? 33.697 30.131 1.386 1.00 89.50 386 PRO A CA 1
ATOM 3062 C C . PRO A 1 386 ? 32.979 29.603 2.640 1.00 89.50 386 PRO A C 1
ATOM 3064 O O . PRO A 1 386 ? 31.825 29.193 2.552 1.00 89.50 386 PRO A O 1
ATOM 3067 N N . LYS A 1 387 ? 33.587 29.674 3.835 1.00 88.88 387 LYS A N 1
ATOM 3068 C CA . LYS A 1 387 ? 32.948 29.188 5.082 1.00 88.88 387 LYS A CA 1
ATOM 3069 C C . LYS A 1 387 ? 31.732 30.024 5.473 1.00 88.88 387 LYS A C 1
ATOM 3071 O O . LYS A 1 387 ? 30.747 29.513 6.017 1.00 88.88 387 LYS A O 1
ATOM 3076 N N . SER A 1 388 ? 31.789 31.320 5.194 1.00 88.69 388 SER A N 1
ATOM 3077 C CA . SER A 1 388 ? 30.669 32.235 5.399 1.00 88.69 388 SER A CA 1
ATOM 3078 C C . SER A 1 388 ? 29.503 31.895 4.464 1.00 88.69 388 SER A C 1
ATOM 3080 O O . SER A 1 388 ? 28.3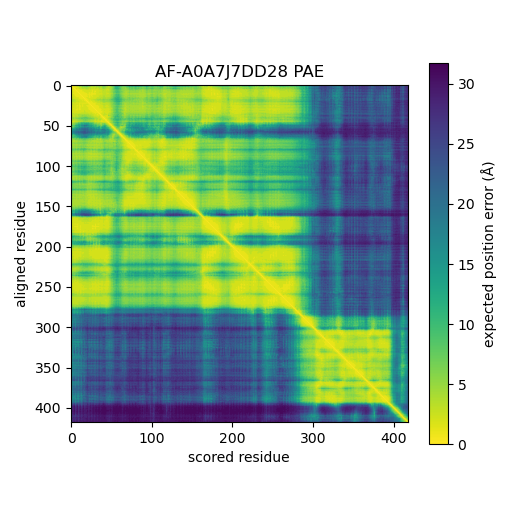52 31.901 4.907 1.00 88.69 388 SER A O 1
ATOM 3082 N N . LEU A 1 389 ? 29.788 31.506 3.214 1.00 88.25 389 LEU A N 1
ATOM 3083 C CA . LEU A 1 389 ? 28.779 30.999 2.279 1.00 88.25 389 LEU A CA 1
ATOM 3084 C C . LEU A 1 389 ? 28.157 29.682 2.769 1.00 88.25 389 LEU A C 1
ATOM 3086 O O . LEU A 1 389 ? 26.933 29.562 2.788 1.00 88.25 389 LEU A O 1
ATOM 3090 N N . GLU A 1 390 ? 28.958 28.721 3.230 1.00 89.56 390 GLU A N 1
ATOM 3091 C CA . GLU A 1 390 ? 28.450 27.453 3.787 1.00 89.56 390 GLU A CA 1
ATOM 3092 C C . GLU A 1 390 ? 27.515 27.688 4.980 1.00 89.56 390 GLU A C 1
ATOM 3094 O O . GLU A 1 390 ? 26.437 27.092 5.078 1.00 89.56 390 GLU A O 1
ATOM 3099 N N . THR A 1 391 ? 27.902 28.606 5.868 1.00 87.56 391 THR A N 1
ATOM 3100 C CA . THR A 1 391 ? 27.101 28.988 7.036 1.00 87.56 391 THR A CA 1
ATOM 3101 C C . THR A 1 391 ? 25.776 29.612 6.606 1.00 87.56 391 THR A C 1
ATOM 3103 O O . THR A 1 391 ? 24.727 29.247 7.137 1.00 87.56 391 THR A O 1
ATOM 3106 N N . LEU A 1 392 ? 25.803 30.509 5.618 1.00 86.06 392 LEU A N 1
ATOM 3107 C CA . LEU A 1 392 ? 24.612 31.158 5.070 1.00 86.06 392 LEU A CA 1
ATOM 3108 C C . LEU A 1 392 ? 23.668 30.152 4.392 1.00 86.06 392 LEU A C 1
ATOM 3110 O O . LEU A 1 392 ? 22.453 30.230 4.562 1.00 86.06 392 LEU A O 1
ATOM 3114 N N . LEU A 1 393 ? 24.214 29.173 3.667 1.00 84.50 393 LEU A N 1
ATOM 3115 C CA . LEU A 1 393 ? 23.436 28.121 3.007 1.00 84.50 393 LEU A CA 1
ATOM 3116 C C . LEU A 1 393 ? 22.837 27.108 3.994 1.00 84.50 393 LEU A C 1
ATOM 3118 O O . LEU A 1 393 ? 21.811 26.502 3.681 1.00 84.50 393 LEU A O 1
ATOM 3122 N N . SER A 1 394 ? 23.436 26.963 5.178 1.00 80.75 394 SER A N 1
ATOM 3123 C CA . SER A 1 394 ? 22.996 26.044 6.238 1.00 80.75 394 SER A CA 1
ATOM 3124 C C . SER A 1 394 ? 21.911 26.622 7.159 1.00 80.75 394 SER A C 1
ATOM 3126 O O . SER A 1 394 ? 21.310 25.885 7.945 1.00 80.75 394 SER A O 1
ATOM 3128 N N . GLN A 1 395 ? 21.631 27.928 7.089 1.00 74.31 395 GLN A N 1
ATOM 3129 C CA . GLN A 1 395 ? 20.567 28.557 7.875 1.00 74.31 395 GLN A CA 1
ATOM 3130 C C . GLN A 1 395 ? 19.182 28.195 7.310 1.00 74.31 395 GLN A C 1
ATOM 3132 O O . GLN A 1 395 ? 18.910 28.354 6.119 1.00 74.31 395 GLN A O 1
ATOM 3137 N N . LYS A 1 396 ? 18.274 27.715 8.173 1.00 55.44 396 LYS A N 1
ATOM 3138 C CA . LYS A 1 396 ? 16.862 27.515 7.804 1.00 55.44 396 LYS A CA 1
ATOM 3139 C C . LYS A 1 396 ? 16.187 28.880 7.586 1.00 55.44 396 LYS A C 1
ATOM 3141 O O . LYS A 1 396 ? 16.440 29.789 8.377 1.00 55.44 396 LYS A O 1
ATOM 3146 N N . PRO A 1 397 ? 15.307 29.032 6.579 1.00 53.78 397 PRO A N 1
ATOM 3147 C CA . PRO A 1 397 ? 14.565 30.275 6.381 1.00 53.78 397 PRO A CA 1
ATOM 3148 C C . PRO A 1 397 ? 13.711 30.592 7.619 1.00 53.78 397 PRO A C 1
ATOM 3150 O O . PRO A 1 397 ? 13.030 29.715 8.155 1.00 53.78 397 PRO A O 1
ATOM 3153 N N . SER A 1 398 ? 13.766 31.840 8.091 1.00 37.53 398 SER A N 1
ATOM 3154 C CA . SER A 1 398 ? 12.916 32.330 9.178 1.00 37.53 398 SER A CA 1
ATOM 3155 C C . SER A 1 398 ? 11.466 32.458 8.700 1.00 37.53 398 SER A C 1
ATOM 3157 O O . SER A 1 398 ? 11.182 32.965 7.618 1.00 37.53 398 SER A O 1
ATOM 3159 N N . SER A 1 399 ? 10.522 31.991 9.513 1.00 36.00 399 SER A N 1
ATOM 3160 C CA . SER A 1 399 ? 9.094 31.884 9.185 1.00 36.00 399 SER A CA 1
ATOM 3161 C C . SER A 1 399 ? 8.312 33.206 9.277 1.00 36.00 399 SER A C 1
ATOM 3163 O O . SER A 1 399 ? 7.145 33.195 9.660 1.00 36.00 399 SER A O 1
ATOM 3165 N N . SER A 1 400 ? 8.923 34.359 8.989 1.00 31.55 400 SER A N 1
ATOM 3166 C CA . SER A 1 400 ? 8.326 35.666 9.314 1.00 31.55 400 SER A CA 1
ATOM 3167 C C . SER A 1 400 ? 8.503 36.743 8.241 1.00 31.55 400 SER A C 1
ATOM 3169 O O . SER A 1 400 ? 8.929 37.855 8.551 1.00 31.55 400 SER A O 1
ATOM 3171 N N . ALA A 1 401 ? 8.176 36.441 6.985 1.00 30.59 401 ALA A N 1
ATOM 3172 C CA . ALA A 1 401 ? 8.049 37.469 5.950 1.00 30.59 401 ALA A CA 1
ATOM 3173 C C . ALA A 1 401 ? 7.023 37.065 4.880 1.00 30.59 401 ALA A C 1
ATOM 3175 O O . ALA A 1 401 ? 7.348 36.901 3.708 1.00 30.59 401 ALA A O 1
ATOM 3176 N N . GLU A 1 402 ? 5.768 36.884 5.293 1.00 36.09 402 GLU A N 1
ATOM 3177 C CA . GLU A 1 402 ? 4.639 37.028 4.374 1.00 36.09 402 GLU A CA 1
ATOM 3178 C C . GLU A 1 402 ? 4.233 38.505 4.311 1.00 36.09 402 GLU A C 1
ATOM 3180 O O . GLU A 1 402 ? 4.132 39.174 5.338 1.00 36.09 402 GLU A O 1
ATOM 3185 N N . ALA A 1 403 ? 3.970 38.961 3.084 1.00 32.53 403 ALA A N 1
ATOM 3186 C CA . ALA A 1 403 ? 3.567 40.303 2.666 1.00 32.53 403 ALA A CA 1
ATOM 3187 C C . ALA A 1 403 ? 4.691 41.354 2.583 1.00 32.53 403 ALA A C 1
ATOM 3189 O O . ALA A 1 403 ? 5.114 41.928 3.578 1.00 32.53 403 ALA A O 1
ATOM 3190 N N . VAL A 1 404 ? 5.102 41.680 1.350 1.00 29.94 404 VAL A N 1
ATOM 3191 C CA . VAL A 1 404 ? 4.815 42.968 0.686 1.00 29.94 404 VAL A CA 1
ATOM 3192 C C . VAL A 1 404 ? 5.206 42.863 -0.800 1.00 29.94 404 VAL A C 1
ATOM 3194 O O . VAL A 1 404 ? 6.241 42.314 -1.151 1.00 29.94 404 VAL A O 1
ATOM 3197 N N . LEU A 1 405 ? 4.286 43.351 -1.637 1.00 30.55 405 LEU A N 1
ATOM 3198 C CA . LEU A 1 405 ? 4.299 43.604 -3.082 1.00 30.55 405 LEU A CA 1
ATOM 3199 C C . LEU A 1 405 ? 5.501 43.172 -3.948 1.00 30.55 405 LEU A C 1
ATOM 3201 O O . LEU A 1 405 ? 6.625 43.643 -3.822 1.00 30.55 405 LEU A O 1
ATOM 3205 N N . ALA A 1 406 ? 5.135 42.387 -4.963 1.00 41.62 406 ALA A N 1
ATOM 3206 C CA . ALA A 1 406 ? 5.882 42.078 -6.168 1.00 41.62 406 ALA A CA 1
ATOM 3207 C C . ALA A 1 406 ? 6.423 43.319 -6.896 1.00 41.62 406 ALA A C 1
ATOM 3209 O O . ALA A 1 406 ? 5.656 44.236 -7.186 1.00 41.62 406 ALA A O 1
ATOM 3210 N N . GLN A 1 407 ? 7.701 43.261 -7.288 1.00 34.25 407 GLN A N 1
ATOM 3211 C CA . GLN A 1 407 ? 8.193 43.566 -8.639 1.00 34.25 407 GLN A CA 1
ATOM 3212 C C . GLN A 1 407 ? 9.712 43.287 -8.748 1.00 34.25 407 GLN A C 1
ATOM 3214 O O . GLN A 1 407 ? 10.487 43.708 -7.898 1.00 34.25 407 GLN A O 1
ATOM 3219 N N . ASN A 1 408 ? 10.106 42.638 -9.856 1.00 35.31 408 ASN A N 1
ATOM 3220 C CA . ASN A 1 408 ? 11.429 42.698 -10.516 1.00 35.31 408 ASN A CA 1
ATOM 3221 C C . ASN A 1 408 ? 12.563 41.712 -10.153 1.00 35.31 408 ASN A C 1
ATOM 3223 O O . ASN A 1 408 ? 13.684 42.144 -9.914 1.00 35.31 408 ASN A O 1
ATOM 3227 N N . ILE A 1 409 ? 12.342 40.398 -10.293 1.00 40.50 409 ILE A N 1
ATOM 3228 C CA . ILE A 1 409 ? 13.393 39.408 -10.630 1.00 40.50 409 ILE A CA 1
ATOM 3229 C C . ILE A 1 409 ? 12.783 38.347 -11.554 1.00 40.50 409 ILE A C 1
ATOM 3231 O O . ILE A 1 409 ? 11.880 37.603 -11.184 1.00 40.50 409 ILE A O 1
ATOM 3235 N N . THR A 1 410 ? 13.278 38.276 -12.781 1.00 39.62 410 THR A N 1
ATOM 3236 C CA . THR A 1 410 ? 12.841 37.286 -13.766 1.00 39.62 410 THR A CA 1
ATOM 3237 C C . THR A 1 410 ? 13.513 35.933 -13.478 1.00 39.62 410 THR A C 1
ATOM 3239 O O . THR A 1 410 ? 14.736 35.903 -13.304 1.00 39.62 410 THR A O 1
ATOM 3242 N N . PRO A 1 411 ? 12.775 34.807 -13.423 1.00 46.19 411 PRO A N 1
ATOM 3243 C CA . PRO A 1 411 ? 13.372 33.474 -13.365 1.00 46.19 411 PRO A CA 1
ATOM 3244 C C . PRO A 1 411 ? 14.215 33.199 -14.619 1.00 46.19 411 PRO A C 1
ATOM 3246 O O . PRO A 1 411 ? 13.848 33.593 -15.722 1.00 46.19 411 PRO A O 1
ATOM 3249 N N . ILE A 1 412 ? 15.314 32.460 -14.467 1.00 48.09 412 ILE A N 1
ATOM 3250 C CA . ILE A 1 412 ? 16.277 32.150 -15.547 1.00 48.09 412 ILE A CA 1
ATOM 3251 C C . ILE A 1 412 ? 15.630 31.350 -16.700 1.00 48.09 412 ILE A C 1
ATOM 3253 O O . ILE A 1 412 ? 16.118 31.382 -17.822 1.00 48.09 412 ILE A O 1
ATOM 3257 N N . CYS A 1 413 ? 14.505 30.666 -16.454 1.00 34.50 413 CYS A N 1
ATOM 3258 C CA . CYS A 1 413 ? 13.798 29.833 -17.438 1.00 34.50 413 CYS A CA 1
ATOM 3259 C C . CYS A 1 413 ? 12.565 30.487 -18.089 1.00 34.50 413 CYS A C 1
ATOM 3261 O O . CYS A 1 413 ? 11.732 29.781 -18.651 1.00 34.50 413 CYS A O 1
ATOM 3263 N N . THR A 1 414 ? 12.425 31.812 -18.060 1.00 36.78 414 THR A N 1
ATOM 3264 C CA . THR A 1 414 ? 11.474 32.498 -18.949 1.00 36.78 414 THR A CA 1
ATOM 3265 C C . THR A 1 414 ? 12.249 33.296 -19.981 1.00 36.78 414 THR A C 1
ATOM 3267 O O . THR A 1 414 ? 12.563 34.466 -19.771 1.00 36.78 414 THR A O 1
ATOM 3270 N N . THR A 1 415 ? 12.556 32.659 -21.111 1.00 31.52 415 THR A N 1
ATOM 3271 C CA . THR A 1 415 ? 12.865 33.386 -22.345 1.00 31.52 415 THR A CA 1
ATOM 3272 C C . THR A 1 415 ? 11.714 34.349 -22.616 1.00 31.52 415 THR A C 1
ATOM 3274 O O . THR A 1 415 ? 10.555 33.925 -22.581 1.00 31.52 415 THR A O 1
ATOM 3277 N N . LYS A 1 416 ? 12.007 35.625 -22.893 1.00 34.47 416 LYS A N 1
ATOM 3278 C CA . LYS A 1 416 ? 11.022 36.525 -23.503 1.00 34.47 416 LYS A CA 1
ATOM 3279 C C . LYS A 1 416 ? 10.547 35.855 -24.791 1.00 34.47 416 LYS A C 1
ATOM 3281 O O . LYS A 1 416 ? 11.284 35.808 -25.770 1.00 34.47 416 LYS A O 1
ATOM 3286 N N . THR A 1 417 ? 9.349 35.287 -24.776 1.00 31.38 417 THR A N 1
ATOM 3287 C CA . THR A 1 417 ? 8.640 34.960 -26.009 1.00 31.38 417 THR A CA 1
ATOM 3288 C C . THR A 1 417 ? 8.421 36.276 -26.743 1.00 31.38 417 THR A C 1
ATOM 3290 O O . THR A 1 417 ? 7.790 37.178 -26.185 1.00 31.38 417 THR A O 1
ATOM 3293 N N . ALA A 1 418 ? 9.022 36.393 -27.927 1.00 32.88 418 ALA A N 1
ATOM 3294 C CA . ALA A 1 418 ? 8.707 37.438 -28.891 1.00 32.88 418 ALA A CA 1
ATOM 3295 C C . ALA A 1 418 ? 7.250 37.325 -29.358 1.00 32.88 418 ALA A C 1
ATOM 3297 O O . ALA A 1 418 ? 6.750 36.176 -29.433 1.00 32.88 418 ALA A O 1
#

Solvent-accessible surface area (backbone atoms only — not comparable to full-atom values): 23013 Å² total; per-residue (Å²): 74,51,66,52,18,54,51,28,42,53,23,48,50,50,20,70,75,68,65,46,62,69,33,48,50,54,25,37,44,49,52,35,46,42,60,72,76,34,46,48,96,75,29,46,51,42,41,41,69,40,59,46,7,30,78,43,88,87,50,93,56,65,36,77,38,42,62,72,46,41,38,50,64,59,43,39,75,74,44,48,91,52,24,63,62,51,27,66,47,24,54,53,31,81,68,26,60,59,67,77,48,68,85,74,28,74,82,70,76,50,78,38,24,18,57,84,39,81,82,65,61,66,64,62,53,19,55,74,69,75,43,59,54,67,62,46,44,46,54,51,15,55,48,49,49,56,52,49,62,56,45,70,72,44,39,70,47,49,67,34,74,58,31,33,38,40,29,45,46,11,42,36,24,23,31,28,15,47,42,31,55,61,58,68,73,54,66,90,83,72,80,64,51,36,91,80,36,74,74,64,37,66,55,32,37,57,50,22,54,34,31,54,50,34,44,52,71,61,34,41,40,80,92,74,64,40,50,32,35,34,35,54,102,50,61,44,93,49,65,43,48,72,58,30,45,52,30,29,34,50,13,26,46,34,35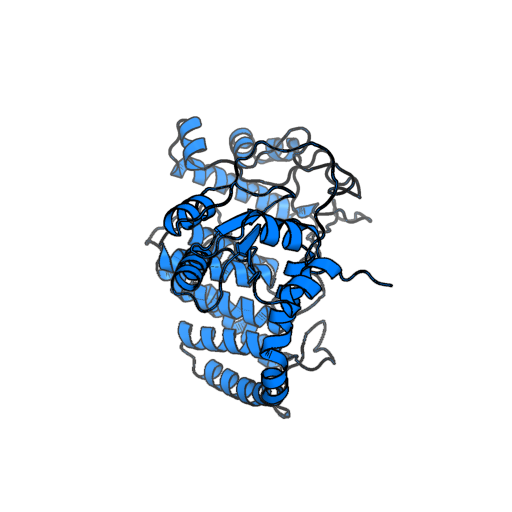,21,74,64,64,67,44,62,72,36,43,54,50,26,53,55,48,47,61,50,49,51,74,50,42,63,63,45,71,76,44,66,61,54,60,62,50,50,51,54,54,51,50,65,71,68,55,94,68,52,38,34,36,42,38,20,22,62,69,92,38,72,62,36,52,48,42,49,50,30,72,60,71,58,97,56,96,54,56,46,79,44,82,42,34,81,86,40,63,69,59,44,53,52,29,49,77,74,36,52,67,60,35,50,52,38,68,75,53,58,41,100,90,46,35,27,36,29,50,29,45,82,86,42,66,50,77,77,36,72,47,40,69,60,46,38,53,61,71,67,54,78,83,77,96,80,79,83,86,80,83,92,83,90,68,83,63,94,88,62,74,84,79,127

Radius of gyration: 29.47 Å; Cα contacts (8 Å, |Δi|>4): 613; chains: 1; bounding box: 75×69×64 Å

Secondary structure (DSSP, 8-state):
-HHHHHHHHHHHHHHHHH--HHHHHHHHHHHHHIIIIIB-TTS-B-S-B-SEEESSTT-SSEEETTTT-B-HHHHHHHHGGGHHHHHHHTT--TT-SS--STTT-TT---TT-B-----S-HHHHHHHTT--HHHHHHHHHHHHHHHHHHHTTSPPPPBPS--EEHHHHHHHHHHHHHHHHHGGGSPTTPPPSSTTS---HHHHHHHHHHHHHHHHHHTEETTTTEEBSEESSSB-SSBPPHHHHHHHHHHHHHHHHHH--HHHHHHHHHHHHHHGGGHHHHHHHTTHHHHHHHHHHHHH-S--EEEEEES-TTSHHHHHHHHHHHSS--TTEEEEEE-TT-HHHHHHHHHH-HHHHHHHHHH-BTTB-EEEEEETTEEPPPB-SHHHHHHHHHSPPPS------------TT-----

Organism: Tripterygium wilfordii (NCBI:txid458696)